Protein AF-0000000079068182 (afdb_homodimer)

Sequence (504 aa):
MARRLRFNGTGSGVNGCPSLHEDLDTGEVVVHGLPLTEPDDIAQLRHLNDGEVPVVVPRELLVDFGPKEVVRVPDIIGLDEFDRLFTQFEHTAWRLETRRRYASDELTGTYAQFTRGTAVNWDGVDAAWCAERREQAALGKRFERVRIVDAPPTPGQLYLLDNARRNSEVGERIRNLRREDADRLGLPAEDFWLFDSRLVALLNFDDTDNLVDVELITQPAEVLRYAMVRDAAEHHAFPYVELVQQQAAKGNMARRLRFNGTGSGVNGCPSLHEDLDTGEVVVHGLPLTEPDDIAQLRHLNDGEVPVVVPRELLVDFGPKEVVRVPDIIGLDEFDRLFTQFEHTAWRLETRRRYASDELTGTYAQFTRGTAVNWDGVDAAWCAERREQAALGKRFERVRIVDAPPTPGQLYLLDNARRNSEVGERIRNLRREDADRLGLPAEDFWLFDSRLVALLNFDDTDNLVDVELITQPAEVLRYAMVRDAAEHHAFPYVELVQQQAAKGN

Radius of gyration: 25.6 Å; Cα contacts (8 Å, |Δi|>4): 962; chains: 2; bounding box: 78×77×48 Å

Organism: Streptomyces microflavus (NCBI:txid1919)

pLDDT: mean 89.12, std 10.44, range [42.22, 98.75]

Solvent-accessible surface area (backbone atoms only — not comparable to full-atom values): 26973 Å² total; per-residue (Å²): 128,70,68,53,67,40,81,49,43,44,49,31,73,93,72,32,49,42,27,38,30,31,30,74,81,81,52,30,28,36,42,29,14,46,56,65,74,54,64,70,42,54,69,66,56,69,51,73,50,91,78,44,42,44,19,41,36,60,43,60,38,46,46,51,47,40,61,82,54,76,74,79,77,80,48,71,51,54,70,68,61,55,57,46,48,80,73,63,54,77,28,36,40,38,32,42,41,52,60,63,49,51,45,72,53,70,73,36,70,53,41,52,33,44,77,70,72,42,84,61,73,65,79,77,59,63,48,69,60,46,52,50,43,35,54,46,31,72,73,53,29,42,39,38,35,40,34,40,35,51,90,76,59,40,72,46,43,50,54,50,54,61,47,44,55,61,48,38,73,35,52,34,48,57,28,31,26,50,40,70,56,39,56,74,69,64,54,77,88,56,33,32,37,38,34,40,66,54,36,27,43,37,50,40,57,50,98,73,37,38,80,72,49,35,32,55,42,62,54,40,42,60,37,28,45,52,48,29,47,49,41,53,50,62,50,70,34,42,54,44,66,59,55,53,53,52,52,54,60,66,75,100,129,68,69,55,68,43,82,58,44,53,56,44,70,94,77,29,47,34,28,38,31,32,28,75,83,80,51,31,28,36,42,28,12,45,56,66,74,56,64,70,44,56,69,67,56,67,52,74,53,91,77,44,43,43,18,42,33,59,41,53,32,47,40,74,43,40,61,84,76,71,87,86,66,86,43,71,51,54,71,67,60,54,58,46,47,78,72,62,55,78,30,37,40,38,32,42,41,52,60,62,50,52,45,72,52,69,72,36,72,53,41,53,34,44,77,69,72,41,87,62,76,65,80,76,60,64,48,68,59,46,51,49,42,36,55,45,31,73,73,54,30,42,40,38,36,40,35,40,35,54,90,76,58,40,72,47,43,49,54,49,55,60,46,44,56,60,47,38,74,34,52,35,49,57,26,32,27,50,40,68,56,39,57,74,69,62,54,76,87,56,33,32,38,38,35,40,66,54,34,29,43,37,50,40,57,51,98,74,35,41,78,70,49,35,32,54,42,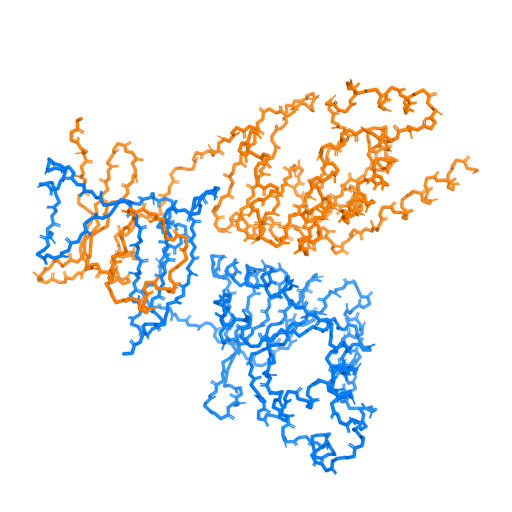39,48,32,59,60,36,30,52,54,48,28,46,50,40,53,51,63,48,70,35,43,55,45,65,59,53,54,52,53,53,56,59,66,76,101

Structure (mmCIF, N/CA/C/O backbone):
data_AF-0000000079068182-model_v1
#
loop_
_entity.id
_entity.type
_entity.pdbx_description
1 polymer 'DUF6879 family protein'
#
loop_
_atom_site.group_PDB
_atom_site.id
_atom_site.type_symbol
_atom_site.label_atom_id
_atom_site.label_alt_id
_atom_site.label_comp_id
_atom_site.label_asym_id
_atom_site.label_entity_id
_atom_site.label_seq_id
_atom_site.pdbx_PDB_ins_code
_atom_site.Cartn_x
_atom_site.Cartn_y
_atom_site.Cartn_z
_atom_site.occupancy
_atom_site.B_iso_or_equiv
_atom_site.auth_seq_id
_atom_site.auth_comp_id
_atom_site.auth_asym_id
_atom_site.auth_atom_id
_atom_site.pdbx_PDB_model_num
ATOM 1 N N . MET A 1 1 ? 1.807 -25.391 -20.281 1 67 1 MET A N 1
ATOM 2 C CA . MET A 1 1 ? 1.025 -24.266 -19.781 1 67 1 MET A CA 1
ATOM 3 C C . MET A 1 1 ? 1.904 -23.297 -19 1 67 1 MET A C 1
ATOM 5 O O . MET A 1 1 ? 2.879 -23.703 -18.375 1 67 1 MET A O 1
ATOM 9 N N . ALA A 1 2 ? 1.71 -22.016 -19.203 1 78.94 2 ALA A N 1
ATOM 10 C CA . ALA A 1 2 ? 2.523 -21.016 -18.531 1 78.94 2 ALA A CA 1
ATOM 11 C C . ALA A 1 2 ? 2.4 -21.141 -17.016 1 78.94 2 ALA A C 1
ATOM 13 O O . ALA A 1 2 ? 1.338 -21.484 -16.5 1 78.94 2 ALA A O 1
ATOM 14 N N . ARG A 1 3 ? 3.557 -21.062 -16.344 1 80.31 3 ARG A N 1
ATOM 15 C CA . ARG A 1 3 ? 3.564 -21.062 -14.891 1 80.31 3 ARG A CA 1
ATOM 16 C C . ARG A 1 3 ? 2.654 -19.969 -14.336 1 80.31 3 ARG A C 1
ATOM 18 O O . ARG A 1 3 ? 2.406 -18.969 -15.008 1 80.31 3 ARG A O 1
ATOM 25 N N . ARG A 1 4 ? 2.102 -20.25 -13.211 1 82.56 4 ARG A N 1
ATOM 26 C CA . ARG A 1 4 ? 1.417 -19.219 -12.438 1 82.56 4 ARG A CA 1
ATOM 27 C C . ARG A 1 4 ? 2.352 -18.594 -11.406 1 82.56 4 ARG A C 1
ATOM 29 O O . ARG A 1 4 ? 2.502 -19.125 -10.297 1 82.56 4 ARG A O 1
ATOM 36 N N . LEU A 1 5 ? 2.965 -17.469 -11.859 1 81.75 5 LEU A N 1
ATOM 37 C CA . LEU A 1 5 ? 3.994 -16.875 -11.016 1 81.75 5 LEU A CA 1
ATOM 38 C C . LEU A 1 5 ? 3.43 -15.711 -10.203 1 81.75 5 LEU A C 1
ATOM 40 O O . LEU A 1 5 ? 2.633 -14.922 -10.711 1 81.75 5 LEU A O 1
ATOM 44 N N . ARG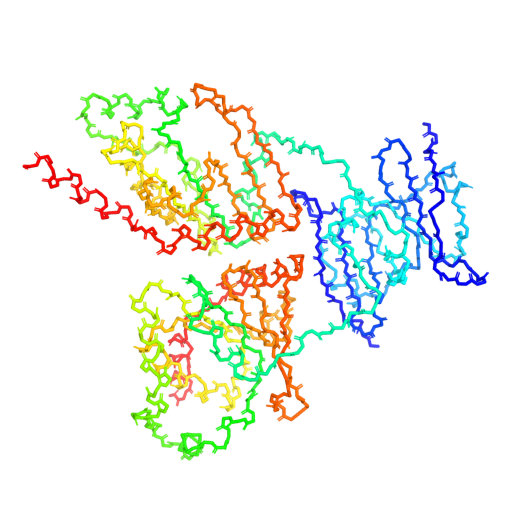 A 1 6 ? 3.754 -15.742 -8.922 1 80.06 6 ARG A N 1
ATOM 45 C CA . ARG A 1 6 ? 3.426 -14.641 -8.031 1 80.06 6 ARG A CA 1
ATOM 46 C C . ARG A 1 6 ? 4.68 -13.875 -7.621 1 80.06 6 ARG A C 1
ATOM 48 O O . ARG A 1 6 ? 5.668 -14.477 -7.195 1 80.06 6 ARG A O 1
ATOM 55 N N . PHE A 1 7 ? 4.66 -12.633 -7.738 1 79.75 7 PHE A N 1
ATOM 56 C CA . PHE A 1 7 ? 5.75 -11.773 -7.281 1 79.75 7 PHE A CA 1
ATOM 57 C C . PHE A 1 7 ? 5.785 -11.711 -5.758 1 79.75 7 PHE A C 1
ATOM 59 O O . PHE A 1 7 ? 4.801 -11.336 -5.125 1 79.75 7 PHE A O 1
ATOM 66 N N . ASN A 1 8 ? 6.91 -12.023 -5.168 1 75.94 8 ASN A N 1
ATOM 67 C CA . ASN A 1 8 ? 7.043 -11.984 -3.717 1 75.94 8 ASN A CA 1
ATOM 68 C C . ASN A 1 8 ? 7.582 -10.641 -3.236 1 75.94 8 ASN A C 1
ATOM 70 O O . ASN A 1 8 ? 7.152 -10.125 -2.201 1 75.94 8 ASN A O 1
ATOM 74 N N . GLY A 1 9 ? 8.57 -10.211 -3.932 1 75.31 9 GLY A N 1
ATOM 75 C CA . GLY A 1 9 ? 9.133 -8.938 -3.535 1 75.31 9 GLY A CA 1
ATOM 76 C C . GLY A 1 9 ? 10.555 -8.727 -4.043 1 75.31 9 GLY A C 1
ATOM 77 O O . GLY A 1 9 ? 11.117 -9.609 -4.688 1 75.31 9 GLY A O 1
ATOM 78 N N . THR A 1 10 ? 10.992 -7.465 -3.896 1 71.19 10 THR A N 1
ATOM 79 C CA . THR A 1 10 ? 12.352 -7.07 -4.266 1 71.19 10 THR A CA 1
ATOM 80 C C . THR A 1 10 ? 12.984 -6.223 -3.172 1 71.19 10 THR A C 1
ATOM 82 O O . THR A 1 10 ? 12.289 -5.48 -2.473 1 71.19 10 THR A O 1
ATOM 85 N N . GLY A 1 11 ? 14.172 -6.453 -2.875 1 63.22 11 GLY A N 1
ATOM 86 C CA . GLY A 1 11 ? 14.883 -5.699 -1.859 1 63.22 11 GLY A CA 1
ATOM 87 C C . GLY A 1 11 ? 15.523 -4.434 -2.396 1 63.22 11 GLY A C 1
ATOM 88 O O . GLY A 1 11 ? 16.062 -3.629 -1.631 1 63.22 11 GLY A O 1
ATOM 89 N N . SER A 1 12 ? 15.508 -4.238 -3.635 1 62.5 12 SER A N 1
ATOM 90 C CA . SER A 1 12 ? 16.281 -3.111 -4.137 1 62.5 12 SER A CA 1
ATOM 91 C C . SER A 1 12 ? 15.453 -1.835 -4.168 1 62.5 12 SER A C 1
ATOM 93 O O . SER A 1 12 ? 14.227 -1.892 -4.297 1 62.5 12 SER A O 1
ATOM 95 N N . GLY A 1 13 ? 15.938 -0.854 -3.502 1 57.12 13 GLY A N 1
ATOM 96 C CA . GLY A 1 13 ? 15.336 0.471 -3.5 1 57.12 13 GLY A CA 1
ATOM 97 C C . GLY A 1 13 ? 14.766 0.87 -4.848 1 57.12 13 GLY A C 1
ATOM 98 O O . GLY A 1 13 ? 13.906 0.175 -5.391 1 57.12 13 GLY A O 1
ATOM 99 N N . VAL A 1 14 ? 15.547 1.648 -5.578 1 52.94 14 VAL A N 1
ATOM 100 C CA . VAL A 1 14 ? 15.07 2.453 -6.699 1 52.94 14 VAL A CA 1
ATOM 101 C C . VAL A 1 14 ? 14.914 1.573 -7.934 1 52.94 14 VAL A C 1
ATOM 103 O O . VAL A 1 14 ? 13.961 1.738 -8.703 1 52.94 14 VAL A O 1
ATOM 106 N N . ASN A 1 15 ? 15.789 0.545 -7.949 1 53.03 15 ASN A N 1
ATOM 107 C CA . ASN A 1 15 ? 15.773 -0.14 -9.234 1 53.03 15 ASN A CA 1
ATOM 108 C C . ASN A 1 15 ? 15 -1.454 -9.164 1 53.03 15 ASN A C 1
ATOM 110 O O . ASN A 1 15 ? 14.773 -2.107 -10.18 1 53.03 15 ASN A O 1
ATOM 114 N N . GLY A 1 16 ? 14.547 -1.725 -8.047 1 55.41 16 GLY A N 1
ATOM 115 C CA . GLY A 1 16 ? 13.68 -2.885 -7.891 1 55.41 16 GLY A CA 1
ATOM 116 C C . GLY A 1 16 ? 14.367 -4.191 -8.227 1 55.41 16 GLY A C 1
ATOM 117 O O . GLY A 1 16 ? 13.711 -5.203 -8.477 1 55.41 16 GLY A O 1
ATOM 118 N N . CYS A 1 17 ? 15.625 -4.391 -8.594 1 65.94 17 CYS A N 1
ATOM 119 C CA . CYS A 1 17 ? 16.328 -5.621 -8.93 1 65.94 17 CYS A CA 1
ATOM 120 C C . CYS A 1 17 ? 17.344 -5.988 -7.852 1 65.94 17 CYS A C 1
ATOM 122 O O . CYS A 1 17 ? 17.906 -5.105 -7.195 1 65.94 17 CYS A O 1
ATOM 124 N N . PRO A 1 18 ? 17.422 -7.367 -7.633 1 77.62 18 PRO A N 1
ATOM 125 C CA . PRO A 1 18 ? 16.766 -8.594 -8.062 1 77.62 18 PRO A CA 1
ATOM 126 C C . PRO A 1 18 ? 15.461 -8.859 -7.312 1 77.62 18 PRO A C 1
ATOM 128 O O . PRO A 1 18 ? 15.18 -8.195 -6.309 1 77.62 18 PRO A O 1
ATOM 131 N N . SER A 1 19 ? 14.633 -9.789 -7.875 1 78 19 SER A N 1
ATOM 132 C CA . SER A 1 19 ? 13.344 -10.062 -7.258 1 78 19 SER A CA 1
ATOM 133 C C . SER A 1 19 ? 13.094 -11.57 -7.137 1 78 19 SER A C 1
ATOM 135 O O . SER A 1 19 ? 13.875 -12.375 -7.648 1 78 19 SER A O 1
ATOM 137 N N . LEU A 1 20 ? 12.188 -11.906 -6.25 1 84.62 20 LEU A N 1
ATOM 138 C CA . LEU A 1 20 ? 11.742 -13.281 -6.031 1 84.62 20 LEU A CA 1
ATOM 139 C C . LEU A 1 20 ? 10.289 -13.461 -6.469 1 84.62 20 LEU A C 1
ATOM 141 O O . LEU A 1 20 ? 9.453 -12.578 -6.23 1 84.62 20 LEU A O 1
ATOM 145 N N . HIS A 1 21 ? 10.086 -14.539 -7.184 1 83.88 21 HIS A N 1
ATOM 146 C CA . HIS A 1 21 ? 8.742 -14.984 -7.535 1 83.88 21 HIS A CA 1
ATOM 147 C C . HIS A 1 21 ? 8.508 -16.422 -7.105 1 83.88 21 HIS A C 1
ATOM 149 O O . HIS A 1 21 ? 9.461 -17.172 -6.859 1 83.88 21 HIS A O 1
ATOM 155 N N . GLU A 1 22 ? 7.273 -16.781 -7.07 1 85.5 22 GLU A N 1
ATOM 156 C CA . GLU A 1 22 ? 6.922 -18.156 -6.703 1 85.5 22 GLU A CA 1
ATOM 157 C C . GLU A 1 22 ? 5.926 -18.75 -7.691 1 85.5 22 GLU A C 1
ATOM 159 O O . GLU A 1 22 ? 4.992 -18.078 -8.125 1 85.5 22 GLU A O 1
ATOM 164 N N . ASP A 1 23 ? 6.25 -19.922 -8.102 1 83.19 23 ASP A N 1
ATOM 165 C CA . ASP A 1 23 ? 5.281 -20.688 -8.875 1 83.19 23 ASP A CA 1
ATOM 166 C C . ASP A 1 23 ? 4.18 -21.25 -7.98 1 83.19 23 ASP A C 1
ATOM 168 O O . ASP A 1 23 ? 4.434 -22.125 -7.156 1 83.19 23 ASP A O 1
ATOM 172 N N . LEU A 1 24 ? 2.982 -20.922 -8.195 1 79.25 24 LEU A N 1
ATOM 173 C CA . LEU A 1 24 ? 1.879 -21.234 -7.293 1 79.25 24 LEU A CA 1
ATOM 174 C C . LEU A 1 24 ? 1.449 -22.688 -7.438 1 79.25 24 LEU A C 1
ATOM 176 O O . LEU A 1 24 ? 0.76 -23.219 -6.566 1 79.25 24 LEU A O 1
ATOM 180 N N . ASP A 1 25 ? 1.884 -23.297 -8.453 1 80.94 25 ASP A N 1
ATOM 181 C CA . ASP A 1 25 ? 1.493 -24.688 -8.68 1 80.94 25 ASP A CA 1
ATOM 182 C C . ASP A 1 25 ? 2.523 -25.656 -8.094 1 80.94 25 ASP A C 1
ATOM 184 O O . ASP A 1 25 ? 2.166 -26.625 -7.414 1 80.94 25 ASP A O 1
ATOM 188 N N . THR A 1 26 ? 3.766 -25.406 -8.242 1 79.19 26 THR A N 1
ATOM 189 C CA . THR A 1 26 ? 4.801 -26.359 -7.875 1 79.19 26 THR A CA 1
ATOM 190 C C . THR A 1 26 ? 5.43 -25.984 -6.535 1 79.19 26 THR A C 1
ATOM 192 O O . THR A 1 26 ? 6.074 -26.828 -5.895 1 79.19 26 THR A O 1
ATOM 195 N N . GLY A 1 27 ? 5.281 -24.641 -6.184 1 80.19 27 GLY A N 1
ATOM 196 C CA . GLY A 1 27 ? 5.965 -24.156 -4.996 1 80.19 27 GLY A CA 1
ATOM 197 C C . GLY A 1 27 ? 7.406 -23.75 -5.258 1 80.19 27 GLY A C 1
ATOM 198 O O . GLY A 1 27 ? 8.078 -23.219 -4.371 1 80.19 27 GLY A O 1
ATOM 199 N N . GLU A 1 28 ? 7.836 -23.969 -6.434 1 81.81 28 GLU A N 1
ATOM 200 C CA . GLU A 1 28 ? 9.195 -23.547 -6.781 1 81.81 28 GLU A CA 1
ATOM 201 C C . GLU A 1 28 ? 9.32 -22.031 -6.77 1 81.81 28 GLU A C 1
ATOM 203 O O . GLU A 1 28 ? 8.32 -21.312 -6.891 1 81.81 28 GLU A O 1
ATOM 208 N N . VAL A 1 29 ? 10.562 -21.641 -6.547 1 86.62 29 VAL A N 1
ATOM 209 C CA . VAL A 1 29 ? 10.82 -20.219 -6.461 1 86.62 29 VAL A CA 1
ATOM 210 C C . VAL A 1 29 ? 11.703 -19.781 -7.637 1 86.62 29 VAL A C 1
ATOM 212 O O . VAL A 1 29 ? 12.656 -20.469 -7.988 1 86.62 29 VAL A O 1
ATOM 215 N N . VAL A 1 30 ? 11.344 -18.734 -8.266 1 85.38 30 VAL A N 1
ATOM 216 C CA . VAL A 1 30 ? 12.156 -18.125 -9.312 1 85.38 30 VAL A CA 1
ATOM 217 C C . VAL A 1 30 ? 12.961 -16.969 -8.727 1 85.38 30 VAL A C 1
ATOM 219 O O . VAL A 1 30 ? 12.383 -16 -8.211 1 85.38 30 VAL A O 1
ATOM 222 N N . VAL A 1 31 ? 14.258 -17.047 -8.82 1 87.69 31 VAL A N 1
ATOM 223 C CA . VAL A 1 31 ? 15.172 -16.016 -8.375 1 87.69 31 VAL A CA 1
ATOM 224 C C . VAL A 1 31 ? 15.891 -15.406 -9.586 1 87.69 31 VAL A C 1
ATOM 226 O O . VAL A 1 31 ? 16.406 -16.141 -10.438 1 87.69 31 VAL A O 1
ATOM 229 N N . HIS A 1 32 ? 15.867 -14.18 -9.719 1 88.62 32 HIS A N 1
ATOM 230 C CA . HIS A 1 32 ? 16.688 -13.641 -10.805 1 88.62 32 HIS A CA 1
ATOM 231 C C . HIS A 1 32 ? 17.703 -12.625 -10.281 1 88.62 32 HIS A C 1
ATOM 233 O O . HIS A 1 32 ? 17.422 -11.922 -9.312 1 88.62 32 HIS A O 1
ATOM 239 N N . GLY A 1 33 ? 18.812 -12.531 -10.82 1 86.75 33 GLY A N 1
ATOM 240 C CA . GLY A 1 33 ? 19.953 -11.68 -10.531 1 86.75 33 GLY A CA 1
ATOM 241 C C . GLY A 1 33 ? 21.016 -11.734 -11.602 1 86.75 33 GLY A C 1
ATOM 242 O O . GLY A 1 33 ? 20.828 -12.336 -12.664 1 86.75 33 GLY A O 1
ATOM 243 N N . LEU A 1 34 ? 22.062 -11.039 -11.43 1 89.19 34 LEU A N 1
ATOM 244 C CA . LEU A 1 34 ? 23.172 -11.039 -12.375 1 89.19 34 LEU A CA 1
ATOM 245 C C . LEU A 1 34 ? 23.891 -12.383 -12.367 1 89.19 34 LEU A C 1
ATOM 247 O O . LEU A 1 34 ? 24.172 -12.93 -11.297 1 89.19 34 LEU A O 1
ATOM 251 N N . PRO A 1 35 ? 24.141 -12.922 -13.57 1 90.62 35 PRO A N 1
ATOM 252 C CA . PRO A 1 35 ? 24.859 -14.195 -13.617 1 90.62 35 PRO A CA 1
ATOM 253 C C . PRO A 1 35 ? 26.312 -14.078 -13.148 1 90.62 35 PRO A C 1
ATOM 255 O O . PRO A 1 35 ? 26.969 -13.07 -13.414 1 90.62 35 PRO A O 1
ATOM 258 N N . LEU A 1 36 ? 26.719 -15 -12.367 1 87.62 36 LEU A N 1
ATOM 259 C CA . LEU A 1 36 ? 28.141 -15.141 -12.039 1 87.62 36 LEU A CA 1
ATOM 260 C C . LEU A 1 36 ? 28.922 -15.695 -13.219 1 87.62 36 LEU A C 1
ATOM 262 O O . LEU A 1 36 ? 28.703 -16.844 -13.633 1 87.62 36 LEU A O 1
ATOM 266 N N . THR A 1 37 ? 29.812 -14.867 -13.773 1 88.56 37 THR A N 1
ATOM 267 C CA . THR A 1 37 ? 30.438 -15.281 -15.031 1 88.56 37 THR A CA 1
ATOM 268 C C . THR A 1 37 ? 31.938 -15.484 -14.844 1 88.56 37 THR A C 1
ATOM 270 O O . THR A 1 37 ? 32.594 -16.125 -15.68 1 88.56 37 THR A O 1
ATOM 273 N N . GLU A 1 38 ? 32.531 -14.984 -13.828 1 88.5 38 GLU A N 1
ATOM 274 C CA . GLU A 1 38 ? 33.969 -15.133 -13.625 1 88.5 38 GLU A CA 1
ATOM 275 C C . GLU A 1 38 ? 34.344 -16.594 -13.406 1 88.5 38 GLU A C 1
ATOM 277 O O . GLU A 1 38 ? 33.875 -17.234 -12.461 1 88.5 38 GLU A O 1
ATOM 282 N N . PRO A 1 39 ? 35.25 -17.125 -14.234 1 88.5 39 PRO A N 1
ATOM 283 C CA . PRO A 1 39 ? 35.594 -18.547 -14.172 1 88.5 39 PRO A CA 1
ATOM 284 C C . PRO A 1 39 ? 36.094 -18.969 -12.797 1 88.5 39 PRO A C 1
ATOM 286 O O . PRO A 1 39 ? 35.75 -20.047 -12.305 1 88.5 39 PRO A O 1
ATOM 289 N N . ASP A 1 40 ? 36.938 -18.141 -12.133 1 85.31 40 ASP A N 1
ATOM 290 C CA . ASP A 1 40 ? 37.469 -18.469 -10.812 1 85.31 40 ASP A CA 1
ATOM 291 C C . ASP A 1 40 ? 36.344 -18.578 -9.781 1 85.31 40 ASP A C 1
ATOM 293 O O . ASP A 1 40 ? 36.438 -19.391 -8.852 1 85.31 40 ASP A O 1
ATOM 297 N N . ASP A 1 41 ? 35.375 -17.766 -9.898 1 86.12 41 ASP A N 1
ATOM 298 C CA . ASP A 1 41 ? 34.25 -17.828 -8.992 1 86.12 41 ASP A CA 1
ATOM 299 C C . ASP A 1 41 ? 33.406 -19.078 -9.25 1 86.12 41 ASP A C 1
ATOM 301 O O . ASP A 1 41 ? 33 -19.766 -8.312 1 86.12 41 ASP A O 1
ATOM 305 N N . ILE A 1 42 ? 33.156 -19.359 -10.539 1 86.81 42 ILE A N 1
ATOM 306 C CA . ILE A 1 42 ? 32.344 -20.5 -10.938 1 86.81 42 ILE A CA 1
ATOM 307 C C . ILE A 1 42 ? 33 -21.797 -10.461 1 86.81 42 ILE A C 1
ATOM 309 O O . ILE A 1 42 ? 32.281 -22.719 -10.039 1 86.81 42 ILE A O 1
ATOM 313 N N . ALA A 1 43 ? 34.281 -21.859 -10.477 1 85 43 ALA A N 1
ATOM 314 C CA . ALA A 1 43 ? 35.031 -23.062 -10.094 1 85 43 ALA A CA 1
ATOM 315 C C . ALA A 1 43 ? 34.812 -23.406 -8.625 1 85 43 ALA A C 1
ATOM 317 O O . ALA A 1 43 ? 35 -24.547 -8.211 1 85 43 ALA A O 1
ATOM 318 N N . GLN A 1 44 ? 34.438 -22.438 -7.836 1 78.88 44 GLN A N 1
ATOM 319 C CA . GLN A 1 44 ? 34.219 -22.641 -6.406 1 78.88 44 GLN A CA 1
ATOM 320 C C . GLN A 1 44 ? 32.844 -23.234 -6.133 1 78.88 44 GLN A C 1
ATOM 322 O O . GLN A 1 44 ? 32.562 -23.719 -5.027 1 78.88 44 GLN A O 1
ATOM 327 N N . LEU A 1 45 ? 31.938 -23.188 -7.125 1 83.94 45 LEU A N 1
ATOM 328 C CA . LEU A 1 45 ? 30.562 -23.609 -6.902 1 83.94 45 LEU A CA 1
ATOM 329 C C . LEU A 1 45 ? 30.484 -25.141 -6.832 1 83.94 45 LEU A C 1
ATOM 331 O O . LEU A 1 45 ? 31.156 -25.828 -7.598 1 83.94 45 LEU A O 1
ATOM 335 N N . ARG A 1 46 ? 29.75 -25.594 -5.895 1 70.69 46 ARG A N 1
ATOM 336 C CA . ARG A 1 46 ? 29.5 -27.031 -5.734 1 70.69 46 ARG A CA 1
ATOM 337 C C . ARG A 1 46 ? 28.156 -27.406 -6.32 1 70.69 46 ARG A C 1
ATOM 339 O O . ARG A 1 46 ? 27.172 -26.672 -6.188 1 70.69 46 ARG A O 1
ATOM 346 N N . HIS A 1 47 ? 28.078 -28.688 -7 1 76.06 47 HIS A N 1
ATOM 347 C CA . HIS A 1 47 ? 26.875 -29.312 -7.535 1 76.06 47 HIS A CA 1
ATOM 348 C C . HIS A 1 47 ? 26.281 -28.469 -8.664 1 76.06 47 HIS A C 1
ATOM 350 O O . HIS A 1 47 ? 25.062 -28.375 -8.797 1 76.06 47 HIS A O 1
ATOM 356 N N . LEU A 1 48 ? 27.109 -27.641 -9.258 1 81 48 LEU A N 1
ATOM 357 C CA . LEU A 1 48 ? 26.625 -26.922 -10.438 1 81 48 LEU A CA 1
ATOM 358 C C . LEU A 1 48 ? 26.5 -27.875 -11.625 1 81 48 LEU A C 1
ATOM 360 O O . LEU A 1 48 ? 27.5 -28.297 -12.203 1 81 48 LEU A O 1
ATOM 364 N N . ASN A 1 49 ? 25.312 -28.188 -11.953 1 77.25 49 ASN A N 1
ATOM 365 C CA . ASN A 1 49 ? 25.062 -29.125 -13.047 1 77.25 49 ASN A CA 1
ATOM 366 C C . ASN A 1 49 ? 25.062 -28.406 -14.398 1 77.25 49 ASN A C 1
ATOM 368 O O . ASN A 1 49 ? 24.984 -27.188 -14.461 1 77.25 49 ASN A O 1
ATOM 372 N N . ASP A 1 50 ? 25.094 -29.297 -15.414 1 83.31 50 ASP A N 1
ATOM 373 C CA . ASP A 1 50 ? 25.016 -28.766 -16.781 1 83.31 50 ASP A CA 1
ATOM 374 C C . ASP A 1 50 ? 23.688 -28.062 -17.031 1 83.31 50 ASP A C 1
ATOM 376 O O . ASP A 1 50 ? 22.625 -28.578 -16.641 1 83.31 50 ASP A O 1
ATOM 380 N N . GLY A 1 51 ? 23.797 -26.875 -17.578 1 85 51 GLY A N 1
ATOM 381 C CA . GLY A 1 51 ? 22.594 -26.125 -17.922 1 85 51 GLY A CA 1
ATOM 382 C C . GLY A 1 51 ? 22.172 -25.141 -16.859 1 85 51 GLY A C 1
ATOM 383 O O . GLY A 1 51 ? 21.359 -24.25 -17.109 1 85 51 GLY A O 1
ATOM 384 N N . GLU A 1 52 ? 22.609 -25.391 -15.664 1 86.56 52 GLU A N 1
ATOM 385 C CA . GLU A 1 52 ? 22.25 -24.438 -14.617 1 86.56 52 GLU A CA 1
ATOM 386 C C . GLU A 1 52 ? 23.047 -23.141 -14.742 1 86.56 52 GLU A C 1
ATOM 388 O O . GLU A 1 52 ? 24.172 -23.141 -15.25 1 86.56 52 GLU A O 1
ATOM 393 N N . VAL A 1 53 ? 22.469 -22.078 -14.281 1 87.94 53 VAL A N 1
ATOM 394 C CA . VAL A 1 53 ? 23.109 -20.766 -14.289 1 87.94 53 VAL A CA 1
ATOM 395 C C . VAL A 1 53 ? 23.172 -20.219 -12.859 1 87.94 53 VAL A C 1
ATOM 397 O O . VAL A 1 53 ? 22.172 -20.203 -12.148 1 87.94 53 VAL A O 1
ATOM 400 N N . PRO A 1 54 ? 24.344 -19.875 -12.453 1 87 54 PRO A N 1
ATOM 401 C CA . PRO A 1 54 ? 24.469 -19.188 -11.164 1 87 54 PRO A CA 1
ATOM 402 C C . PRO A 1 54 ? 24.156 -17.688 -11.266 1 87 54 PRO A C 1
ATOM 404 O O . PRO A 1 54 ? 24.672 -17.016 -12.164 1 87 54 PRO A O 1
ATOM 407 N N . VAL A 1 55 ? 23.281 -17.281 -10.359 1 89.5 55 VAL A N 1
ATOM 408 C CA . VAL A 1 55 ? 22.984 -15.859 -10.289 1 89.5 55 VAL A CA 1
ATOM 409 C C . VAL A 1 55 ? 23.312 -15.32 -8.898 1 89.5 55 VAL A C 1
ATOM 411 O O . VAL A 1 55 ? 23.219 -16.047 -7.91 1 89.5 55 VAL A O 1
ATOM 414 N N . VAL A 1 56 ? 23.703 -14.078 -8.836 1 87.81 56 VAL A N 1
ATOM 415 C CA . VAL A 1 56 ? 24.062 -13.406 -7.594 1 87.81 56 VAL A CA 1
ATOM 416 C C . VAL A 1 56 ? 22.922 -12.484 -7.164 1 87.81 56 VAL A C 1
ATOM 418 O O . VAL A 1 56 ? 22.422 -11.688 -7.961 1 87.81 56 VAL A O 1
ATOM 421 N N . VAL A 1 57 ? 22.453 -12.703 -5.922 1 84.69 57 VAL A N 1
ATOM 422 C CA . VAL A 1 57 ? 21.406 -11.844 -5.383 1 84.69 57 VAL A CA 1
ATOM 423 C C . VAL A 1 57 ? 21.812 -11.328 -4.008 1 84.69 57 VAL A C 1
ATOM 425 O O . VAL A 1 57 ? 22.609 -11.961 -3.312 1 84.69 57 VAL A O 1
ATOM 428 N N . PRO A 1 58 ? 21.281 -10.164 -3.613 1 83.81 58 PRO A N 1
ATOM 429 C CA . PRO A 1 58 ? 21.547 -9.688 -2.252 1 83.81 58 PRO A CA 1
ATOM 430 C C . PRO A 1 58 ? 21 -10.633 -1.182 1 83.81 58 PRO A C 1
ATOM 432 O O . PRO A 1 58 ? 19.922 -11.211 -1.354 1 83.81 58 PRO A O 1
ATOM 435 N N . ARG A 1 59 ? 21.75 -10.758 -0.039 1 80.31 59 ARG A N 1
ATOM 436 C CA . ARG A 1 59 ? 21.328 -11.547 1.114 1 80.31 59 ARG A CA 1
ATOM 437 C C . ARG A 1 59 ? 19.953 -11.109 1.606 1 80.31 59 ARG A C 1
ATOM 439 O O . ARG A 1 59 ? 19.109 -11.945 1.933 1 80.31 59 ARG A O 1
ATOM 446 N N . GLU A 1 60 ? 19.672 -9.812 1.605 1 82.12 60 GLU A N 1
ATOM 447 C CA . GLU A 1 60 ? 18.438 -9.211 2.1 1 82.12 60 GLU A CA 1
ATOM 448 C C . GLU A 1 60 ? 17.234 -9.703 1.307 1 82.12 60 GLU A C 1
ATOM 450 O O . GLU A 1 60 ? 16.141 -9.852 1.858 1 82.12 60 GLU A O 1
ATOM 455 N N . LEU A 1 61 ? 17.422 -9.922 0.085 1 80.75 61 LEU A N 1
ATOM 456 C CA . LEU A 1 61 ? 16.328 -10.383 -0.753 1 80.75 61 LEU A CA 1
ATOM 457 C C . LEU A 1 61 ? 15.789 -11.719 -0.254 1 80.75 61 LEU A C 1
ATOM 459 O O . LEU A 1 61 ? 14.578 -11.883 -0.084 1 80.75 61 LEU A O 1
ATOM 463 N N . LEU A 1 62 ? 16.656 -12.648 0.053 1 78.94 62 LEU A N 1
ATOM 464 C CA . LEU A 1 62 ? 16.25 -13.984 0.477 1 78.94 62 LEU A CA 1
ATOM 465 C C . LEU A 1 62 ? 15.703 -13.961 1.898 1 78.94 62 LEU A C 1
ATOM 467 O O . LEU A 1 62 ? 14.703 -14.617 2.193 1 78.94 62 LEU A O 1
ATOM 471 N N . VAL A 1 63 ? 16.344 -13.172 2.715 1 75.81 63 VAL A N 1
ATOM 472 C CA . VAL A 1 63 ? 15.898 -13.094 4.102 1 75.81 63 VAL A CA 1
ATOM 473 C C . VAL A 1 63 ? 14.516 -12.445 4.168 1 75.81 63 VAL A C 1
ATOM 475 O O . VAL A 1 63 ? 13.625 -12.938 4.875 1 75.81 63 VAL A O 1
ATOM 478 N N . ASP A 1 64 ? 14.367 -11.484 3.42 1 76.88 64 ASP A N 1
ATOM 479 C CA . ASP A 1 64 ? 13.164 -10.672 3.545 1 76.88 64 ASP A CA 1
ATOM 480 C C . ASP A 1 64 ? 12.008 -11.273 2.75 1 76.88 64 ASP A C 1
ATOM 482 O O . ASP A 1 64 ? 10.852 -11.211 3.18 1 76.88 64 ASP A O 1
ATOM 486 N N . PHE A 1 65 ? 12.281 -11.914 1.623 1 76.88 65 PHE A N 1
ATOM 487 C CA . PHE A 1 65 ? 11.188 -12.266 0.723 1 76.88 65 PHE A CA 1
ATOM 488 C C . PHE A 1 65 ? 11.203 -13.758 0.418 1 76.88 65 PHE A C 1
ATOM 490 O O . PHE A 1 65 ? 10.281 -14.273 -0.219 1 76.88 65 PHE A O 1
ATOM 497 N N . GLY A 1 66 ? 12.195 -14.414 0.826 1 79.5 66 GLY A N 1
ATOM 498 C CA . GLY A 1 66 ? 12.242 -15.852 0.632 1 79.5 66 GLY A CA 1
ATOM 499 C C . GLY A 1 66 ? 11.211 -16.594 1.463 1 79.5 66 GLY A C 1
ATOM 500 O O . GLY A 1 66 ? 10.75 -16.094 2.49 1 79.5 66 GLY A O 1
ATOM 501 N N . PRO A 1 67 ? 10.836 -17.75 0.983 1 76.31 67 PRO A N 1
ATOM 502 C CA . PRO A 1 67 ? 9.914 -18.562 1.787 1 76.31 67 PRO A CA 1
ATOM 503 C C . PRO A 1 67 ? 10.5 -18.938 3.145 1 76.31 67 PRO A C 1
ATOM 505 O O . PRO A 1 67 ? 11.703 -19.203 3.254 1 76.31 67 PRO A O 1
ATOM 508 N N . LYS A 1 68 ? 9.648 -18.969 4.188 1 75.62 68 LYS A N 1
ATOM 509 C CA . LYS A 1 68 ? 10.109 -19.25 5.547 1 75.62 68 LYS A CA 1
ATOM 510 C C . LYS A 1 68 ? 9.758 -20.672 5.969 1 75.62 68 LYS A C 1
ATOM 512 O O . LYS A 1 68 ? 10.32 -21.203 6.93 1 75.62 68 LYS A O 1
ATOM 517 N N . GLU A 1 69 ? 8.789 -21.234 5.32 1 73.25 69 GLU A N 1
ATOM 518 C CA . GLU A 1 69 ? 8.344 -22.594 5.613 1 73.25 69 GLU A CA 1
ATOM 519 C C . GLU A 1 69 ? 8.164 -23.406 4.336 1 73.25 69 GLU A C 1
ATOM 521 O O . GLU A 1 69 ? 7.781 -22.859 3.297 1 73.25 69 GLU A O 1
ATOM 526 N N . VAL A 1 70 ? 8.523 -24.625 4.422 1 65.44 70 VAL A N 1
ATOM 527 C CA . VAL A 1 70 ? 8.359 -25.5 3.27 1 65.44 70 VAL A CA 1
ATOM 528 C C . VAL A 1 70 ? 6.875 -25.797 3.045 1 65.44 70 VAL A C 1
ATOM 530 O O . VAL A 1 70 ? 6.387 -25.734 1.914 1 65.44 70 VAL A O 1
ATOM 533 N N . VAL A 1 71 ? 6.223 -26.188 4.102 1 67.25 71 VAL A N 1
ATOM 534 C CA . VAL A 1 71 ? 4.789 -26.453 4.027 1 67.25 71 VAL A CA 1
ATOM 535 C C . VAL A 1 71 ? 4.035 -25.422 4.867 1 67.25 71 VAL A C 1
ATOM 537 O O . VAL A 1 71 ? 4.246 -25.328 6.078 1 67.25 71 VAL A O 1
ATOM 540 N N . ARG A 1 72 ? 3.363 -24.562 4.082 1 70.62 72 ARG A N 1
ATOM 541 C CA . ARG A 1 72 ? 2.539 -23.609 4.809 1 70.62 72 ARG A CA 1
ATOM 542 C C . ARG A 1 72 ? 1.169 -24.188 5.129 1 70.62 72 ARG A C 1
ATOM 544 O O . ARG A 1 72 ? 0.507 -24.75 4.25 1 70.62 72 ARG A O 1
ATOM 551 N N . VAL A 1 73 ? 0.886 -24.203 6.492 1 71.62 73 VAL A N 1
ATOM 552 C CA . VAL A 1 73 ? -0.455 -24.609 6.902 1 71.62 73 VAL A CA 1
ATOM 553 C C . VAL A 1 73 ? -1.353 -23.375 7.027 1 71.62 73 VAL A C 1
ATOM 555 O O . VAL A 1 73 ? -1.112 -22.516 7.871 1 71.62 73 VAL A O 1
ATOM 558 N N . PRO A 1 74 ? -2.268 -23.281 6.164 1 84.62 74 PRO A N 1
ATOM 559 C CA . PRO A 1 74 ? -3.164 -22.125 6.242 1 84.62 74 PRO A CA 1
ATOM 560 C C . PRO A 1 74 ? -3.914 -22.047 7.57 1 84.62 74 PRO A C 1
ATOM 562 O O . PRO A 1 74 ? -4.312 -23.078 8.117 1 84.62 74 PRO A O 1
ATOM 565 N N . ASP A 1 75 ? -4.016 -20.906 8.188 1 85.31 75 ASP A N 1
ATOM 566 C CA . ASP A 1 75 ? -4.859 -20.641 9.352 1 85.31 75 ASP A CA 1
ATOM 567 C C . ASP A 1 75 ? -6.305 -20.359 8.93 1 85.31 75 ASP A C 1
ATOM 569 O O . ASP A 1 75 ? -6.668 -19.219 8.656 1 85.31 75 ASP A O 1
ATOM 573 N N . ILE A 1 76 ? -7.098 -21.391 8.859 1 92.88 76 ILE A N 1
ATOM 574 C CA . ILE A 1 76 ? -8.492 -21.281 8.453 1 92.88 76 ILE A CA 1
ATOM 575 C C . ILE A 1 76 ? -9.352 -20.875 9.648 1 92.88 76 ILE A C 1
ATOM 577 O O . ILE A 1 76 ? -9.312 -21.516 10.703 1 92.88 76 ILE A O 1
ATOM 581 N N . ILE A 1 77 ? -10.141 -19.828 9.492 1 88.56 77 ILE A N 1
ATOM 582 C CA . ILE A 1 77 ? -10.953 -19.344 10.602 1 88.56 77 ILE A CA 1
ATOM 583 C C . ILE A 1 77 ? -12.43 -19.609 10.312 1 88.56 77 ILE A C 1
ATOM 585 O O . ILE A 1 77 ? -12.82 -19.781 9.148 1 88.56 77 ILE A O 1
ATOM 589 N N . GLY A 1 78 ? -13.164 -19.688 11.391 1 88.12 78 GLY A N 1
ATOM 590 C CA . GLY A 1 78 ? -14.602 -19.828 11.242 1 88.12 78 GLY A CA 1
ATOM 591 C C . GLY A 1 78 ? -15.281 -18.562 10.742 1 88.12 78 GLY A C 1
ATOM 592 O O . GLY A 1 78 ? -14.703 -17.469 10.82 1 88.12 78 GLY A O 1
ATOM 593 N N . LEU A 1 79 ? -16.453 -18.703 10.219 1 90.56 79 LEU A N 1
ATOM 594 C CA . LEU A 1 79 ? -17.203 -17.578 9.664 1 90.56 79 LEU A CA 1
ATOM 595 C C . LEU A 1 79 ? -17.547 -16.562 10.75 1 90.56 79 LEU A C 1
ATOM 597 O O . LEU A 1 79 ? -17.594 -15.359 10.492 1 90.56 79 LEU A O 1
ATOM 601 N N . ASP A 1 80 ? -17.734 -17.016 11.992 1 89.75 80 ASP A N 1
ATOM 602 C CA . ASP A 1 80 ? -17.984 -16.109 13.109 1 89.75 80 ASP A CA 1
ATOM 603 C C . ASP A 1 80 ? -16.781 -15.211 13.383 1 89.75 80 ASP A C 1
ATOM 605 O O . ASP A 1 80 ? -16.938 -14.008 13.609 1 89.75 80 ASP A O 1
ATOM 609 N N . GLU A 1 81 ? -15.672 -15.852 13.422 1 87.31 81 GLU A N 1
ATOM 610 C CA . GLU A 1 81 ? -14.445 -15.094 13.617 1 87.31 81 GLU A CA 1
ATOM 611 C C . GLU A 1 81 ? -14.227 -14.102 12.477 1 87.31 81 GLU A C 1
ATOM 613 O O . GLU A 1 81 ? -13.82 -12.961 12.703 1 87.31 81 GLU A O 1
ATOM 618 N N . PHE A 1 82 ? -14.57 -14.602 11.328 1 94.75 82 PHE A N 1
ATOM 619 C CA . PHE A 1 82 ? -14.461 -13.727 10.172 1 94.75 82 PHE A CA 1
ATOM 620 C C . PHE A 1 82 ? -15.367 -12.516 10.312 1 94.75 82 PHE A C 1
ATOM 622 O O . PHE A 1 82 ? -14.945 -11.375 10.094 1 94.75 82 PHE A O 1
ATOM 629 N N . ASP A 1 83 ? -16.531 -12.695 10.695 1 92.69 83 ASP A N 1
ATOM 630 C CA . ASP A 1 83 ? -17.5 -11.617 10.875 1 92.69 83 ASP A CA 1
ATOM 631 C C . ASP A 1 83 ? -17.031 -10.617 11.922 1 92.69 83 ASP A C 1
ATOM 633 O O . ASP A 1 83 ? -17.219 -9.406 11.766 1 92.69 83 ASP A O 1
ATOM 637 N N . ARG A 1 84 ? -16.391 -11.023 12.906 1 90.69 84 ARG A N 1
ATOM 638 C CA . ARG A 1 84 ? -15.945 -10.172 14.008 1 90.69 84 ARG A CA 1
ATOM 639 C C . ARG A 1 84 ? -14.844 -9.227 13.547 1 90.69 84 ARG A C 1
ATOM 641 O O . ARG A 1 84 ? -14.625 -8.172 14.156 1 90.69 84 ARG A O 1
ATOM 648 N N . LEU A 1 85 ? -14.109 -9.641 12.477 1 93.81 85 LEU A N 1
ATOM 649 C CA . LEU A 1 85 ? -13.047 -8.781 11.977 1 93.81 85 LEU A CA 1
ATOM 650 C C . LEU A 1 85 ? -13.586 -7.41 11.578 1 93.81 85 LEU A C 1
ATOM 652 O O . LEU A 1 85 ? -12.906 -6.395 11.734 1 93.81 85 LEU A O 1
ATOM 656 N N . PHE A 1 86 ? -14.867 -7.312 11.148 1 95.94 86 PHE A N 1
ATOM 657 C CA . PHE A 1 86 ? -15.438 -6.098 10.586 1 95.94 86 PHE A CA 1
ATOM 658 C C . PHE A 1 86 ? -15.844 -5.125 11.688 1 95.94 86 PHE A C 1
ATOM 660 O O . PHE A 1 86 ? -16.156 -3.967 11.422 1 95.94 86 PHE A O 1
ATOM 667 N N . THR A 1 87 ? -15.812 -5.578 12.891 1 92.88 87 THR A N 1
ATOM 668 C CA . THR A 1 87 ? -16.047 -4.672 14.008 1 92.88 87 THR A CA 1
ATOM 669 C C . THR A 1 87 ? -14.773 -4.484 14.828 1 92.88 87 THR A C 1
ATOM 671 O O . THR A 1 87 ? -14.656 -3.516 15.586 1 92.88 87 THR A O 1
ATOM 674 N N . GLN A 1 88 ? -13.852 -5.359 14.641 1 88.56 88 GLN A N 1
ATOM 675 C CA . GLN A 1 88 ? -12.664 -5.355 15.492 1 88.56 88 GLN A CA 1
ATOM 676 C C . GLN A 1 88 ? -11.555 -4.504 14.883 1 88.56 88 GLN A C 1
ATOM 678 O O . GLN A 1 88 ? -10.703 -3.979 15.609 1 88.56 88 GLN A O 1
ATOM 683 N N . PHE A 1 89 ? -11.461 -4.465 13.531 1 93.25 89 PHE A N 1
ATOM 684 C CA . PHE A 1 89 ? -10.398 -3.65 12.953 1 93.25 89 PHE A CA 1
ATOM 685 C C . PHE A 1 89 ? -10.508 -2.205 13.422 1 93.25 89 PHE A C 1
ATOM 687 O O . PHE A 1 89 ? -11.547 -1.793 13.945 1 93.25 89 PHE A O 1
ATOM 694 N N . GLU A 1 90 ? -9.508 -1.382 13.242 1 91.06 90 GLU A N 1
ATOM 695 C CA . GLU A 1 90 ? -9.453 -0.087 13.914 1 91.06 90 GLU A CA 1
ATOM 696 C C . GLU A 1 90 ? -9.586 1.059 12.914 1 91.06 90 GLU A C 1
ATOM 698 O O . GLU A 1 90 ? -10.172 2.096 13.219 1 91.06 90 GLU A O 1
ATOM 703 N N . HIS A 1 91 ? -9.07 0.875 11.695 1 96.06 91 HIS A N 1
ATOM 704 C CA . HIS A 1 91 ? -8.938 2.043 10.828 1 96.06 91 HIS A CA 1
ATOM 705 C C . HIS A 1 91 ? -9.492 1.767 9.438 1 96.06 91 HIS A C 1
ATOM 707 O O . HIS A 1 91 ? -10.367 2.496 8.961 1 96.06 91 HIS A O 1
ATOM 713 N N . THR A 1 92 ? -9.031 0.71 8.742 1 97.62 92 THR A N 1
ATOM 714 C CA . THR A 1 92 ? -9.398 0.485 7.352 1 97.62 92 THR A CA 1
ATOM 715 C C . THR A 1 92 ? -9.68 -0.994 7.098 1 97.62 92 THR A C 1
ATOM 717 O O . THR A 1 92 ? -8.984 -1.862 7.633 1 97.62 92 THR A O 1
ATOM 720 N N . ALA A 1 93 ? -10.68 -1.323 6.441 1 98.06 93 ALA A N 1
ATOM 721 C CA . ALA A 1 93 ? -10.984 -2.605 5.816 1 98.06 93 ALA A CA 1
ATOM 722 C C . ALA A 1 93 ? -11.125 -2.455 4.305 1 98.06 93 ALA A C 1
ATOM 724 O O . ALA A 1 93 ? -12.008 -1.73 3.826 1 98.06 93 ALA A O 1
ATOM 725 N N . TRP A 1 94 ? -10.25 -3.098 3.521 1 98.75 94 TRP A N 1
ATOM 726 C CA . TRP A 1 94 ? -10.234 -2.947 2.07 1 98.75 94 TRP A CA 1
ATOM 727 C C . TRP A 1 94 ? -10.375 -4.301 1.382 1 98.75 94 TRP A C 1
ATOM 729 O O . TRP A 1 94 ? -9.688 -5.258 1.732 1 98.75 94 TRP A O 1
ATOM 739 N N . ARG A 1 95 ? -11.25 -4.395 0.357 1 98.69 95 ARG A N 1
ATOM 740 C CA . ARG A 1 95 ? -11.562 -5.66 -0.295 1 98.69 95 ARG A CA 1
ATOM 741 C C . ARG A 1 95 ? -11.258 -5.598 -1.787 1 98.69 95 ARG A C 1
ATOM 743 O O . ARG A 1 95 ? -11.555 -4.605 -2.449 1 98.69 95 ARG A O 1
ATOM 750 N N . LEU A 1 96 ? -10.617 -6.648 -2.305 1 98.75 96 LEU A N 1
ATOM 751 C CA . LEU A 1 96 ? -10.594 -6.902 -3.74 1 98.75 96 LEU A CA 1
ATOM 752 C C . LEU A 1 96 ? -11.57 -8.008 -4.113 1 98.75 96 LEU A C 1
ATOM 754 O O . LEU A 1 96 ? -11.516 -9.109 -3.561 1 98.75 96 LEU A O 1
ATOM 758 N N . GLU A 1 97 ? -12.5 -7.73 -4.961 1 98.69 97 GLU A N 1
ATOM 759 C CA . GLU A 1 97 ? -13.422 -8.703 -5.531 1 98.69 97 GLU A CA 1
ATOM 760 C C . GLU A 1 97 ? -13.055 -9.039 -6.973 1 98.69 97 GLU A C 1
ATOM 762 O O . GLU A 1 97 ? -13.016 -8.156 -7.832 1 98.69 97 GLU A O 1
ATOM 767 N N . THR A 1 98 ? -12.867 -10.352 -7.219 1 98.12 98 THR A N 1
ATOM 768 C CA . THR A 1 98 ? -12.328 -10.688 -8.531 1 98.12 98 THR A CA 1
ATOM 769 C C . THR A 1 98 ? -13.281 -11.617 -9.281 1 98.12 98 THR A C 1
ATOM 771 O O . THR A 1 98 ? -13.109 -11.859 -10.477 1 98.12 98 THR A O 1
ATOM 774 N N . ARG A 1 99 ? -14.281 -12.078 -8.648 1 97.62 99 ARG A N 1
ATOM 775 C CA . ARG A 1 99 ? -15.102 -13.125 -9.258 1 97.62 99 ARG A CA 1
ATOM 776 C C . ARG A 1 99 ? -16.141 -12.523 -10.203 1 97.62 99 ARG A C 1
ATOM 778 O O . ARG A 1 99 ? -16.516 -11.359 -10.07 1 97.62 99 ARG A O 1
ATOM 785 N N . ARG A 1 100 ? -16.531 -13.391 -11.055 1 97.44 100 ARG A N 1
ATOM 786 C CA . ARG A 1 100 ? -17.531 -12.984 -12.039 1 97.44 100 ARG A CA 1
ATOM 787 C C . ARG A 1 100 ? -18.938 -13.148 -11.484 1 97.44 100 ARG A C 1
ATOM 789 O O . ARG A 1 100 ? -19.906 -12.633 -12.062 1 97.44 100 ARG A O 1
ATOM 796 N N . ARG A 1 101 ? -19.016 -13.922 -10.5 1 96.69 101 ARG A N 1
ATOM 797 C CA . ARG A 1 101 ? -20.25 -14.18 -9.773 1 96.69 101 ARG A CA 1
ATOM 798 C C . ARG A 1 101 ? -19.969 -14.734 -8.375 1 96.69 101 ARG A C 1
ATOM 800 O O . ARG A 1 101 ? -18.859 -15.234 -8.125 1 96.69 101 ARG A O 1
ATOM 807 N N . TYR A 1 102 ? -20.938 -14.609 -7.52 1 97.5 102 TYR A N 1
ATOM 808 C CA . TYR A 1 102 ? -20.953 -15.305 -6.238 1 97.5 102 TYR A CA 1
ATOM 809 C C . TYR A 1 102 ? -22.203 -16.172 -6.102 1 97.5 102 TYR A C 1
ATOM 811 O O . TYR A 1 102 ? -23.328 -15.672 -6.164 1 97.5 102 TYR A O 1
ATOM 819 N N . ALA A 1 103 ? -22.016 -17.438 -5.867 1 97.44 103 ALA A N 1
ATOM 820 C CA . ALA A 1 103 ? -23.125 -18.375 -5.816 1 97.44 103 ALA A CA 1
ATOM 821 C C . ALA A 1 103 ? -24.141 -17.969 -4.746 1 97.44 103 ALA A C 1
ATOM 823 O O . ALA A 1 103 ? -25.344 -18.109 -4.938 1 97.44 103 ALA A O 1
ATOM 824 N N . SER A 1 104 ? -23.688 -17.516 -3.645 1 96.12 104 SER A N 1
ATOM 825 C CA . SER A 1 104 ? -24.547 -17.141 -2.527 1 96.12 104 SER A CA 1
ATOM 826 C C . SER A 1 104 ? -25.531 -16.047 -2.934 1 96.12 104 SER A C 1
ATOM 828 O O . SER A 1 104 ? -26.656 -16 -2.426 1 96.12 104 SER A O 1
ATOM 830 N N . ASP A 1 105 ? -25.125 -15.102 -3.824 1 96.56 105 ASP A N 1
ATOM 831 C CA . ASP A 1 105 ? -26 -14.031 -4.289 1 96.56 105 ASP A CA 1
ATOM 832 C C . ASP A 1 105 ? -27.234 -14.602 -5 1 96.56 105 ASP A C 1
ATOM 834 O O . ASP A 1 105 ? -28.344 -14.086 -4.844 1 96.56 105 ASP A O 1
ATOM 838 N N . GLU A 1 106 ? -27.047 -15.609 -5.727 1 96.81 106 GLU A N 1
ATOM 839 C CA . GLU A 1 106 ? -28.078 -16.172 -6.602 1 96.81 106 GLU A CA 1
ATOM 840 C C . GLU A 1 106 ? -29.188 -16.844 -5.797 1 96.81 106 GLU A C 1
ATOM 842 O O . GLU A 1 106 ? -30.25 -17.172 -6.34 1 96.81 106 GLU A O 1
ATOM 847 N N . LEU A 1 107 ? -28.938 -16.984 -4.508 1 96 107 LEU A N 1
ATOM 848 C CA . LEU A 1 107 ? -29.922 -17.625 -3.633 1 96 107 LEU A CA 1
ATOM 849 C C . LEU A 1 107 ? -30.828 -16.594 -2.979 1 96 107 LEU A C 1
ATOM 851 O O . LEU A 1 107 ? -31.781 -16.938 -2.287 1 96 107 LEU A O 1
ATOM 855 N N . THR A 1 108 ? -30.656 -15.32 -3.236 1 95.81 108 THR A N 1
ATOM 856 C CA . THR A 1 108 ? -31.375 -14.266 -2.535 1 95.81 108 THR A CA 1
ATOM 857 C C . THR A 1 108 ? -32.594 -13.828 -3.326 1 95.81 108 THR A C 1
ATOM 859 O O . THR A 1 108 ? -32.656 -14.023 -4.543 1 95.81 108 THR A O 1
ATOM 862 N N . GLY A 1 109 ? -33.5 -13.25 -2.584 1 95.75 109 GLY A N 1
ATOM 863 C CA . GLY A 1 109 ? -34.656 -12.664 -3.229 1 95.75 109 GLY A CA 1
ATOM 864 C C . GLY A 1 109 ? -34.312 -11.469 -4.102 1 95.75 109 GLY A C 1
ATOM 865 O O . GLY A 1 109 ? -34.969 -11.25 -5.137 1 95.75 109 GLY A O 1
ATOM 866 N N . THR A 1 110 ? -33.406 -10.672 -3.723 1 96.5 110 THR A N 1
ATOM 867 C CA . THR A 1 110 ? -33 -9.508 -4.496 1 96.5 110 THR A CA 1
ATOM 868 C C . THR A 1 110 ? -32.406 -9.922 -5.836 1 96.5 110 THR A C 1
ATOM 870 O O . THR A 1 110 ? -32.625 -9.266 -6.855 1 96.5 110 THR A O 1
ATOM 873 N N . TYR A 1 111 ? -31.703 -11.016 -5.879 1 97.12 111 TYR A N 1
ATOM 874 C CA . TYR A 1 111 ? -31.156 -11.508 -7.141 1 97.12 111 TYR A CA 1
ATOM 875 C C . TYR A 1 111 ? -32.281 -11.945 -8.078 1 97.12 111 TYR A C 1
ATOM 877 O O . TYR A 1 111 ? -32.219 -11.719 -9.289 1 97.12 111 TYR A O 1
ATOM 885 N N . ALA A 1 112 ? -33.281 -12.625 -7.512 1 96.69 112 ALA A N 1
ATOM 886 C CA . ALA A 1 112 ? -34.438 -13.016 -8.305 1 96.69 112 ALA A CA 1
ATOM 887 C C . ALA A 1 112 ? -35.125 -11.797 -8.93 1 96.69 112 ALA A C 1
ATOM 889 O O . ALA A 1 112 ? -35.5 -11.82 -10.102 1 96.69 112 ALA A O 1
ATOM 890 N N . GLN A 1 113 ? -35.312 -10.734 -8.133 1 96.56 113 GLN A N 1
ATOM 891 C CA . GLN A 1 113 ? -35.844 -9.5 -8.664 1 96.56 113 GLN A CA 1
ATOM 892 C C . GLN A 1 113 ? -35 -8.969 -9.812 1 96.56 113 GLN A C 1
ATOM 894 O O . GLN A 1 113 ? -35.531 -8.625 -10.875 1 96.56 113 GLN A O 1
ATOM 899 N N . PHE A 1 114 ? -33.719 -8.938 -9.617 1 96.12 114 PHE A N 1
ATOM 900 C CA . PHE A 1 114 ? -32.781 -8.43 -10.586 1 96.12 114 PHE A CA 1
ATOM 901 C C . PHE A 1 114 ? -32.844 -9.211 -11.891 1 96.12 114 PHE A C 1
ATOM 903 O O . PHE A 1 114 ? -32.906 -8.617 -12.977 1 96.12 114 PHE A O 1
ATOM 910 N N . THR A 1 115 ? -32.875 -10.555 -11.852 1 95.81 115 THR A N 1
ATOM 911 C CA . THR A 1 115 ? -32.844 -11.422 -13.031 1 95.81 115 THR A CA 1
ATOM 912 C C . THR A 1 115 ? -34.156 -11.312 -13.812 1 95.81 115 THR A C 1
ATOM 914 O O . THR A 1 115 ? -34.188 -11.539 -15.023 1 95.81 115 THR A O 1
ATOM 917 N N . ARG A 1 116 ? -35.188 -10.875 -13.078 1 95.06 116 ARG A N 1
ATOM 918 C CA . ARG A 1 116 ? -36.469 -10.703 -13.742 1 95.06 116 ARG A CA 1
ATOM 919 C C . ARG A 1 116 ? -36.562 -9.336 -14.414 1 95.06 116 ARG A C 1
ATOM 921 O O . ARG A 1 116 ? -37.531 -9.031 -15.086 1 95.06 116 ARG A O 1
ATOM 928 N N . GLY A 1 117 ? -35.562 -8.516 -14.203 1 92.5 117 GLY A N 1
ATOM 929 C CA . GLY A 1 117 ? -35.5 -7.211 -14.844 1 92.5 117 GLY A CA 1
ATOM 930 C C . GLY A 1 117 ? -36.281 -6.148 -14.094 1 92.5 117 GLY A C 1
ATOM 931 O O . GLY A 1 117 ? -36.594 -5.09 -14.641 1 92.5 117 GLY A O 1
ATOM 932 N N . THR A 1 118 ? -36.719 -6.492 -12.852 1 91.75 118 THR A N 1
ATOM 933 C CA . THR A 1 118 ? -37.406 -5.52 -12.016 1 91.75 118 THR A CA 1
ATOM 934 C C . THR A 1 118 ? -36.406 -4.773 -11.125 1 91.75 118 THR A C 1
ATOM 936 O O . THR A 1 118 ? -35.344 -5.289 -10.812 1 91.75 118 THR A O 1
ATOM 939 N N . ALA A 1 119 ? -36.812 -3.518 -10.805 1 92.38 119 ALA A N 1
ATOM 940 C CA . ALA A 1 119 ? -35.969 -2.762 -9.867 1 92.38 119 ALA A CA 1
ATOM 941 C C . ALA A 1 119 ? -35.812 -3.52 -8.555 1 92.38 119 ALA A C 1
ATOM 943 O O . ALA A 1 119 ? -36.781 -4.012 -7.984 1 92.38 119 ALA A O 1
ATOM 944 N N . VAL A 1 120 ? -34.594 -3.689 -8.141 1 94.88 120 VAL A N 1
ATOM 945 C CA . VAL A 1 120 ? -34.312 -4.398 -6.895 1 94.88 120 VAL A CA 1
ATOM 946 C C . VAL A 1 120 ? -34.656 -3.51 -5.699 1 94.88 120 VAL A C 1
ATOM 948 O O . VAL A 1 120 ? -34.25 -2.346 -5.652 1 94.88 120 VAL A O 1
ATOM 951 N N . ASN A 1 121 ? -35.469 -3.998 -4.773 1 94.25 121 ASN A N 1
ATOM 952 C CA . ASN A 1 121 ? -35.75 -3.297 -3.533 1 94.25 121 ASN A CA 1
ATOM 953 C C . ASN A 1 121 ? -34.781 -3.676 -2.416 1 94.25 121 ASN A C 1
ATOM 955 O O . ASN A 1 121 ? -34.906 -4.758 -1.839 1 94.25 121 ASN A O 1
ATOM 959 N N . TRP A 1 122 ? -33.969 -2.785 -2.086 1 93.56 122 TRP A N 1
ATOM 960 C CA . TRP A 1 122 ? -32.938 -3.047 -1.086 1 93.56 122 TRP A CA 1
ATOM 961 C C . TRP A 1 122 ? -33.406 -2.65 0.306 1 93.56 122 TRP A C 1
ATOM 963 O O . TRP A 1 122 ? -32.719 -2.9 1.301 1 93.56 122 TRP A O 1
ATOM 973 N N . ASP A 1 123 ? -34.594 -2.088 0.441 1 90.31 123 ASP A N 1
ATOM 974 C CA . ASP A 1 123 ? -35.094 -1.621 1.73 1 90.31 123 ASP A CA 1
ATOM 975 C C . ASP A 1 123 ? -35.25 -2.781 2.709 1 90.31 123 ASP A C 1
ATOM 977 O O . ASP A 1 123 ? -35.938 -3.76 2.412 1 90.31 123 ASP A O 1
ATOM 981 N N . GLY A 1 124 ? -34.656 -2.66 3.818 1 90.62 124 GLY A N 1
ATOM 982 C CA . GLY A 1 124 ? -34.781 -3.643 4.883 1 90.62 124 GLY A CA 1
ATOM 983 C C . GLY A 1 124 ? -33.938 -4.875 4.672 1 90.62 124 GLY A C 1
ATOM 984 O O . GLY A 1 124 ? -33.844 -5.746 5.543 1 90.62 124 GLY A O 1
ATOM 985 N N . VAL A 1 125 ? -33.312 -5.023 3.512 1 91.69 125 VAL A N 1
ATOM 986 C CA . VAL A 1 125 ? -32.469 -6.164 3.25 1 91.69 125 VAL A CA 1
ATOM 987 C C . VAL A 1 125 ? -31.203 -6.062 4.105 1 91.69 125 VAL A C 1
ATOM 989 O O . VAL A 1 125 ? -30.531 -5.023 4.113 1 91.69 125 VAL A O 1
ATOM 992 N N . ASP A 1 126 ? -30.906 -7.184 4.84 1 91.81 126 ASP A N 1
ATOM 993 C CA . ASP A 1 126 ? -29.734 -7.25 5.715 1 91.81 126 ASP A CA 1
ATOM 994 C C . ASP A 1 126 ? -29.656 -6.023 6.621 1 91.81 126 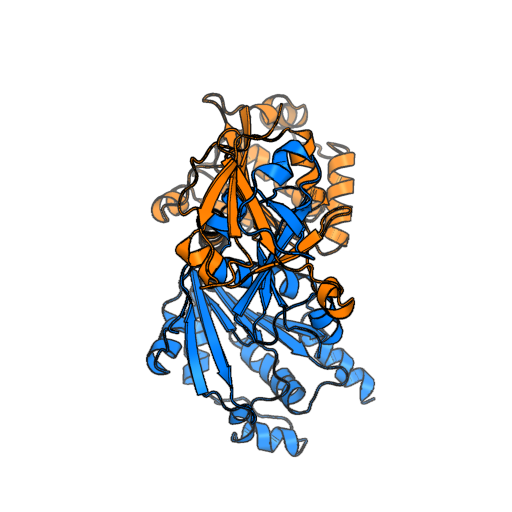ASP A C 1
ATOM 996 O O . ASP A 1 126 ? -28.625 -5.359 6.691 1 91.81 126 ASP A O 1
ATOM 1000 N N . ALA A 1 127 ? -30.688 -5.688 7.363 1 92.06 127 ALA A N 1
ATOM 1001 C CA . ALA A 1 127 ? -30.797 -4.484 8.188 1 92.06 127 ALA A CA 1
ATOM 1002 C C . ALA A 1 127 ? -29.719 -4.465 9.273 1 92.06 127 ALA A C 1
ATOM 1004 O O . ALA A 1 127 ? -29.141 -3.416 9.562 1 92.06 127 ALA A O 1
ATOM 1005 N N . ALA A 1 128 ? -29.516 -5.594 9.891 1 92.56 128 ALA A N 1
ATOM 1006 C CA . ALA A 1 128 ? -28.516 -5.668 10.945 1 92.56 128 ALA A CA 1
ATOM 1007 C C . ALA A 1 128 ? -27.109 -5.375 10.398 1 92.56 128 ALA A C 1
ATOM 1009 O O . ALA A 1 128 ? -26.328 -4.656 11.031 1 92.56 128 ALA A O 1
ATOM 1010 N N . TRP A 1 129 ? -26.797 -5.957 9.297 1 92.88 129 TRP A N 1
ATOM 1011 C CA . TRP A 1 129 ? -25.516 -5.703 8.625 1 92.88 129 TRP A CA 1
ATOM 1012 C C . TRP A 1 129 ? -25.359 -4.223 8.305 1 92.88 129 TRP A C 1
ATOM 1014 O O . TRP A 1 129 ? -24.312 -3.631 8.578 1 92.88 129 TRP A O 1
ATOM 1024 N N . CYS A 1 130 ? -26.375 -3.584 7.762 1 94.81 130 CYS A N 1
ATOM 1025 C CA . CYS A 1 130 ? -26.344 -2.17 7.41 1 94.81 130 CYS A CA 1
ATOM 1026 C C . CYS A 1 130 ? -26.125 -1.304 8.641 1 94.81 130 CYS A C 1
ATOM 1028 O O . CYS A 1 130 ? -25.344 -0.357 8.609 1 94.81 130 CYS A O 1
ATOM 1030 N N . ALA A 1 131 ? -26.875 -1.614 9.672 1 94.75 131 ALA A N 1
ATOM 1031 C CA . ALA A 1 131 ? -26.734 -0.856 10.914 1 94.75 131 ALA A CA 1
ATOM 1032 C C . ALA A 1 131 ? -25.297 -0.931 11.445 1 94.75 131 ALA A C 1
ATOM 1034 O O . ALA A 1 131 ? -24.734 0.085 11.852 1 94.75 131 ALA A O 1
ATOM 1035 N N . GLU A 1 132 ? -24.781 -2.07 11.43 1 94.88 132 GLU A N 1
ATOM 1036 C CA . GLU A 1 132 ? -23.406 -2.262 11.898 1 94.88 132 GLU A CA 1
ATOM 1037 C C . GLU A 1 132 ? -22.422 -1.497 11.031 1 94.88 132 GLU A C 1
ATOM 1039 O O . GLU A 1 132 ? -21.484 -0.878 11.547 1 94.88 132 GLU A O 1
ATOM 1044 N N . ARG A 1 133 ? -22.578 -1.595 9.742 1 95.69 133 ARG A N 1
ATOM 1045 C CA . ARG A 1 133 ? -21.688 -0.885 8.82 1 95.69 133 ARG A CA 1
ATOM 1046 C C . ARG A 1 133 ? -21.75 0.621 9.055 1 95.69 133 ARG A C 1
ATOM 1048 O O . ARG A 1 133 ? -20.719 1.292 9.086 1 95.69 133 ARG A O 1
ATOM 1055 N N . ARG A 1 134 ? -22.922 1.179 9.273 1 95.56 134 ARG A N 1
ATOM 1056 C CA . ARG A 1 134 ? -23.094 2.598 9.57 1 95.56 134 ARG A CA 1
ATOM 1057 C C . ARG A 1 134 ? -22.391 2.977 10.875 1 95.56 134 ARG A C 1
ATOM 1059 O O . ARG A 1 134 ? -21.734 4.012 10.945 1 95.56 134 ARG A O 1
ATOM 1066 N N . GLU A 1 135 ? -22.625 2.113 11.828 1 96.25 135 GLU A N 1
ATOM 1067 C CA . GLU A 1 135 ? -22 2.359 13.133 1 96.25 135 GLU A CA 1
ATOM 1068 C C . GLU A 1 135 ? -20.484 2.41 13.023 1 96.25 135 GLU A C 1
ATOM 1070 O O . GLU A 1 135 ? -19.844 3.324 13.547 1 96.25 135 GLU A O 1
ATOM 1075 N N . GLN A 1 136 ? -19.922 1.436 12.344 1 95.75 136 GLN A N 1
ATOM 1076 C CA . GLN A 1 136 ? -18.469 1.385 12.188 1 95.75 136 GLN A CA 1
ATOM 1077 C C . GLN A 1 136 ? -17.969 2.553 11.344 1 95.75 136 GLN A C 1
ATOM 1079 O O . GLN A 1 136 ? -16.922 3.141 11.648 1 95.75 136 GLN A O 1
ATOM 1084 N N . ALA A 1 137 ? -18.656 2.883 10.352 1 96.12 137 ALA A N 1
ATOM 1085 C CA . ALA A 1 137 ? -18.281 4.027 9.523 1 96.12 137 ALA A CA 1
ATOM 1086 C C . ALA A 1 137 ? -18.344 5.328 10.32 1 96.12 137 ALA A C 1
ATOM 1088 O O . ALA A 1 137 ? -17.516 6.219 10.133 1 96.12 137 ALA A O 1
ATOM 1089 N N . ALA A 1 138 ? -19.328 5.492 11.156 1 95.69 138 ALA A N 1
ATOM 1090 C CA . ALA A 1 138 ? -19.5 6.688 11.977 1 95.69 138 ALA A CA 1
ATOM 1091 C C . ALA A 1 138 ? -18.312 6.867 12.93 1 95.69 138 ALA A C 1
ATOM 1093 O O . ALA A 1 138 ? -18.031 7.984 13.367 1 95.69 138 ALA A O 1
ATOM 1094 N N . LEU A 1 139 ? -17.641 5.785 13.242 1 95.44 139 LEU A N 1
ATOM 1095 C CA . LEU A 1 139 ? -16.453 5.828 14.094 1 95.44 139 LEU A CA 1
ATOM 1096 C C . LEU A 1 139 ? -15.242 6.297 13.305 1 95.44 139 LEU A C 1
ATOM 1098 O O . LEU A 1 139 ? -14.125 6.344 13.836 1 95.44 139 LEU A O 1
ATOM 1102 N N . GLY A 1 140 ? -15.383 6.594 12.008 1 95.75 140 GLY A N 1
ATOM 1103 C CA . GLY A 1 140 ? -14.312 7.086 11.164 1 95.75 140 GLY A CA 1
ATOM 1104 C C . GLY A 1 140 ? -13.578 5.98 10.422 1 95.75 140 GLY A C 1
ATOM 1105 O O . GLY A 1 140 ? -12.625 6.242 9.695 1 95.75 140 GLY A O 1
ATOM 1106 N N . LYS A 1 141 ? -14.016 4.715 10.633 1 96.88 141 LYS A N 1
ATOM 1107 C CA . LYS A 1 141 ? -13.391 3.588 9.945 1 96.88 141 LYS A CA 1
ATOM 1108 C C . LYS A 1 141 ? -13.742 3.588 8.461 1 96.88 141 LYS A C 1
ATOM 1110 O O . LYS A 1 141 ? -14.844 3.994 8.078 1 96.88 141 LYS A O 1
ATOM 1115 N N . ARG A 1 142 ? -12.82 3.184 7.719 1 97.81 142 ARG A N 1
ATOM 1116 C CA . ARG A 1 142 ? -13.039 3.211 6.273 1 97.81 142 ARG A CA 1
ATOM 1117 C C . ARG A 1 142 ? -13.273 1.808 5.73 1 97.81 142 ARG A C 1
ATOM 1119 O O . ARG A 1 142 ? -12.492 0.891 6.004 1 97.81 142 ARG A O 1
ATOM 1126 N N . PHE A 1 143 ? -14.367 1.597 5.055 1 98.25 143 PHE A N 1
ATOM 1127 C CA . PHE A 1 143 ? -14.695 0.401 4.285 1 98.25 143 PHE A CA 1
ATOM 1128 C C . PHE A 1 143 ? -14.594 0.676 2.789 1 98.25 143 PHE A C 1
ATOM 1130 O O . PHE A 1 143 ? -15.336 1.496 2.252 1 98.25 143 PHE A O 1
ATOM 1137 N N . GLU A 1 144 ? -13.703 0.015 2.143 1 98.62 144 GLU A N 1
ATOM 1138 C CA . GLU A 1 144 ? -13.461 0.285 0.728 1 98.62 144 GLU A CA 1
ATOM 1139 C C . GLU A 1 144 ? -13.336 -1.011 -0.068 1 98.62 144 GLU A C 1
ATOM 1141 O O . GLU A 1 144 ? -12.992 -2.057 0.488 1 98.62 144 GLU A O 1
ATOM 1146 N N . ARG A 1 145 ? -13.688 -0.927 -1.329 1 98.38 145 ARG A N 1
ATOM 1147 C CA . ARG A 1 145 ? -13.523 -2.111 -2.166 1 98.38 145 ARG A CA 1
ATOM 1148 C C . ARG A 1 145 ? -13.258 -1.724 -3.617 1 98.38 145 ARG A C 1
ATOM 1150 O O . ARG A 1 145 ? -13.711 -0.673 -4.078 1 98.38 145 ARG A O 1
ATOM 1157 N N . VAL A 1 146 ? -12.5 -2.494 -4.285 1 98.69 146 VAL A N 1
ATOM 1158 C CA . VAL A 1 146 ? -12.367 -2.484 -5.738 1 98.69 146 VAL A CA 1
ATOM 1159 C C . VAL A 1 146 ? -12.875 -3.805 -6.312 1 98.69 146 VAL A C 1
ATOM 1161 O O . VAL A 1 146 ? -12.461 -4.879 -5.867 1 98.69 146 VAL A O 1
ATOM 1164 N N . ARG A 1 147 ? -13.805 -3.715 -7.23 1 98.69 147 ARG A N 1
ATOM 1165 C CA . ARG A 1 147 ? -14.32 -4.883 -7.934 1 98.69 147 ARG A CA 1
ATOM 1166 C C . ARG A 1 147 ? -13.773 -4.961 -9.352 1 98.69 147 ARG A C 1
ATOM 1168 O O . ARG A 1 147 ? -13.914 -4.016 -10.133 1 98.69 147 ARG A O 1
ATOM 1175 N N . ILE A 1 148 ? -13.125 -6.043 -9.633 1 98.62 148 ILE A N 1
ATOM 1176 C CA . ILE A 1 148 ? -12.719 -6.289 -11.008 1 98.62 148 ILE A CA 1
ATOM 1177 C C . ILE A 1 148 ? -13.945 -6.656 -11.844 1 98.62 148 ILE A C 1
ATOM 1179 O O . ILE A 1 148 ? -14.727 -7.535 -11.469 1 98.62 148 ILE A O 1
ATOM 1183 N N . VAL A 1 149 ? -14.102 -6.016 -12.984 1 98.38 149 VAL A N 1
ATOM 1184 C CA . VAL A 1 149 ? -15.297 -6.215 -13.797 1 98.38 149 VAL A CA 1
ATOM 1185 C C . VAL A 1 149 ? -14.898 -6.555 -15.234 1 98.38 149 VAL A C 1
ATOM 1187 O O . VAL A 1 149 ? -13.93 -6.008 -15.758 1 98.38 149 VAL A O 1
ATOM 1190 N N . ASP A 1 150 ? -15.648 -7.395 -15.797 1 98 150 ASP A N 1
ATOM 1191 C CA . ASP A 1 150 ? -15.445 -7.773 -17.188 1 98 150 ASP A CA 1
ATOM 1192 C C . ASP A 1 150 ? -16.078 -6.754 -18.125 1 98 150 ASP A C 1
ATOM 1194 O O . ASP A 1 150 ? -16.844 -5.887 -17.703 1 98 150 ASP A O 1
ATOM 1198 N N . ALA A 1 151 ? -15.758 -6.781 -19.406 1 95.44 151 ALA A N 1
ATOM 1199 C CA . ALA A 1 151 ? -16.359 -5.988 -20.484 1 95.44 151 ALA A CA 1
ATOM 1200 C C . ALA A 1 151 ? -16.859 -6.883 -21.609 1 95.44 151 ALA A C 1
ATOM 1202 O O . ALA A 1 151 ? -16.078 -7.402 -22.406 1 95.44 151 ALA A O 1
ATOM 1203 N N . PRO A 1 152 ? -18.172 -7.109 -21.797 1 95.94 152 PRO A N 1
ATOM 1204 C CA . PRO A 1 152 ? -19.172 -6.531 -20.891 1 95.94 152 PRO A CA 1
ATOM 1205 C C . PRO A 1 152 ? -19.188 -7.215 -19.531 1 95.94 152 PRO A C 1
ATOM 1207 O O . PRO A 1 152 ? -18.719 -8.344 -19.391 1 95.94 152 PRO A O 1
ATOM 1210 N N . PRO A 1 153 ? -19.719 -6.539 -18.5 1 97.44 153 PRO A N 1
ATOM 1211 C CA . PRO A 1 153 ? -19.844 -7.176 -17.188 1 97.44 153 PRO A CA 1
ATOM 1212 C C . PRO A 1 153 ? -20.781 -8.383 -17.219 1 97.44 153 PRO A C 1
ATOM 1214 O O . PRO A 1 153 ? -21.75 -8.406 -17.984 1 97.44 153 PRO A O 1
ATOM 1217 N N . THR A 1 154 ? -20.516 -9.359 -16.359 1 97.38 154 THR A N 1
ATOM 1218 C CA . THR A 1 154 ? -21.391 -10.516 -16.219 1 97.38 154 THR A CA 1
ATOM 1219 C C . THR A 1 154 ? -22.656 -10.156 -15.453 1 97.38 154 THR A C 1
ATOM 1221 O O . THR A 1 154 ? -22.703 -9.125 -14.773 1 97.38 154 THR A O 1
ATOM 1224 N N . PRO A 1 155 ? -23.688 -11.016 -15.508 1 96.44 155 PRO A N 1
ATOM 1225 C CA . PRO A 1 155 ? -24.891 -10.758 -14.719 1 96.44 155 PRO A CA 1
ATOM 1226 C C . PRO A 1 155 ? -24.609 -10.633 -13.227 1 96.44 155 PRO A C 1
ATOM 1228 O O . PRO A 1 155 ? -25.188 -9.773 -12.547 1 96.44 155 PRO A O 1
ATOM 1231 N N . GLY A 1 156 ? -23.75 -11.477 -12.719 1 97.56 156 GLY A N 1
ATOM 1232 C CA . GLY A 1 156 ? -23.375 -11.375 -11.32 1 97.56 156 GLY A CA 1
ATOM 1233 C C . GLY A 1 156 ? -22.75 -10.047 -10.961 1 97.56 156 GLY A C 1
ATOM 1234 O O . GLY A 1 156 ? -23.047 -9.469 -9.914 1 97.56 156 GLY A O 1
ATOM 1235 N N . GLN A 1 157 ? -21.906 -9.555 -11.812 1 97.94 157 GLN A N 1
ATOM 1236 C CA . GLN A 1 157 ? -21.234 -8.273 -11.594 1 97.94 157 GLN A CA 1
ATOM 1237 C C . GLN A 1 157 ? -22.234 -7.121 -11.695 1 97.94 157 GLN A C 1
ATOM 1239 O O . GLN A 1 157 ? -22.125 -6.141 -10.953 1 97.94 157 GLN A O 1
ATOM 1244 N N . LEU A 1 158 ? -23.172 -7.223 -12.586 1 96.94 158 LEU A N 1
ATOM 1245 C CA . LEU A 1 158 ? -24.203 -6.195 -12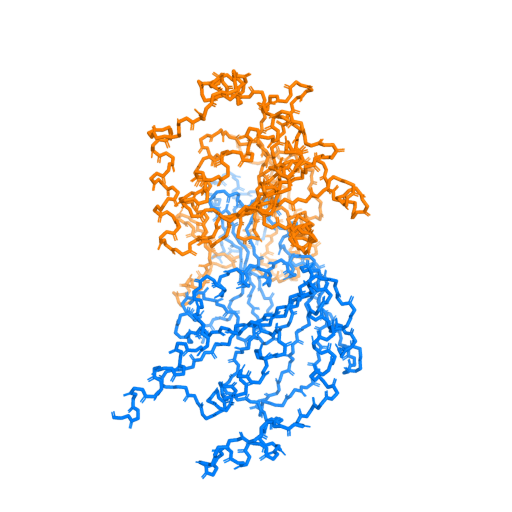.719 1 96.94 158 LEU A CA 1
ATOM 1246 C C . LEU A 1 158 ? -25.094 -6.164 -11.484 1 96.94 158 LEU A C 1
ATOM 1248 O O . LEU A 1 158 ? -25.516 -5.094 -11.031 1 96.94 158 LEU A O 1
ATOM 1252 N N . TYR A 1 159 ? -25.469 -7.316 -11.016 1 97.38 159 TYR A N 1
ATOM 1253 C CA . TYR A 1 159 ? -26.219 -7.387 -9.766 1 97.38 159 TYR A CA 1
ATOM 1254 C C . TYR A 1 159 ? -25.484 -6.676 -8.641 1 97.38 159 TYR A C 1
ATOM 1256 O O . TYR A 1 159 ? -26.094 -5.902 -7.887 1 97.38 159 TYR A O 1
ATOM 1264 N N . LEU A 1 160 ? -24.156 -6.898 -8.5 1 97.75 160 LEU A N 1
ATOM 1265 C CA . LEU A 1 160 ? -23.344 -6.277 -7.465 1 97.75 160 LEU A CA 1
ATOM 1266 C C . LEU A 1 160 ? -23.234 -4.77 -7.691 1 97.75 160 LEU A C 1
ATOM 1268 O O . LEU A 1 160 ? -23.141 -4 -6.73 1 97.75 160 LEU A O 1
ATOM 1272 N N . LEU A 1 161 ? -23.188 -4.422 -8.953 1 96.69 161 LEU A N 1
ATOM 1273 C CA . LEU A 1 161 ? -23.219 -2.996 -9.273 1 96.69 161 LEU A CA 1
ATOM 1274 C C . LEU A 1 161 ? -24.484 -2.338 -8.742 1 96.69 161 LEU A C 1
ATOM 1276 O O . LEU A 1 161 ? -24.438 -1.229 -8.203 1 96.69 161 LEU A O 1
ATOM 1280 N N . ASP A 1 162 ? -25.578 -2.99 -8.898 1 95.38 162 ASP A N 1
ATOM 1281 C CA . ASP A 1 162 ? -26.844 -2.496 -8.336 1 95.38 162 ASP A CA 1
ATOM 1282 C C . ASP A 1 162 ? -26.766 -2.418 -6.812 1 95.38 162 ASP A C 1
ATOM 1284 O O . ASP A 1 162 ? -27.234 -1.452 -6.211 1 95.38 162 ASP A O 1
ATOM 1288 N N . ASN A 1 163 ? -26.188 -3.406 -6.215 1 96.31 163 ASN A N 1
ATOM 1289 C CA . ASN A 1 163 ? -26.031 -3.482 -4.766 1 96.31 163 ASN A CA 1
ATOM 1290 C C . ASN A 1 163 ? -25.094 -2.395 -4.246 1 96.31 163 ASN A C 1
ATOM 1292 O O . ASN A 1 163 ? -25.172 -2.018 -3.074 1 96.31 163 ASN A O 1
ATOM 1296 N N . ALA A 1 164 ? -24.172 -1.908 -5.082 1 96.12 164 ALA A N 1
ATOM 1297 C CA . ALA A 1 164 ? -23.188 -0.894 -4.699 1 96.12 164 ALA A CA 1
ATOM 1298 C C . ALA A 1 164 ? -23.875 0.374 -4.203 1 96.12 164 ALA A C 1
ATOM 1300 O O . ALA A 1 164 ? -23.359 1.069 -3.328 1 96.12 164 ALA A O 1
ATOM 1301 N N . ARG A 1 165 ? -25.031 0.628 -4.695 1 92 165 ARG A N 1
ATOM 1302 C CA . ARG A 1 165 ? -25.781 1.78 -4.227 1 92 165 ARG A CA 1
ATOM 1303 C C . ARG A 1 165 ? -26.109 1.656 -2.74 1 92 165 ARG A C 1
ATOM 1305 O O . ARG A 1 165 ? -25.828 2.57 -1.962 1 92 165 ARG A O 1
ATOM 1312 N N . ARG A 1 166 ? -26.656 0.539 -2.439 1 92.69 166 ARG A N 1
ATOM 1313 C CA . ARG A 1 166 ? -26.984 0.278 -1.043 1 92.69 166 ARG A CA 1
ATOM 1314 C C . ARG A 1 166 ? -25.75 0.314 -0.163 1 92.69 166 ARG A C 1
ATOM 1316 O O . ARG A 1 166 ? -25.75 0.946 0.895 1 92.69 166 ARG A O 1
ATOM 1323 N N . ASN A 1 167 ? -24.672 -0.385 -0.54 1 95.75 167 ASN A N 1
ATOM 1324 C CA . ASN A 1 167 ? -23.438 -0.433 0.231 1 95.75 167 ASN A CA 1
ATOM 1325 C C . ASN A 1 167 ? -22.844 0.959 0.42 1 95.75 167 ASN A C 1
ATOM 1327 O O . ASN A 1 167 ? -22.328 1.281 1.497 1 95.75 167 ASN A O 1
ATOM 1331 N N . SER A 1 168 ? -22.875 1.728 -0.614 1 95.44 168 SER A N 1
ATOM 1332 C CA . SER A 1 168 ? -22.344 3.082 -0.54 1 95.44 168 SER A CA 1
ATOM 1333 C C . SER A 1 168 ? -23.141 3.943 0.431 1 95.44 168 SER A C 1
ATOM 1335 O O . SER A 1 168 ? -22.578 4.793 1.126 1 95.44 168 SER A O 1
ATOM 1337 N N . GLU A 1 169 ? -24.406 3.756 0.513 1 94 169 GLU A N 1
ATOM 1338 C CA . GLU A 1 169 ? -25.281 4.516 1.406 1 94 169 GLU A CA 1
ATOM 1339 C C . GLU A 1 169 ? -24.922 4.262 2.869 1 94 169 GLU A C 1
ATOM 1341 O O . GLU A 1 169 ? -25.172 5.109 3.729 1 94 169 GLU A O 1
ATOM 1346 N N . VAL A 1 170 ? -24.359 3.148 3.053 1 94.56 170 VAL A N 1
ATOM 1347 C CA . VAL A 1 170 ? -24.062 2.852 4.449 1 94.56 170 VAL A CA 1
ATOM 1348 C C . VAL A 1 170 ? -22.578 3.08 4.715 1 94.56 170 VAL A C 1
ATOM 1350 O O . VAL A 1 170 ? -22.047 2.654 5.75 1 94.56 170 VAL A O 1
ATOM 1353 N N . GLY A 1 171 ? -21.859 3.662 3.838 1 95.31 171 GLY A N 1
ATOM 1354 C CA . GLY A 1 171 ? -20.547 4.195 4.172 1 95.31 171 GLY A CA 1
ATOM 1355 C C . GLY A 1 171 ? -19.422 3.506 3.434 1 95.31 171 GLY A C 1
ATOM 1356 O O . GLY A 1 171 ? -18.25 3.781 3.688 1 95.31 171 GLY A O 1
ATOM 1357 N N . GLU A 1 172 ? -19.672 2.615 2.506 1 96.94 172 GLU A N 1
ATOM 1358 C CA . GLU A 1 172 ? -18.594 1.936 1.772 1 96.94 172 GLU A CA 1
ATOM 1359 C C . GLU A 1 172 ? -18.219 2.709 0.514 1 96.94 172 GLU A C 1
ATOM 1361 O O . GLU A 1 172 ? -19.078 3.23 -0.188 1 96.94 172 GLU A O 1
ATOM 1366 N N . ARG A 1 173 ? -16.938 2.887 0.324 1 97.94 173 ARG A N 1
ATOM 1367 C CA . ARG A 1 173 ? -16.469 3.416 -0.948 1 97.94 173 ARG A CA 1
ATOM 1368 C C . ARG A 1 173 ? -16.172 2.291 -1.937 1 97.94 173 ARG A C 1
ATOM 1370 O O . ARG A 1 173 ? -15.297 1.462 -1.702 1 97.94 173 ARG A O 1
ATOM 1377 N N . ILE A 1 174 ? -16.891 2.256 -3.061 1 98.44 174 ILE A N 1
ATOM 1378 C CA . ILE A 1 174 ? -16.797 1.138 -3.992 1 98.44 174 ILE A CA 1
ATOM 1379 C C . ILE A 1 174 ? -16.312 1.635 -5.352 1 98.44 174 ILE A C 1
ATOM 1381 O O . ILE A 1 174 ? -16.875 2.58 -5.91 1 98.44 174 ILE A O 1
ATOM 1385 N N . ARG A 1 175 ? -15.328 1.033 -5.848 1 98.56 175 ARG A N 1
ATOM 1386 C CA . ARG A 1 175 ? -14.75 1.332 -7.152 1 98.56 175 ARG A CA 1
ATOM 1387 C C . ARG A 1 175 ? -14.656 0.073 -8.008 1 98.56 175 ARG A C 1
ATOM 1389 O O . ARG A 1 175 ? -14.789 -1.042 -7.5 1 98.56 175 ARG A O 1
ATOM 1396 N N . ASN A 1 176 ? -14.531 0.271 -9.344 1 98.62 176 ASN A N 1
ATOM 1397 C CA . ASN A 1 176 ? -14.391 -0.834 -10.289 1 98.62 176 ASN A CA 1
ATOM 1398 C C . ASN A 1 176 ? -13.062 -0.763 -11.031 1 98.62 176 ASN A C 1
ATOM 1400 O O . ASN A 1 176 ? -12.484 0.316 -11.188 1 98.62 176 ASN A O 1
ATOM 1404 N N . LEU A 1 177 ? -12.602 -1.895 -11.422 1 98.62 177 LEU A N 1
ATOM 1405 C CA . LEU A 1 177 ? -11.406 -2.055 -12.242 1 98.62 177 LEU A CA 1
ATOM 1406 C C . LEU A 1 177 ? -11.656 -3.049 -13.367 1 98.62 177 LEU A C 1
ATOM 1408 O O . LEU A 1 177 ? -12.125 -4.164 -13.133 1 98.62 177 LEU A O 1
ATOM 1412 N N . ARG A 1 178 ? -11.336 -2.656 -14.578 1 98 178 ARG A N 1
ATOM 1413 C CA . ARG A 1 178 ? -11.531 -3.557 -15.711 1 98 178 ARG A CA 1
ATOM 1414 C C . ARG A 1 178 ? -10.617 -4.773 -15.609 1 98 178 ARG A C 1
ATOM 1416 O O . ARG A 1 178 ? -9.43 -4.641 -15.297 1 98 178 ARG A O 1
ATOM 1423 N N . ARG A 1 179 ? -11.141 -5.898 -15.953 1 97.88 179 ARG A N 1
ATOM 1424 C CA . ARG A 1 179 ? -10.391 -7.148 -15.875 1 97.88 179 ARG A CA 1
ATOM 1425 C C . ARG A 1 179 ? -9.125 -7.082 -16.734 1 97.88 179 ARG A C 1
ATOM 1427 O O . ARG A 1 179 ? -8.07 -7.566 -16.328 1 97.88 179 ARG A O 1
ATOM 1434 N N . GLU A 1 180 ? -9.227 -6.531 -17.859 1 95.38 180 GLU A N 1
ATOM 1435 C CA . GLU A 1 180 ? -8.07 -6.418 -18.75 1 95.38 180 GLU A CA 1
ATOM 1436 C C . GLU A 1 180 ? -6.941 -5.629 -18.078 1 95.38 180 GLU A C 1
ATOM 1438 O O . GLU A 1 180 ? -5.77 -5.996 -18.203 1 95.38 180 GLU A O 1
ATOM 1443 N N . ASP A 1 181 ? -7.336 -4.594 -17.422 1 95.44 181 ASP A N 1
ATOM 1444 C CA . ASP A 1 181 ? -6.34 -3.791 -16.719 1 95.44 181 ASP A CA 1
ATOM 1445 C C . ASP A 1 181 ? -5.738 -4.566 -15.547 1 95.44 181 ASP A C 1
ATOM 1447 O O . ASP A 1 181 ? -4.527 -4.527 -15.328 1 95.44 181 ASP A O 1
ATOM 1451 N N . ALA A 1 182 ? -6.559 -5.242 -14.805 1 95 182 ALA A N 1
ATOM 1452 C CA . ALA A 1 182 ? -6.078 -6.055 -13.688 1 95 182 ALA A CA 1
ATOM 1453 C C . ALA A 1 182 ? -5.074 -7.102 -14.164 1 95 182 ALA A C 1
ATOM 1455 O O . ALA A 1 182 ? -4.039 -7.309 -13.523 1 95 182 ALA A O 1
ATOM 1456 N N . ASP A 1 183 ? -5.383 -7.738 -15.266 1 90.5 183 ASP A N 1
ATOM 1457 C CA . ASP A 1 183 ? -4.488 -8.742 -15.844 1 90.5 183 ASP A CA 1
ATOM 1458 C C . ASP A 1 183 ? -3.158 -8.117 -16.25 1 90.5 183 ASP A C 1
ATOM 1460 O O . ASP A 1 183 ? -2.094 -8.672 -15.984 1 90.5 183 ASP A O 1
ATOM 1464 N N . ARG A 1 184 ? -3.254 -6.996 -16.875 1 88 184 ARG A N 1
ATOM 1465 C CA . ARG A 1 184 ? -2.055 -6.289 -17.312 1 88 184 ARG A CA 1
ATOM 1466 C C . ARG A 1 184 ? -1.174 -5.926 -16.125 1 88 184 ARG A C 1
ATOM 1468 O O . ARG A 1 184 ? 0.055 -5.988 -16.219 1 88 184 ARG A O 1
ATOM 1475 N N . LEU A 1 185 ? -1.814 -5.629 -15.023 1 86.44 185 LEU A N 1
ATOM 1476 C CA . LEU A 1 185 ? -1.109 -5.219 -13.812 1 86.44 185 LEU A CA 1
ATOM 1477 C C . LEU A 1 185 ? -0.579 -6.434 -13.055 1 86.44 185 LEU A C 1
ATOM 1479 O O . LEU A 1 185 ? 0.212 -6.289 -12.125 1 86.44 185 LEU A O 1
ATOM 1483 N N . GLY A 1 186 ? -1.01 -7.617 -13.43 1 86.19 186 GLY A N 1
ATOM 1484 C CA . GLY A 1 186 ? -0.62 -8.828 -12.719 1 86.19 186 GLY A CA 1
ATOM 1485 C C . GLY A 1 186 ? -1.254 -8.945 -11.352 1 86.19 186 GLY A C 1
ATOM 1486 O O . GLY A 1 186 ? -0.644 -9.477 -10.422 1 86.19 186 GLY A O 1
ATOM 1487 N N . LEU A 1 187 ? -2.42 -8.344 -11.164 1 91.56 187 LEU A N 1
ATOM 1488 C CA . LEU A 1 187 ? -3.119 -8.477 -9.891 1 91.56 187 LEU A CA 1
ATOM 1489 C C . LEU A 1 187 ? -3.574 -9.914 -9.672 1 91.56 187 LEU A C 1
ATOM 1491 O O . LEU A 1 187 ? -3.834 -10.648 -10.633 1 91.56 187 LEU A O 1
ATOM 1495 N N . PRO A 1 188 ? -3.643 -10.32 -8.445 1 90 188 PRO A N 1
ATOM 1496 C CA . PRO A 1 188 ? -4.109 -11.68 -8.164 1 90 188 PRO A CA 1
ATOM 1497 C C . PRO A 1 188 ? -5.586 -11.883 -8.492 1 90 188 PRO A C 1
ATOM 1499 O O . PRO A 1 188 ? -6.363 -10.922 -8.469 1 90 188 PRO A O 1
ATOM 1502 N N . ALA A 1 189 ? -5.93 -13.102 -8.773 1 91.06 189 ALA A N 1
ATOM 1503 C CA . ALA A 1 189 ? -7.32 -13.477 -9 1 91.06 189 ALA A CA 1
ATOM 1504 C C . ALA A 1 189 ? -7.953 -14.047 -7.738 1 91.06 189 ALA A C 1
ATOM 1506 O O . ALA A 1 189 ? -8.648 -15.062 -7.785 1 91.06 189 ALA A O 1
ATOM 1507 N N . GLU A 1 190 ? -7.652 -13.461 -6.617 1 94.31 190 GLU A N 1
ATOM 1508 C CA . GLU A 1 190 ? -8.141 -13.898 -5.316 1 94.31 190 GLU A CA 1
ATOM 1509 C C . GLU A 1 190 ? -8.922 -12.797 -4.613 1 94.31 190 GLU A C 1
ATOM 1511 O O . GLU A 1 190 ? -8.539 -11.625 -4.68 1 94.31 190 GLU A O 1
ATOM 1516 N N . ASP A 1 191 ? -10.023 -13.242 -3.979 1 97.81 191 ASP A N 1
ATOM 1517 C CA . ASP A 1 191 ? -10.773 -12.32 -3.131 1 97.81 191 ASP A CA 1
ATOM 1518 C C . ASP A 1 191 ? -10.148 -12.219 -1.741 1 97.81 191 ASP A C 1
ATOM 1520 O O . ASP A 1 191 ? -9.828 -13.234 -1.122 1 97.81 191 ASP A O 1
ATOM 1524 N N . PHE A 1 192 ? -10.023 -10.984 -1.333 1 98.38 192 PHE A N 1
ATOM 1525 C CA . PHE A 1 192 ? -9.492 -10.867 0.02 1 98.38 192 PHE A CA 1
ATOM 1526 C C . PHE A 1 192 ? -9.898 -9.539 0.647 1 98.38 192 PHE A C 1
ATOM 1528 O O . PHE A 1 192 ? -10.281 -8.602 -0.059 1 98.38 192 PHE A O 1
ATOM 1535 N N . TRP A 1 193 ? -9.906 -9.461 1.982 1 98.5 193 TRP A N 1
ATOM 1536 C CA . TRP A 1 193 ? -9.969 -8.25 2.793 1 98.5 193 TRP A CA 1
ATOM 1537 C C . TRP A 1 193 ? -8.617 -7.949 3.428 1 98.5 193 TRP A C 1
ATOM 1539 O O . TRP A 1 193 ? -7.934 -8.859 3.908 1 98.5 193 TRP A O 1
ATOM 1549 N N . LEU A 1 194 ? -8.164 -6.773 3.355 1 98.06 194 LEU A N 1
ATOM 1550 C CA . LEU A 1 194 ? -7.023 -6.246 4.098 1 98.06 194 LEU A CA 1
ATOM 1551 C C . LEU A 1 194 ? -7.488 -5.359 5.25 1 98.06 194 LEU A C 1
ATOM 1553 O O . LEU A 1 194 ? -8.172 -4.359 5.031 1 98.06 194 LEU A O 1
ATOM 1557 N N . PHE A 1 195 ? -7.109 -5.75 6.539 1 95.12 195 PHE A N 1
ATOM 1558 C CA . PHE A 1 195 ? -7.531 -5.016 7.723 1 95.12 195 PHE A CA 1
ATOM 1559 C C . PHE A 1 195 ? -6.352 -4.297 8.367 1 95.12 195 PHE A C 1
ATOM 1561 O O . PHE A 1 195 ? -5.395 -4.934 8.812 1 95.12 195 PHE A O 1
ATOM 1568 N N . ASP A 1 196 ? -6.324 -2.945 8.375 1 92.69 196 ASP A N 1
ATOM 1569 C CA . ASP A 1 196 ? -5.402 -2.084 9.109 1 92.69 196 ASP A CA 1
ATOM 1570 C C . ASP A 1 196 ? -3.963 -2.305 8.648 1 92.69 196 ASP A C 1
ATOM 1572 O O . ASP A 1 196 ? -3.027 -2.154 9.438 1 92.69 196 ASP A O 1
ATOM 1576 N N . SER A 1 197 ? -3.779 -2.783 7.43 1 93.44 197 SER A N 1
ATOM 1577 C CA . SER A 1 197 ? -2.465 -3.164 6.922 1 93.44 197 SER A CA 1
ATOM 1578 C C . SER A 1 197 ? -1.773 -4.148 7.859 1 93.44 197 SER A C 1
ATOM 1580 O O . SER A 1 197 ? -0.556 -4.09 8.039 1 93.44 197 SER A O 1
ATOM 1582 N N . ARG A 1 198 ? -2.514 -4.996 8.508 1 86.12 198 ARG A N 1
ATOM 1583 C CA . ARG A 1 198 ? -1.967 -5.898 9.516 1 86.12 198 ARG A CA 1
ATOM 1584 C C . ARG A 1 198 ? -2.332 -7.348 9.211 1 86.12 198 ARG A C 1
ATOM 1586 O O . ARG A 1 198 ? -1.54 -8.258 9.461 1 86.12 198 ARG A O 1
ATOM 1593 N N . LEU A 1 199 ? -3.492 -7.512 8.742 1 87.06 199 LEU A N 1
ATOM 1594 C CA . LEU A 1 199 ? -3.908 -8.883 8.492 1 87.06 199 LEU A CA 1
ATOM 1595 C C . LEU A 1 199 ? -4.797 -8.961 7.254 1 87.06 199 LEU A C 1
ATOM 1597 O O . LEU A 1 199 ? -5.457 -7.984 6.895 1 87.06 199 LEU A O 1
ATOM 1601 N N . VAL A 1 200 ? -4.703 -10.164 6.566 1 94.94 200 VAL A N 1
ATOM 1602 C CA . VAL A 1 200 ? -5.473 -10.438 5.359 1 94.94 200 VAL A CA 1
ATOM 1603 C C . VAL A 1 200 ? -6.414 -11.617 5.598 1 94.94 200 VAL A C 1
ATOM 1605 O O . VAL A 1 200 ? -6.02 -12.617 6.191 1 94.94 200 VAL A O 1
ATOM 1608 N N . ALA A 1 201 ? -7.629 -11.453 5.324 1 96.06 201 ALA A N 1
ATOM 1609 C CA . ALA A 1 201 ? -8.555 -12.578 5.195 1 96.06 201 ALA A CA 1
ATOM 1610 C C . ALA A 1 201 ? -8.727 -12.984 3.736 1 96.06 201 ALA A C 1
ATOM 1612 O O . ALA A 1 201 ? -9.352 -12.266 2.955 1 96.06 201 ALA A O 1
ATOM 1613 N N . LEU A 1 202 ? -8.141 -14.086 3.402 1 97.06 202 LEU A N 1
ATOM 1614 C CA . LEU A 1 202 ? -8.234 -14.633 2.055 1 97.06 202 LEU A CA 1
ATOM 1615 C C . LEU A 1 202 ? -9.461 -15.523 1.915 1 97.06 202 LEU A C 1
ATOM 1617 O O . LEU A 1 202 ? -9.633 -16.484 2.676 1 97.06 202 LEU A O 1
ATOM 1621 N N . LEU A 1 203 ? -10.32 -15.211 1.001 1 97.75 203 LEU A N 1
ATOM 1622 C CA . LEU A 1 203 ? -11.547 -15.969 0.784 1 97.75 203 LEU A CA 1
ATOM 1623 C C . LEU A 1 203 ? -11.344 -17.031 -0.297 1 97.75 203 LEU A C 1
ATOM 1625 O O . LEU A 1 203 ? -11.055 -16.703 -1.449 1 97.75 203 LEU A O 1
ATOM 1629 N N . ASN A 1 204 ? -11.492 -18.234 0.077 1 95.81 204 ASN A N 1
ATOM 1630 C CA . ASN A 1 204 ? -11.305 -19.344 -0.85 1 95.81 204 ASN A CA 1
ATOM 1631 C C . ASN A 1 204 ? -12.641 -19.875 -1.368 1 95.81 204 ASN A C 1
ATOM 1633 O O . ASN A 1 204 ? -13.523 -20.219 -0.582 1 95.81 204 ASN A O 1
ATOM 1637 N N . PHE A 1 205 ? -12.75 -19.969 -2.693 1 97 205 PHE A N 1
ATOM 1638 C CA . PHE A 1 205 ? -13.977 -20.406 -3.346 1 97 205 PHE A CA 1
ATOM 1639 C C . PHE A 1 205 ? -13.734 -21.703 -4.113 1 97 205 PHE A C 1
ATOM 1641 O O . PHE A 1 205 ? -12.625 -21.969 -4.566 1 97 205 PHE A O 1
ATOM 1648 N N . ASP A 1 206 ? -14.719 -22.531 -4.234 1 95.88 206 ASP A N 1
ATOM 1649 C CA . ASP A 1 206 ? -14.625 -23.703 -5.082 1 95.88 206 ASP A CA 1
ATOM 1650 C C . ASP A 1 206 ? -14.945 -23.375 -6.535 1 95.88 206 ASP A C 1
ATOM 1652 O O . ASP A 1 206 ? -15.117 -22.203 -6.879 1 95.88 206 ASP A O 1
ATOM 1656 N N . ASP A 1 207 ? -15.031 -24.312 -7.398 1 94.75 207 ASP A N 1
ATOM 1657 C CA . ASP A 1 207 ? -15.172 -24.109 -8.836 1 94.75 207 ASP A CA 1
ATOM 1658 C C . ASP A 1 207 ? -16.594 -23.656 -9.188 1 94.75 207 ASP A C 1
ATOM 1660 O O . ASP A 1 207 ? -16.859 -23.281 -10.328 1 94.75 207 ASP A O 1
ATOM 1664 N N . THR A 1 208 ? -17.469 -23.656 -8.234 1 95.56 208 THR A N 1
ATOM 1665 C CA . THR A 1 208 ? -18.844 -23.219 -8.469 1 95.56 208 THR A CA 1
ATOM 1666 C C . THR A 1 208 ? -19.125 -21.906 -7.746 1 95.56 208 THR A C 1
ATOM 1668 O O . THR A 1 208 ? -20.297 -21.547 -7.551 1 95.56 208 THR A O 1
ATOM 1671 N N . ASP A 1 209 ? -18.047 -21.219 -7.305 1 97 209 ASP A N 1
ATOM 1672 C CA . ASP A 1 209 ? -18.078 -19.875 -6.73 1 97 209 ASP A CA 1
ATOM 1673 C C . ASP A 1 209 ? -18.797 -19.875 -5.383 1 97 209 ASP A C 1
ATOM 1675 O O . ASP A 1 209 ? -19.438 -18.875 -5.016 1 97 209 ASP A O 1
ATOM 1679 N N . ASN A 1 210 ? -18.75 -21.016 -4.715 1 97.06 210 ASN A N 1
ATOM 1680 C CA . ASN A 1 210 ? -19.141 -21.078 -3.309 1 97.06 210 ASN A CA 1
ATOM 1681 C C . ASN A 1 210 ? -17.969 -20.797 -2.385 1 97.06 210 ASN A C 1
ATOM 1683 O O . ASN A 1 210 ? -16.875 -21.344 -2.58 1 97.06 210 ASN A O 1
ATOM 1687 N N . LEU A 1 211 ? -18.172 -19.984 -1.416 1 96.81 211 LEU A N 1
ATOM 1688 C CA . LEU A 1 211 ? -17.141 -19.766 -0.407 1 96.81 211 LEU A CA 1
ATOM 1689 C C . LEU A 1 211 ? -16.906 -21.031 0.409 1 96.81 211 LEU A C 1
ATOM 1691 O O . LEU A 1 211 ? -17.828 -21.562 1.03 1 96.81 211 LEU A O 1
ATOM 1695 N N . VAL A 1 212 ? -15.719 -21.531 0.381 1 95.88 212 VAL A N 1
ATOM 1696 C CA . VAL A 1 212 ? -15.359 -22.781 1.062 1 95.88 212 VAL A CA 1
ATOM 1697 C C . VAL A 1 212 ? -14.828 -22.469 2.457 1 95.88 212 VAL A C 1
ATOM 1699 O O . VAL A 1 212 ? -15.234 -23.094 3.439 1 95.88 212 VAL A O 1
ATOM 1702 N N . ASP A 1 213 ? -13.938 -21.547 2.525 1 94.69 213 ASP A N 1
ATOM 1703 C CA . ASP A 1 213 ? -13.344 -21.172 3.807 1 94.69 213 ASP A CA 1
ATOM 1704 C C . ASP A 1 213 ? -12.625 -19.828 3.711 1 94.69 213 ASP A C 1
ATOM 1706 O O . ASP A 1 213 ? -12.562 -19.219 2.637 1 94.69 213 ASP A O 1
ATOM 1710 N N . VAL A 1 214 ? -12.242 -19.281 4.852 1 95.06 214 VAL A N 1
ATOM 1711 C CA . VAL A 1 214 ? -11.492 -18.031 4.977 1 95.06 214 VAL A CA 1
ATOM 1712 C C . VAL A 1 214 ? -10.156 -18.297 5.66 1 95.06 214 VAL A C 1
ATOM 1714 O O . VAL A 1 214 ? -10.109 -18.906 6.73 1 95.06 214 VAL A O 1
ATOM 1717 N N . GLU A 1 215 ? -9.078 -17.922 4.98 1 94.75 215 GLU A N 1
ATOM 1718 C CA . GLU A 1 215 ? -7.734 -18.062 5.527 1 94.75 215 GLU A CA 1
ATOM 1719 C C . GLU A 1 215 ? -7.234 -16.734 6.094 1 94.75 215 GLU A C 1
ATOM 1721 O O . GLU A 1 215 ? -7.32 -15.703 5.434 1 94.75 215 GLU A O 1
ATOM 1726 N N . LEU A 1 216 ? -6.707 -16.75 7.352 1 90.06 216 LEU A N 1
ATOM 1727 C CA . LEU A 1 216 ? -6.098 -15.57 7.965 1 90.06 216 LEU A CA 1
ATOM 1728 C C . LEU A 1 216 ? -4.594 -15.547 7.715 1 90.06 216 LEU A C 1
ATOM 1730 O O . LEU A 1 216 ? -3.893 -16.516 8.008 1 90.06 216 LEU A O 1
ATOM 1734 N N . ILE A 1 217 ? -4.098 -14.492 7.086 1 89.38 217 ILE A N 1
ATOM 1735 C CA . ILE A 1 217 ? -2.686 -14.297 6.777 1 89.38 217 ILE A CA 1
ATOM 1736 C C . ILE A 1 217 ? -2.141 -13.125 7.602 1 89.38 217 ILE A C 1
ATOM 1738 O O . ILE A 1 217 ? -2.662 -12.016 7.527 1 89.38 217 ILE A O 1
ATOM 1742 N N . THR A 1 218 ? -1.072 -13.352 8.414 1 82.94 218 THR A N 1
ATOM 1743 C CA . THR A 1 218 ? -0.507 -12.312 9.258 1 82.94 218 THR A CA 1
ATOM 1744 C C . THR A 1 218 ? 0.983 -12.133 8.977 1 82.94 218 THR A C 1
ATOM 1746 O O . THR A 1 218 ? 1.619 -11.227 9.523 1 82.94 218 THR A O 1
ATOM 1749 N N . GLN A 1 219 ? 1.556 -13.062 8.117 1 80.56 219 GLN A N 1
ATOM 1750 C CA . GLN A 1 219 ? 2.973 -12.945 7.793 1 80.56 219 GLN A CA 1
ATOM 1751 C C . GLN A 1 219 ? 3.271 -11.625 7.102 1 80.56 219 GLN A C 1
ATOM 1753 O O . GLN A 1 219 ? 2.691 -11.312 6.055 1 80.56 219 GLN A O 1
ATOM 1758 N N . PRO A 1 220 ? 4.195 -10.797 7.57 1 82 220 PRO A N 1
ATOM 1759 C CA . PRO A 1 220 ? 4.375 -9.422 7.113 1 82 220 PRO A CA 1
ATOM 1760 C C . PRO A 1 220 ? 4.641 -9.32 5.613 1 82 220 PRO A C 1
ATOM 1762 O O . PRO A 1 220 ? 4.047 -8.477 4.934 1 82 220 PRO A O 1
ATOM 1765 N N . ALA A 1 221 ? 5.555 -10.164 5.062 1 81.44 221 ALA A N 1
ATOM 1766 C CA . ALA A 1 221 ? 5.863 -10.07 3.639 1 81.44 221 ALA A CA 1
ATOM 1767 C C . ALA A 1 221 ? 4.621 -10.352 2.791 1 81.44 221 ALA A C 1
ATOM 1769 O O . ALA A 1 221 ? 4.414 -9.703 1.76 1 81.44 221 ALA A O 1
ATOM 1770 N N . GLU A 1 222 ? 3.801 -11.289 3.266 1 86.38 222 GLU A N 1
ATOM 1771 C CA . GLU A 1 222 ? 2.578 -11.602 2.535 1 86.38 222 GLU A CA 1
ATOM 1772 C C . GLU A 1 222 ? 1.56 -10.469 2.646 1 86.38 222 GLU A C 1
ATOM 1774 O O . GLU A 1 222 ? 0.958 -10.07 1.648 1 86.38 222 GLU A O 1
ATOM 1779 N N . VAL A 1 223 ? 1.362 -9.977 3.869 1 90.25 223 VAL A N 1
ATOM 1780 C CA . VAL A 1 223 ? 0.425 -8.875 4.066 1 90.25 223 VAL A CA 1
ATOM 1781 C C . VAL A 1 223 ? 0.855 -7.672 3.227 1 90.25 223 VAL A C 1
ATOM 1783 O O . VAL A 1 223 ? 0.022 -7.02 2.596 1 90.25 223 VAL A O 1
ATOM 1786 N N . LEU A 1 224 ? 2.158 -7.43 3.195 1 90.31 224 LEU A N 1
ATOM 1787 C CA . LEU A 1 224 ? 2.684 -6.301 2.432 1 90.31 224 LEU A CA 1
ATOM 1788 C C . LEU A 1 224 ? 2.387 -6.469 0.945 1 90.31 224 LEU A C 1
ATOM 1790 O O . LEU A 1 224 ? 2.061 -5.496 0.26 1 90.31 224 LEU A O 1
ATOM 1794 N N . ARG A 1 225 ? 2.488 -7.668 0.393 1 89.88 225 ARG A N 1
ATOM 1795 C CA . ARG A 1 225 ? 2.143 -7.926 -1.002 1 89.88 225 ARG A CA 1
ATOM 1796 C C . ARG A 1 225 ? 0.699 -7.523 -1.291 1 89.88 225 ARG A C 1
ATOM 1798 O O . ARG A 1 225 ? 0.415 -6.906 -2.318 1 89.88 225 ARG A O 1
ATOM 1805 N N . TYR A 1 226 ? -0.202 -7.852 -0.366 1 94.06 226 TYR A N 1
ATOM 1806 C CA . TYR A 1 226 ? -1.603 -7.496 -0.565 1 94.06 226 TYR A CA 1
ATOM 1807 C C . TYR A 1 226 ? -1.801 -5.988 -0.46 1 94.06 226 TYR A C 1
ATOM 1809 O O . TYR A 1 226 ? -2.652 -5.418 -1.147 1 94.06 226 TYR A O 1
ATOM 1817 N N . ALA A 1 227 ? -1.034 -5.355 0.454 1 95.12 227 ALA A N 1
ATOM 1818 C CA . ALA A 1 227 ? -1.088 -3.898 0.529 1 95.12 227 ALA A CA 1
ATOM 1819 C C . ALA A 1 227 ? -0.655 -3.264 -0.79 1 95.12 227 ALA A C 1
ATOM 1821 O O . ALA A 1 227 ? -1.24 -2.273 -1.23 1 95.12 227 ALA A O 1
ATOM 1822 N N . MET A 1 228 ? 0.374 -3.836 -1.436 1 93.75 228 MET A N 1
ATOM 1823 C CA . MET A 1 228 ? 0.829 -3.344 -2.734 1 93.75 228 MET A CA 1
ATOM 1824 C C . MET A 1 228 ? -0.245 -3.541 -3.797 1 93.75 228 MET A C 1
ATOM 1826 O O . MET A 1 228 ? -0.432 -2.686 -4.664 1 93.75 228 MET A O 1
ATOM 1830 N N . VAL A 1 229 ? -0.914 -4.66 -3.742 1 94.94 229 VAL A N 1
ATOM 1831 C CA . VAL A 1 229 ? -2.023 -4.93 -4.652 1 94.94 229 VAL A CA 1
ATOM 1832 C C . VAL A 1 229 ? -3.092 -3.85 -4.492 1 94.94 229 VAL A C 1
ATOM 1834 O O . VAL A 1 229 ? -3.617 -3.338 -5.484 1 94.94 229 VAL A O 1
ATOM 1837 N N . ARG A 1 230 ? -3.441 -3.492 -3.25 1 98.12 230 ARG A N 1
ATOM 1838 C CA . ARG A 1 230 ? -4.422 -2.445 -2.99 1 98.12 230 ARG A CA 1
ATOM 1839 C C . ARG A 1 230 ? -4.012 -1.134 -3.654 1 98.12 230 ARG A C 1
ATOM 1841 O O . ARG A 1 230 ? -4.828 -0.483 -4.312 1 98.12 230 ARG A O 1
ATOM 1848 N N . ASP A 1 231 ? -2.74 -0.75 -3.469 1 97.12 231 ASP A N 1
ATOM 1849 C CA . ASP A 1 231 ? -2.277 0.509 -4.043 1 97.12 231 ASP A CA 1
ATOM 1850 C C . ASP A 1 231 ? -2.441 0.514 -5.562 1 97.12 231 ASP A C 1
ATOM 1852 O O . ASP A 1 231 ? -2.908 1.499 -6.137 1 97.12 231 ASP A O 1
ATOM 1856 N N . ALA A 1 232 ? -2.082 -0.615 -6.207 1 96 232 ALA A N 1
ATOM 1857 C CA . ALA A 1 232 ? -2.188 -0.728 -7.66 1 96 232 ALA A CA 1
ATOM 1858 C C . ALA A 1 232 ? -3.648 -0.705 -8.109 1 96 232 ALA A C 1
ATOM 1860 O O . ALA A 1 232 ? -4.004 0.01 -9.047 1 96 232 ALA A O 1
ATOM 1861 N N . ALA A 1 233 ? -4.445 -1.482 -7.438 1 98.06 233 ALA A N 1
ATOM 1862 C CA . ALA A 1 233 ? -5.859 -1.552 -7.801 1 98.06 233 ALA A CA 1
ATOM 1863 C C . ALA A 1 233 ? -6.531 -0.187 -7.66 1 98.06 233 ALA A C 1
ATOM 1865 O O . ALA A 1 233 ? -7.234 0.261 -8.57 1 98.06 233 ALA A O 1
ATOM 1866 N N . GLU A 1 234 ? -6.309 0.475 -6.527 1 98.06 234 GLU A N 1
ATOM 1867 C CA . GLU A 1 234 ? -6.922 1.773 -6.262 1 98.06 234 GLU A CA 1
ATOM 1868 C C . GLU A 1 234 ? -6.5 2.807 -7.305 1 98.06 234 GLU A C 1
ATOM 1870 O O . GLU A 1 234 ? -7.305 3.643 -7.719 1 98.06 234 GLU A O 1
ATOM 1875 N N . HIS A 1 235 ? -5.266 2.713 -7.789 1 97.25 235 HIS A N 1
ATOM 1876 C CA . HIS A 1 235 ? -4.727 3.678 -8.742 1 97.25 235 HIS A CA 1
ATOM 1877 C C . HIS A 1 235 ? -5.473 3.615 -10.07 1 97.25 235 HIS A C 1
ATOM 1879 O O . HIS A 1 235 ? -5.703 4.645 -10.703 1 97.25 235 HIS A O 1
ATOM 1885 N N . HIS A 1 236 ? -5.887 2.479 -10.477 1 97.25 236 HIS A N 1
ATOM 1886 C CA . HIS A 1 236 ? -6.441 2.293 -11.812 1 97.25 236 HIS A CA 1
ATOM 1887 C C . HIS A 1 236 ? -7.957 2.135 -11.766 1 97.25 236 HIS A C 1
ATOM 1889 O O . HIS A 1 236 ? -8.609 2.02 -12.805 1 97.25 236 HIS A O 1
ATOM 1895 N N . ALA A 1 237 ? -8.492 2.141 -10.578 1 98.25 237 ALA A N 1
ATOM 1896 C CA . ALA A 1 237 ? -9.93 1.931 -10.422 1 98.25 237 ALA A CA 1
ATOM 1897 C C . ALA A 1 237 ? -10.703 3.223 -10.672 1 98.25 237 ALA A C 1
ATOM 1899 O O . ALA A 1 237 ? -10.125 4.312 -10.664 1 98.25 237 ALA A O 1
ATOM 1900 N N . PHE A 1 238 ? -11.977 3.072 -10.93 1 97.5 238 PHE A N 1
ATOM 1901 C CA . PHE A 1 238 ? -12.867 4.207 -11.133 1 97.5 238 PHE A CA 1
ATOM 1902 C C . PHE A 1 238 ? -14.164 4.02 -10.352 1 97.5 238 PHE A C 1
ATOM 1904 O O . PHE A 1 238 ? -14.57 2.889 -10.07 1 97.5 238 PHE A O 1
ATOM 1911 N N . PRO A 1 239 ? -14.805 5.133 -9.961 1 97.75 239 PRO A N 1
ATOM 1912 C CA . PRO A 1 239 ? -16 5.043 -9.125 1 97.75 239 PRO A CA 1
ATOM 1913 C C . PRO A 1 239 ? -17.109 4.211 -9.773 1 97.75 239 PRO A C 1
ATOM 1915 O O . PRO A 1 239 ? -17.297 4.262 -10.992 1 97.75 239 PRO A O 1
ATOM 1918 N N . TYR A 1 240 ? -17.812 3.484 -8.914 1 97.12 240 TYR A N 1
ATOM 1919 C CA . TYR A 1 240 ? -18.812 2.584 -9.453 1 97.12 240 TYR A CA 1
ATOM 1920 C C . TYR A 1 240 ? -19.891 3.355 -10.219 1 97.12 240 TYR A C 1
ATOM 1922 O O . TYR A 1 240 ? -20.469 2.838 -11.172 1 97.12 240 TYR A O 1
ATOM 1930 N N . VAL A 1 241 ? -20.156 4.602 -9.891 1 96.5 241 VAL A N 1
ATOM 1931 C CA . VAL A 1 241 ? -21.188 5.414 -10.531 1 96.5 241 VAL A CA 1
ATOM 1932 C C . VAL A 1 241 ? -20.844 5.613 -12 1 96.5 241 VAL A C 1
ATOM 1934 O O . VAL A 1 241 ? -21.75 5.711 -12.844 1 96.5 241 VAL A O 1
ATOM 1937 N N . GLU A 1 242 ? -19.562 5.715 -12.305 1 96.19 242 GLU A N 1
ATOM 1938 C CA . GLU A 1 242 ? -19.156 5.844 -13.695 1 96.19 242 GLU A CA 1
ATOM 1939 C C . GLU A 1 242 ? -19.547 4.609 -14.5 1 96.19 242 GLU A C 1
ATOM 1941 O O . GLU A 1 242 ? -19.922 4.719 -15.672 1 96.19 242 GLU A O 1
ATOM 1946 N N . LEU A 1 243 ? -19.422 3.473 -13.93 1 95.31 243 LEU A N 1
ATOM 1947 C CA . LEU A 1 243 ? -19.828 2.248 -14.609 1 95.31 243 LEU A CA 1
ATOM 1948 C C . LEU A 1 243 ? -21.344 2.201 -14.797 1 95.31 243 LEU A C 1
ATOM 1950 O O . LEU A 1 243 ? -21.828 1.729 -15.828 1 95.31 243 LEU A O 1
ATOM 1954 N N . VAL A 1 244 ? -22.078 2.639 -13.805 1 94.25 244 VAL A N 1
ATOM 1955 C CA . VAL A 1 244 ? -23.531 2.729 -13.906 1 94.25 244 VAL A CA 1
ATOM 1956 C C . VAL A 1 244 ? -23.906 3.598 -15.102 1 94.25 244 VAL A C 1
ATOM 1958 O O . VAL A 1 244 ? -24.781 3.23 -15.898 1 94.25 244 VAL A O 1
ATOM 1961 N N . GLN A 1 245 ? -23.219 4.711 -15.258 1 93.44 245 GLN A N 1
ATOM 1962 C CA . GLN A 1 245 ? -23.469 5.633 -16.359 1 93.44 245 GLN A CA 1
ATOM 1963 C C . GLN A 1 245 ? -23.125 5 -17.703 1 93.44 245 GLN A C 1
ATOM 1965 O O . GLN A 1 245 ? -23.859 5.18 -18.688 1 93.44 245 GLN A O 1
ATOM 1970 N N . GLN A 1 246 ? -22.125 4.238 -17.734 1 92.25 246 GLN A N 1
ATOM 1971 C CA . GLN A 1 246 ? -21.703 3.561 -18.953 1 92.25 246 GLN A CA 1
ATOM 1972 C C . GLN A 1 246 ? -22.719 2.504 -19.375 1 92.25 246 GLN A C 1
ATOM 1974 O O . GLN A 1 246 ? -22.984 2.328 -20.562 1 92.25 246 GLN A O 1
ATOM 1979 N N . GLN A 1 247 ? -23.266 1.855 -18.406 1 89.5 247 GLN A N 1
ATOM 1980 C CA . GLN A 1 247 ? -24.266 0.824 -18.688 1 89.5 247 GLN A CA 1
ATOM 1981 C C . GLN A 1 247 ? -25.562 1.438 -19.188 1 89.5 247 GLN A C 1
ATOM 1983 O O . GLN A 1 247 ? -26.25 0.864 -20.031 1 89.5 247 GLN A O 1
ATOM 1988 N N . ALA A 1 248 ? -25.922 2.51 -18.641 1 86.38 248 ALA A N 1
ATOM 1989 C CA . ALA A 1 248 ? -27.141 3.211 -19.078 1 86.38 248 ALA A CA 1
ATOM 1990 C C . ALA A 1 248 ? -27 3.725 -20.5 1 86.38 248 ALA A C 1
ATOM 1992 O O . ALA A 1 248 ? -27.969 3.707 -21.266 1 86.38 248 ALA A O 1
ATOM 1993 N N . ALA A 1 249 ? -25.828 4.184 -20.891 1 83.38 249 ALA A N 1
ATOM 1994 C CA . ALA A 1 249 ? -25.594 4.742 -22.219 1 83.38 249 ALA A CA 1
ATOM 1995 C C . ALA A 1 249 ? -25.656 3.652 -23.297 1 83.38 249 ALA A C 1
ATOM 1997 O O . ALA A 1 249 ? -26 3.922 -24.438 1 83.38 249 ALA A O 1
ATOM 1998 N N . LYS A 1 250 ? -25.344 2.447 -22.875 1 75.5 250 LYS A N 1
ATOM 1999 C CA . LYS A 1 250 ? -25.359 1.331 -23.812 1 75.5 250 LYS A CA 1
ATOM 2000 C C . LYS A 1 250 ? -26.766 0.825 -24.047 1 75.5 250 LYS A C 1
ATOM 2002 O O . LYS A 1 250 ? -27.062 0.257 -25.109 1 75.5 250 LYS A O 1
ATOM 2007 N N . GLY A 1 251 ? -27.531 0.787 -23.141 1 68.5 251 GLY A N 1
ATOM 2008 C CA . GLY A 1 251 ? -28.906 0.349 -23.281 1 68.5 251 GLY A CA 1
ATOM 2009 C C . GLY A 1 251 ? -29.766 1.331 -24.047 1 68.5 251 GLY A C 1
ATOM 2010 O O . GLY A 1 251 ? -30.859 0.981 -24.484 1 68.5 251 GLY A O 1
ATOM 2011 N N . ASN A 1 252 ? -29.438 2.639 -24.141 1 49.09 252 ASN A N 1
ATOM 2012 C CA . ASN A 1 252 ? -30.203 3.551 -24.984 1 49.09 252 ASN A CA 1
ATOM 2013 C C . ASN A 1 252 ? -29.734 3.502 -26.438 1 49.09 252 ASN A C 1
ATOM 2015 O O . ASN A 1 252 ? -28.531 3.41 -26.703 1 49.09 252 ASN A O 1
ATOM 2019 N N . MET B 1 1 ? 39.844 -10.078 -7.645 1 65.19 1 MET B N 1
ATOM 2020 C CA . MET B 1 1 ? 40.094 -11.273 -6.836 1 65.19 1 MET B CA 1
ATOM 2021 C C . MET B 1 1 ? 38.844 -12.164 -6.781 1 65.19 1 MET B C 1
ATOM 2023 O O . MET B 1 1 ? 37.719 -11.672 -6.836 1 65.19 1 MET B O 1
ATOM 2027 N N . ALA B 1 2 ? 39.156 -13.461 -6.844 1 76.19 2 ALA B N 1
ATOM 2028 C CA . ALA B 1 2 ? 38.031 -14.422 -6.82 1 76.19 2 ALA B CA 1
ATOM 2029 C C . ALA B 1 2 ? 37.219 -14.281 -5.551 1 76.19 2 ALA B C 1
ATOM 2031 O O . ALA B 1 2 ? 37.75 -13.945 -4.488 1 76.19 2 ALA B O 1
ATOM 2032 N N . ARG B 1 3 ? 35.844 -14.336 -5.711 1 81.06 3 ARG B N 1
ATOM 2033 C CA . ARG B 1 3 ? 34.938 -14.328 -4.547 1 81.06 3 ARG B CA 1
ATOM 2034 C C . ARG B 1 3 ? 35.344 -15.445 -3.572 1 81.06 3 ARG B C 1
ATOM 2036 O O . ARG B 1 3 ? 35.906 -16.453 -3.971 1 81.06 3 ARG B O 1
ATOM 2043 N N . ARG B 1 4 ? 35.219 -15.234 -2.291 1 78 4 ARG B N 1
ATOM 2044 C CA . ARG B 1 4 ? 35.281 -16.281 -1.276 1 78 4 ARG B CA 1
ATOM 2045 C C . ARG B 1 4 ? 33.906 -16.875 -1.016 1 78 4 ARG B C 1
ATOM 2047 O O . ARG B 1 4 ? 33.156 -16.359 -0.206 1 78 4 ARG B O 1
ATOM 2054 N N . LEU B 1 5 ? 33.656 -18.016 -1.764 1 78.38 5 LEU B N 1
ATOM 2055 C CA . LEU B 1 5 ? 32.312 -18.578 -1.712 1 78.38 5 LEU B CA 1
ATOM 2056 C C . LEU B 1 5 ? 32.25 -19.766 -0.748 1 78.38 5 LEU B C 1
ATOM 2058 O O . LEU B 1 5 ? 33.156 -20.594 -0.718 1 78.38 5 LEU B O 1
ATOM 2062 N N . ARG B 1 6 ? 31.297 -19.734 0.189 1 75.25 6 ARG B N 1
ATOM 2063 C CA . ARG B 1 6 ? 30.984 -20.859 1.07 1 75.25 6 ARG B CA 1
ATOM 2064 C C . ARG B 1 6 ? 29.734 -21.594 0.604 1 75.25 6 ARG B C 1
ATOM 2066 O O . ARG B 1 6 ? 28.719 -20.969 0.331 1 75.25 6 ARG B O 1
ATOM 2073 N N . PHE B 1 7 ? 29.812 -22.891 0.541 1 75.38 7 PHE B N 1
ATOM 2074 C CA . PHE B 1 7 ? 28.672 -23.719 0.203 1 75.38 7 PHE B CA 1
ATOM 2075 C C . PHE B 1 7 ? 27.703 -23.812 1.378 1 75.38 7 PHE B C 1
ATOM 2077 O O . PHE B 1 7 ? 28.078 -24.234 2.473 1 75.38 7 PHE B O 1
ATOM 2084 N N . ASN B 1 8 ? 26.469 -23.391 1.172 1 71.69 8 ASN B N 1
ATOM 2085 C CA . ASN B 1 8 ? 25.469 -23.469 2.232 1 71.69 8 ASN B CA 1
ATOM 2086 C C . ASN B 1 8 ? 24.734 -24.797 2.225 1 71.69 8 ASN B C 1
ATOM 2088 O O . ASN B 1 8 ? 24.422 -25.344 3.283 1 71.69 8 ASN B O 1
ATOM 2092 N N . GLY B 1 9 ? 24.328 -25.25 1.124 1 66.25 9 GLY B N 1
ATOM 2093 C CA . GLY B 1 9 ? 23.641 -26.531 1.047 1 66.25 9 GLY B CA 1
ATOM 2094 C C . GLY B 1 9 ? 22.859 -26.703 -0.245 1 66.25 9 GLY B C 1
ATOM 2095 O O . GLY B 1 9 ? 22.844 -25.812 -1.097 1 66.25 9 GLY B O 1
ATOM 2096 N N . THR B 1 10 ? 22.375 -27.875 -0.55 1 64.62 10 THR B N 1
ATOM 2097 C CA . THR B 1 10 ? 21.578 -28.25 -1.719 1 64.62 10 THR B CA 1
ATOM 2098 C C . THR B 1 10 ? 20.375 -29.094 -1.312 1 64.62 10 THR B C 1
ATOM 2100 O O . THR B 1 10 ? 20.422 -29.812 -0.314 1 64.62 10 THR B O 1
ATOM 2103 N N . GLY B 1 11 ? 19.203 -28.75 -1.714 1 53.22 11 GLY B N 1
ATOM 2104 C CA . GLY B 1 11 ? 18 -29.5 -1.382 1 53.22 11 GLY B CA 1
ATOM 2105 C C . GLY B 1 11 ? 17.906 -30.812 -2.125 1 53.22 11 GLY B C 1
ATOM 2106 O O . GLY B 1 11 ? 17.047 -31.656 -1.807 1 53.22 11 GLY B O 1
ATOM 2107 N N . SER B 1 12 ? 18.312 -30.906 -3.295 1 49.62 12 SER B N 1
ATOM 2108 C CA . SER B 1 12 ? 18.031 -32.125 -4.035 1 49.62 12 SER B CA 1
ATOM 2109 C C . SER B 1 12 ? 18.938 -33.281 -3.58 1 49.62 12 SER B C 1
ATOM 2111 O O . SER B 1 12 ? 20.047 -33.031 -3.092 1 49.62 12 SER B O 1
ATOM 2113 N N . GLY B 1 13 ? 18.391 -34.219 -3.037 1 42.53 13 GLY B N 1
ATOM 2114 C CA . GLY B 1 13 ? 19.078 -35.438 -2.676 1 42.53 13 GLY B CA 1
ATOM 2115 C C . GLY B 1 13 ? 20.328 -35.688 -3.496 1 42.53 13 GLY B C 1
ATOM 2116 O O . GLY B 1 13 ? 21.109 -34.75 -3.734 1 42.53 13 GLY B O 1
ATOM 2117 N N . VAL B 1 14 ? 20.406 -36.812 -4.168 1 42.22 14 VAL B N 1
ATOM 2118 C CA . VAL B 1 14 ? 21.547 -37.5 -4.754 1 42.22 14 VAL B CA 1
ATOM 2119 C C . VAL B 1 14 ? 22.141 -36.625 -5.867 1 42.22 14 VAL B C 1
ATOM 2121 O O . VAL B 1 14 ? 23.359 -36.688 -6.121 1 42.22 14 VAL B O 1
ATOM 2124 N N . ASN B 1 15 ? 21.312 -35.938 -6.691 1 43.22 15 ASN B N 1
ATOM 2125 C CA . ASN B 1 15 ? 22.016 -35.312 -7.812 1 43.22 15 ASN B CA 1
ATOM 2126 C C . ASN B 1 15 ? 22.25 -33.812 -7.574 1 43.22 15 ASN B C 1
ATOM 2128 O O . ASN B 1 15 ? 22.719 -33.094 -8.469 1 43.22 15 ASN B O 1
ATOM 2132 N N . GLY B 1 16 ? 22.156 -33.375 -6.398 1 50.81 16 GLY B N 1
ATOM 2133 C CA . GLY B 1 16 ? 22.656 -32.094 -5.926 1 50.81 16 GLY B CA 1
ATOM 2134 C C . GLY B 1 16 ? 22.312 -30.953 -6.852 1 50.81 16 GLY B C 1
ATOM 2135 O O . GLY B 1 16 ? 23.156 -30.531 -7.66 1 50.81 16 GLY B O 1
ATOM 2136 N N . CYS B 1 17 ? 20.938 -30.625 -7.309 1 64.62 17 CYS B N 1
ATOM 2137 C CA . CYS B 1 17 ? 20.859 -29.719 -8.453 1 64.62 17 CYS B CA 1
ATOM 2138 C C . CYS B 1 17 ? 20.922 -28.266 -8 1 64.62 17 CYS B C 1
ATOM 2140 O O . CYS B 1 17 ? 22 -27.703 -7.809 1 64.62 17 CYS B O 1
ATOM 2142 N N . PRO B 1 18 ? 19.875 -27.641 -7.57 1 71.12 18 PRO B N 1
ATOM 2143 C CA . PRO B 1 18 ? 20.016 -26.219 -7.227 1 71.12 18 PRO B CA 1
ATOM 2144 C C . PRO B 1 18 ? 20.625 -26 -5.844 1 71.12 18 PRO B C 1
ATOM 2146 O O . PRO B 1 18 ? 20.375 -26.781 -4.922 1 71.12 18 PRO B O 1
ATOM 2149 N N . SER B 1 19 ? 21.688 -25.25 -5.73 1 73.25 19 SER B N 1
ATOM 2150 C CA . SER B 1 19 ? 22.375 -25.016 -4.465 1 73.25 19 SER B CA 1
ATOM 2151 C C . SER B 1 19 ? 22.516 -23.531 -4.184 1 73.25 19 SER B C 1
ATOM 2153 O O . SER B 1 19 ? 22.219 -22.703 -5.047 1 73.25 19 SER B O 1
ATOM 2155 N N . LEU B 1 20 ? 22.812 -23.297 -2.92 1 80.44 20 LEU B N 1
ATOM 2156 C CA . LEU B 1 20 ? 23.062 -21.938 -2.441 1 80.44 20 LEU B CA 1
ATOM 2157 C C . LEU B 1 20 ? 24.5 -21.797 -1.933 1 80.44 20 LEU B C 1
ATOM 2159 O O . LEU B 1 20 ? 25.016 -22.703 -1.284 1 80.44 20 LEU B O 1
ATOM 2163 N N . HIS B 1 21 ? 25.156 -20.781 -2.334 1 76 21 HIS B N 1
ATOM 2164 C CA . HIS B 1 21 ? 26.453 -20.359 -1.809 1 76 21 HIS B CA 1
ATOM 2165 C C . HIS B 1 21 ? 26.406 -18.922 -1.303 1 76 21 HIS B C 1
ATOM 2167 O O . HIS B 1 21 ? 25.516 -18.156 -1.683 1 76 21 HIS B O 1
ATOM 2173 N N . GLU B 1 22 ? 27.281 -18.625 -0.482 1 81.56 22 GLU B N 1
ATOM 2174 C CA . GLU B 1 22 ? 27.344 -17.281 0.061 1 81.56 22 GLU B CA 1
ATOM 2175 C C . GLU B 1 22 ? 28.734 -16.672 -0.116 1 81.56 22 GLU B C 1
ATOM 2177 O O . GLU B 1 22 ? 29.734 -17.344 0.085 1 81.56 22 GLU B O 1
ATOM 2182 N N . ASP B 1 23 ? 28.781 -15.5 -0.584 1 81.56 23 ASP B N 1
ATOM 2183 C CA . ASP B 1 23 ? 30.016 -14.734 -0.613 1 81.56 23 ASP B CA 1
ATOM 2184 C C . ASP B 1 23 ? 30.375 -14.195 0.772 1 81.56 23 ASP B C 1
ATOM 2186 O O . ASP B 1 23 ? 29.688 -13.312 1.289 1 81.56 23 ASP B O 1
ATOM 2190 N N . LEU B 1 24 ? 31.391 -14.641 1.282 1 75.94 24 LEU B N 1
ATOM 2191 C CA . LEU B 1 24 ? 31.734 -14.344 2.67 1 75.94 24 LEU B CA 1
ATOM 2192 C C . LEU B 1 24 ? 32.219 -12.906 2.824 1 75.94 24 LEU B C 1
ATOM 2194 O O . LEU B 1 24 ? 32.219 -12.367 3.936 1 75.94 24 LEU B O 1
ATOM 2198 N N . ASP B 1 25 ? 32.594 -12.273 1.716 1 77 25 ASP B N 1
ATOM 2199 C CA . ASP B 1 25 ? 33.062 -10.898 1.78 1 77 25 ASP B CA 1
ATOM 2200 C C . ASP B 1 25 ? 31.906 -9.906 1.653 1 77 25 ASP B C 1
ATOM 2202 O O . ASP B 1 25 ? 31.828 -8.93 2.402 1 77 25 ASP B O 1
ATOM 2206 N N . THR B 1 26 ? 31 -10.133 0.797 1 81.56 26 THR B N 1
ATOM 2207 C CA . THR B 1 26 ? 29.969 -9.148 0.492 1 81.56 26 THR B CA 1
ATOM 2208 C C . THR B 1 26 ? 28.656 -9.516 1.18 1 81.56 26 THR B C 1
ATOM 2210 O O . THR B 1 26 ? 27.766 -8.672 1.331 1 81.56 26 THR B O 1
ATOM 2213 N N . GLY B 1 27 ? 28.516 -10.812 1.559 1 78.19 27 GLY B N 1
ATOM 2214 C CA . GLY B 1 27 ? 27.25 -11.289 2.094 1 78.19 27 GLY B CA 1
ATOM 2215 C C . GLY B 1 27 ? 26.234 -11.648 1.017 1 78.19 27 GLY B C 1
ATOM 2216 O O . GLY B 1 27 ? 25.172 -12.188 1.313 1 78.19 27 GLY B O 1
ATOM 2217 N N . GLU B 1 28 ? 26.562 -11.414 -0.202 1 85.38 28 GLU B N 1
ATOM 2218 C CA . GLU B 1 28 ? 25.672 -11.805 -1.299 1 85.38 28 GLU B CA 1
ATOM 2219 C C . GLU B 1 28 ? 25.547 -13.32 -1.398 1 85.38 28 GLU B C 1
ATOM 2221 O O . GLU B 1 28 ? 26.406 -14.055 -0.902 1 85.38 28 GLU B O 1
ATOM 2226 N N . VAL B 1 29 ? 24.469 -13.711 -1.998 1 85.06 29 VAL B N 1
ATOM 2227 C CA . VAL B 1 29 ? 24.203 -15.141 -2.117 1 85.06 29 VAL B CA 1
ATOM 2228 C C . VAL B 1 29 ? 24.203 -15.547 -3.59 1 85.06 29 VAL B C 1
ATOM 2230 O O . VAL B 1 29 ? 23.641 -14.836 -4.43 1 85.06 29 VAL B O 1
ATOM 2233 N N . VAL B 1 30 ? 24.859 -16.562 -3.887 1 84.31 30 VAL B N 1
ATOM 2234 C CA . VAL B 1 30 ? 24.812 -17.156 -5.219 1 84.31 30 VAL B CA 1
ATOM 2235 C C . VAL B 1 30 ? 23.812 -18.312 -5.238 1 84.31 30 VAL B C 1
ATOM 2237 O O . VAL B 1 30 ? 23.938 -19.266 -4.484 1 84.31 30 VAL B O 1
ATOM 2240 N N . VAL B 1 31 ? 22.828 -18.125 -6.07 1 86.62 31 VAL B N 1
ATOM 2241 C CA . VAL B 1 31 ? 21.812 -19.156 -6.281 1 86.62 31 VAL B CA 1
ATOM 2242 C C . VAL B 1 31 ? 21.953 -19.75 -7.684 1 86.62 31 VAL B C 1
ATOM 2244 O O . VAL B 1 31 ? 22.062 -19 -8.664 1 86.62 31 VAL B O 1
ATOM 2247 N N . HIS B 1 32 ? 22.062 -21 -7.82 1 85.94 32 HIS B N 1
ATOM 2248 C CA . HIS B 1 32 ? 22.062 -21.516 -9.18 1 85.94 32 HIS B CA 1
ATOM 2249 C C . HIS B 1 32 ? 20.969 -22.547 -9.367 1 85.94 32 HIS B C 1
ATOM 2251 O O . HIS B 1 32 ? 20.625 -23.297 -8.438 1 85.94 32 HIS B O 1
ATOM 2257 N N . GLY B 1 33 ? 20.344 -22.609 -10.406 1 83.25 33 GLY B N 1
ATOM 2258 C CA . GLY B 1 33 ? 19.266 -23.469 -10.867 1 83.25 33 GLY B CA 1
ATOM 2259 C C . GLY B 1 33 ? 19.047 -23.422 -12.367 1 83.25 33 GLY B C 1
ATOM 2260 O O . GLY B 1 33 ? 19.844 -22.812 -13.086 1 83.25 33 GLY B O 1
ATOM 2261 N N . LEU B 1 34 ? 18.141 -24.156 -12.852 1 87.19 34 LEU B N 1
ATOM 2262 C CA . LEU B 1 34 ? 17.812 -24.141 -14.281 1 87.19 34 LEU B CA 1
ATOM 2263 C C . LEU B 1 34 ? 17.219 -22.797 -14.68 1 87.19 34 LEU B C 1
ATOM 2265 O O . LEU B 1 34 ? 16.359 -22.266 -13.977 1 87.19 34 LEU B O 1
ATOM 2269 N N . PRO B 1 35 ? 17.766 -22.203 -15.711 1 90.19 35 PRO B N 1
ATOM 2270 C CA . PRO B 1 35 ? 17.203 -20.938 -16.156 1 90.19 35 PRO B CA 1
ATOM 2271 C C . PRO B 1 35 ? 15.758 -21.078 -16.641 1 90.19 35 PRO B C 1
ATOM 2273 O O . PRO B 1 35 ? 15.398 -22.094 -17.25 1 90.19 35 PRO B O 1
ATOM 2276 N N . LEU B 1 36 ? 14.914 -20.172 -16.25 1 87 36 LEU B N 1
ATOM 2277 C CA . LEU B 1 36 ? 13.578 -20.047 -16.828 1 87 36 LEU B CA 1
ATOM 2278 C C . LEU B 1 36 ? 13.648 -19.469 -18.234 1 87 36 LEU B C 1
ATOM 2280 O O . LEU B 1 36 ? 14.078 -18.344 -18.438 1 87 36 LEU B O 1
ATOM 2284 N N . THR B 1 37 ? 13.258 -20.234 -19.266 1 88.12 37 THR B N 1
ATOM 2285 C CA . THR B 1 37 ? 13.5 -19.797 -20.641 1 88.12 37 THR B CA 1
ATOM 2286 C C . THR B 1 37 ? 12.18 -19.609 -21.391 1 88.12 37 THR B C 1
ATOM 2288 O O . THR B 1 37 ? 12.141 -18.969 -22.438 1 88.12 37 THR B O 1
ATOM 2291 N N . GLU B 1 38 ? 11.117 -20.172 -20.875 1 88.31 38 GLU B N 1
ATOM 2292 C CA . GLU B 1 38 ? 9.844 -20.047 -21.578 1 88.31 38 GLU B CA 1
ATOM 2293 C C . GLU B 1 38 ? 9.383 -18.578 -21.594 1 88.31 38 GLU B C 1
ATOM 2295 O O . GLU B 1 38 ? 9.203 -17.969 -20.547 1 88.31 38 GLU B O 1
ATOM 2300 N N . PRO B 1 39 ? 9.133 -18 -22.766 1 87 39 PRO B N 1
ATOM 2301 C CA . PRO B 1 39 ? 8.797 -16.578 -22.906 1 87 39 PRO B CA 1
ATOM 2302 C C . PRO B 1 39 ? 7.57 -16.188 -22.078 1 87 39 PRO B C 1
ATOM 2304 O O . PRO B 1 39 ? 7.551 -15.117 -21.469 1 87 39 PRO B O 1
ATOM 2307 N N . ASP B 1 40 ? 6.555 -17.047 -22.031 1 86.5 40 ASP B N 1
ATOM 2308 C CA . ASP B 1 40 ? 5.336 -16.734 -21.297 1 86.5 40 ASP B CA 1
ATOM 2309 C C . ASP B 1 40 ? 5.609 -16.641 -19.797 1 86.5 40 ASP B C 1
ATOM 2311 O O . ASP B 1 40 ? 4.98 -15.836 -19.094 1 86.5 40 ASP B O 1
ATOM 2315 N N . ASP B 1 41 ? 6.492 -17.438 -19.328 1 86.12 41 ASP B N 1
ATOM 2316 C CA . ASP B 1 41 ? 6.863 -17.391 -17.922 1 86.12 41 ASP B CA 1
ATOM 2317 C C . ASP B 1 41 ? 7.676 -16.125 -17.625 1 86.12 41 ASP B C 1
ATOM 2319 O O . ASP B 1 41 ? 7.422 -15.445 -16.625 1 86.12 41 ASP B O 1
ATOM 2323 N N . ILE B 1 42 ? 8.602 -15.805 -18.562 1 84.88 42 ILE B N 1
ATOM 2324 C CA . ILE B 1 42 ? 9.477 -14.648 -18.391 1 84.88 42 ILE B CA 1
ATOM 2325 C C . ILE B 1 42 ? 8.641 -13.367 -18.375 1 84.88 42 ILE B C 1
ATOM 2327 O O . ILE B 1 42 ? 8.922 -12.438 -17.609 1 84.88 42 ILE B O 1
ATOM 2331 N N . ALA B 1 43 ? 7.578 -13.391 -19.125 1 82.25 43 ALA B N 1
ATOM 2332 C CA . ALA B 1 43 ? 6.727 -12.211 -19.25 1 82.25 43 ALA B CA 1
ATOM 2333 C C . ALA B 1 43 ? 6.016 -11.898 -17.938 1 82.25 43 ALA B C 1
ATOM 2335 O O . ALA B 1 43 ? 5.562 -10.773 -17.719 1 82.25 43 ALA B O 1
ATOM 2336 N N . GLN B 1 44 ? 5.93 -12.844 -17.031 1 81.19 44 GLN B N 1
ATOM 2337 C CA . GLN B 1 44 ? 5.23 -12.656 -15.758 1 81.19 44 GLN B CA 1
ATOM 2338 C C . GLN B 1 44 ? 6.152 -12.055 -14.703 1 81.19 44 GLN B C 1
ATOM 2340 O O . GLN B 1 44 ? 5.691 -11.609 -13.648 1 81.19 44 GLN B O 1
ATOM 2345 N N . LEU B 1 45 ? 7.449 -12.055 -14.969 1 78.81 45 LEU B N 1
ATOM 2346 C CA . LEU B 1 45 ? 8.414 -11.602 -13.969 1 78.81 45 LEU B CA 1
ATOM 2347 C C . LEU B 1 45 ? 8.398 -10.086 -13.852 1 78.81 45 LEU B C 1
ATOM 2349 O O . LEU B 1 45 ? 8.297 -9.375 -14.852 1 78.81 45 LEU B O 1
ATOM 2353 N N . ARG B 1 46 ? 8.414 -9.695 -12.625 1 72.94 46 ARG B N 1
ATOM 2354 C CA . ARG B 1 46 ? 8.492 -8.266 -12.336 1 72.94 46 ARG B CA 1
ATOM 2355 C C . ARG B 1 46 ? 9.922 -7.852 -11.984 1 72.94 46 ARG B C 1
ATOM 2357 O O . ARG B 1 46 ? 10.633 -8.586 -11.305 1 72.94 46 ARG B O 1
ATOM 2364 N N . HIS B 1 47 ? 10.383 -6.656 -12.516 1 75.31 47 HIS B N 1
ATOM 2365 C CA . HIS B 1 47 ? 11.656 -6.012 -12.227 1 75.31 47 HIS B CA 1
ATOM 2366 C C . HIS B 1 47 ? 12.82 -6.84 -12.75 1 75.31 47 HIS B C 1
ATOM 2368 O O . HIS B 1 47 ? 13.859 -6.953 -12.094 1 75.31 47 HIS B O 1
ATOM 2374 N N . LEU B 1 48 ? 12.57 -7.559 -13.836 1 76.56 48 LEU B N 1
ATOM 2375 C CA . LEU B 1 48 ? 13.672 -8.266 -14.477 1 76.56 48 LEU B CA 1
ATOM 2376 C C . LEU B 1 48 ? 14.5 -7.312 -15.328 1 76.56 48 LEU B C 1
ATOM 2378 O O . LEU B 1 48 ? 14.055 -6.867 -16.391 1 76.56 48 LEU B O 1
ATOM 2382 N N . ASN B 1 49 ? 15.641 -6.98 -14.891 1 78.44 49 ASN B N 1
ATOM 2383 C CA . ASN B 1 49 ? 16.5 -6.039 -15.602 1 78.44 49 ASN B CA 1
ATOM 2384 C C . ASN B 1 49 ? 17.312 -6.727 -16.688 1 78.44 49 ASN B C 1
ATOM 2386 O O . ASN B 1 49 ? 17.438 -7.953 -16.703 1 78.44 49 ASN B O 1
ATOM 2390 N N . ASP B 1 50 ? 17.859 -5.859 -17.516 1 84.06 50 ASP B N 1
ATOM 2391 C CA . ASP B 1 50 ? 18.734 -6.367 -18.578 1 84.06 50 ASP B CA 1
ATOM 2392 C C . ASP B 1 50 ? 19.969 -7.059 -17.984 1 84.06 50 ASP B C 1
ATOM 2394 O O . ASP B 1 50 ? 20.594 -6.539 -17.062 1 84.06 50 ASP B O 1
ATOM 2398 N N . GLY B 1 51 ? 20.234 -8.195 -18.516 1 85.81 51 GLY B N 1
ATOM 2399 C CA . GLY B 1 51 ? 21.406 -8.93 -18.078 1 85.81 51 GLY B CA 1
ATOM 2400 C C . GLY B 1 51 ? 21.125 -9.922 -16.969 1 85.81 51 GLY B C 1
ATOM 2401 O O . GLY B 1 51 ? 21.922 -10.82 -16.703 1 85.81 51 GLY B O 1
ATOM 2402 N N . GLU B 1 52 ? 20.016 -9.672 -16.344 1 87.69 52 GLU B N 1
ATOM 2403 C CA . GLU B 1 52 ? 19.672 -10.633 -15.305 1 87.69 52 GLU B CA 1
ATOM 2404 C C . GLU B 1 52 ? 19.125 -11.93 -15.898 1 87.69 52 GLU B C 1
ATOM 2406 O O . GLU B 1 52 ? 18.531 -11.914 -16.984 1 87.69 52 GLU B O 1
ATOM 2411 N N . VAL B 1 53 ? 19.375 -13.062 -15.172 1 87.75 53 VAL B N 1
ATOM 2412 C CA . VAL B 1 53 ? 18.875 -14.367 -15.578 1 87.75 53 VAL B CA 1
ATOM 2413 C C . VAL B 1 53 ? 17.969 -14.945 -14.492 1 87.75 53 VAL B C 1
ATOM 2415 O O . VAL B 1 53 ? 18.359 -14.992 -13.32 1 87.75 53 VAL B O 1
ATOM 2418 N N . PRO B 1 54 ? 16.766 -15.266 -14.875 1 88.12 54 PRO B N 1
ATOM 2419 C CA . PRO B 1 54 ? 15.906 -15.977 -13.922 1 88.12 54 PRO B CA 1
ATOM 2420 C C . PRO B 1 54 ? 16.234 -17.469 -13.836 1 88.12 54 PRO B C 1
ATOM 2422 O O . PRO B 1 54 ? 16.359 -18.125 -14.867 1 88.12 54 PRO B O 1
ATOM 2425 N N . VAL B 1 55 ? 16.422 -17.969 -12.57 1 87.94 55 VAL B N 1
ATOM 2426 C CA . VAL B 1 55 ? 16.672 -19.391 -12.352 1 87.94 55 VAL B CA 1
ATOM 2427 C C . VAL B 1 55 ? 15.586 -19.953 -11.43 1 87.94 55 VAL B C 1
ATOM 2429 O O . VAL B 1 55 ? 15.062 -19.25 -10.562 1 87.94 55 VAL B O 1
ATOM 2432 N N . VAL B 1 56 ? 15.18 -21.141 -11.617 1 86.19 56 VAL B N 1
ATOM 2433 C CA . VAL B 1 56 ? 14.156 -21.828 -10.836 1 86.19 56 VAL B CA 1
ATOM 2434 C C . VAL B 1 56 ? 14.812 -22.75 -9.82 1 86.19 56 VAL B C 1
ATOM 2436 O O . VAL B 1 56 ? 15.711 -23.531 -10.164 1 86.19 56 VAL B O 1
ATOM 2439 N N . VAL B 1 57 ? 14.484 -22.609 -8.531 1 82.56 57 VAL B N 1
ATOM 2440 C CA . VAL B 1 57 ? 15.023 -23.469 -7.48 1 82.56 57 VAL B CA 1
ATOM 2441 C C . VAL B 1 57 ? 13.883 -24.031 -6.625 1 82.56 57 VAL B C 1
ATOM 2443 O O . VAL B 1 57 ? 12.805 -23.422 -6.555 1 82.56 57 VAL B O 1
ATOM 2446 N N . PRO B 1 58 ? 14.125 -25.25 -6.023 1 76.75 58 PRO B N 1
ATOM 2447 C CA . PRO B 1 58 ? 13.102 -25.766 -5.109 1 76.75 58 PRO B CA 1
ATOM 2448 C C . PRO B 1 58 ? 12.891 -24.875 -3.893 1 76.75 58 PRO B C 1
ATOM 2450 O O . PRO B 1 58 ? 13.859 -24.297 -3.371 1 76.75 58 PRO B O 1
ATOM 2453 N N . ARG B 1 59 ? 11.617 -24.766 -3.424 1 80.06 59 ARG B N 1
ATOM 2454 C CA . ARG B 1 59 ? 11.258 -24.016 -2.223 1 80.06 59 ARG B CA 1
ATOM 2455 C C . ARG B 1 59 ? 12.094 -24.453 -1.029 1 80.06 59 ARG B C 1
ATOM 2457 O O . ARG B 1 59 ? 12.578 -23.625 -0.257 1 80.06 59 ARG B O 1
ATOM 2464 N N . GLU B 1 60 ? 12.336 -25.719 -0.835 1 74 60 GLU B N 1
ATOM 2465 C CA . GLU B 1 60 ? 13.055 -26.328 0.287 1 74 60 GLU B CA 1
ATOM 2466 C C . GLU B 1 60 ? 14.484 -25.797 0.373 1 74 60 GLU B C 1
ATOM 2468 O O . GLU B 1 60 ? 15.031 -25.656 1.467 1 74 60 GLU B O 1
ATOM 2473 N N . LEU B 1 61 ? 15.016 -25.578 -0.783 1 72.62 61 LEU B N 1
ATOM 2474 C CA . LEU B 1 61 ? 16.391 -25.094 -0.801 1 72.62 61 LEU B CA 1
ATOM 2475 C C . LEU B 1 61 ? 16.5 -23.766 -0.058 1 72.62 61 LEU B C 1
ATOM 2477 O O . LEU B 1 61 ? 17.391 -23.594 0.786 1 72.62 61 LEU B O 1
ATOM 2481 N N . LEU B 1 62 ? 15.609 -22.828 -0.36 1 76.56 62 LEU B N 1
ATOM 2482 C CA . LEU B 1 62 ? 15.656 -21.5 0.255 1 76.56 62 LEU B CA 1
ATOM 2483 C C . LEU B 1 62 ? 15.27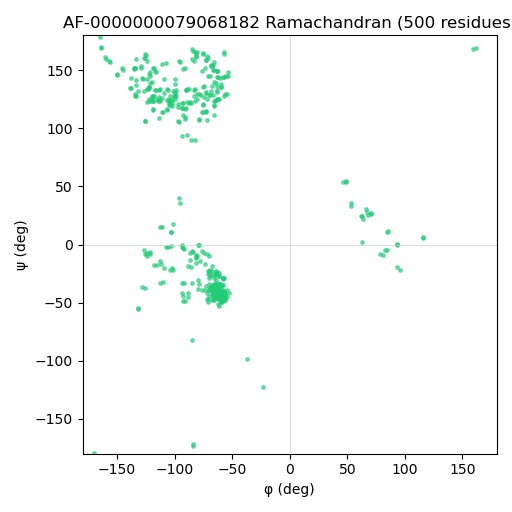3 -21.578 1.729 1 76.56 62 LEU B C 1
ATOM 2485 O O . LEU B 1 62 ? 15.891 -20.906 2.566 1 76.56 62 LEU B O 1
ATOM 2489 N N . VAL B 1 63 ? 14.312 -22.375 2.062 1 71.69 63 VAL B N 1
ATOM 2490 C CA . VAL B 1 63 ? 13.867 -22.484 3.447 1 71.69 63 VAL B CA 1
ATOM 2491 C C . VAL B 1 63 ? 14.977 -23.094 4.301 1 71.69 63 VAL B C 1
ATOM 2493 O O . VAL B 1 63 ? 15.281 -22.594 5.383 1 71.69 63 VAL B O 1
ATOM 2496 N N . ASP B 1 64 ? 15.562 -24.156 3.85 1 67.81 64 ASP B N 1
ATOM 2497 C CA . ASP B 1 64 ? 16.5 -24.922 4.652 1 67.81 64 ASP B CA 1
ATOM 2498 C C . ASP B 1 64 ? 17.875 -24.266 4.684 1 67.81 64 ASP B C 1
ATOM 2500 O O . ASP B 1 64 ? 18.562 -24.297 5.707 1 67.81 64 ASP B O 1
ATOM 2504 N N . PHE B 1 65 ? 18.266 -23.609 3.527 1 64.81 65 PHE B N 1
ATOM 2505 C CA . PHE B 1 65 ? 19.672 -23.25 3.42 1 64.81 65 PHE B CA 1
ATOM 2506 C C . PHE B 1 65 ? 19.812 -21.75 3.17 1 64.81 65 PHE B C 1
ATOM 2508 O O . PHE B 1 65 ? 20.922 -21.219 3.123 1 64.81 65 PHE B O 1
ATOM 2515 N N . GLY B 1 66 ? 18.656 -21.047 2.879 1 71.31 66 GLY B N 1
ATOM 2516 C CA . GLY B 1 66 ? 18.734 -19.594 2.727 1 71.31 66 GLY B CA 1
ATOM 2517 C C . GLY B 1 66 ? 19.156 -18.891 4 1 71.31 66 GLY B C 1
ATOM 2518 O O . GLY B 1 66 ? 18.984 -19.422 5.098 1 71.31 66 GLY B O 1
ATOM 2519 N N . PRO B 1 67 ? 19.828 -17.781 3.805 1 71.12 67 PRO B N 1
ATOM 2520 C CA . PRO B 1 67 ? 20.156 -16.984 5 1 71.12 67 PRO B CA 1
ATOM 2521 C C . PRO B 1 67 ? 18.906 -16.625 5.812 1 71.12 67 PRO B C 1
ATOM 2523 O O . PRO B 1 67 ? 17.844 -16.391 5.242 1 71.12 67 PRO B O 1
ATOM 2526 N N . LYS B 1 68 ? 19.062 -16.594 7.156 1 70.25 68 LYS B N 1
ATOM 2527 C CA . LYS B 1 68 ? 17.922 -16.344 8.039 1 70.25 68 LYS B CA 1
ATOM 2528 C C . LYS B 1 68 ? 18.031 -14.953 8.672 1 70.25 68 LYS B C 1
ATOM 2530 O O . LYS B 1 68 ? 17.031 -14.422 9.172 1 70.25 68 LYS B O 1
ATOM 2535 N N . GLU B 1 69 ? 19.188 -14.359 8.719 1 71.38 69 GLU B N 1
ATOM 2536 C CA . GLU B 1 69 ? 19.422 -13.062 9.352 1 71.38 69 GLU B CA 1
ATOM 2537 C C . GLU B 1 69 ? 20.344 -12.188 8.516 1 71.38 69 GLU B C 1
ATOM 2539 O O . GLU B 1 69 ? 21.078 -12.688 7.66 1 71.38 69 GLU B O 1
ATOM 2544 N N . VAL B 1 70 ? 20.141 -11.023 8.484 1 70.12 70 VAL B N 1
ATOM 2545 C CA . VAL B 1 70 ? 21.047 -10.055 7.875 1 70.12 70 VAL B CA 1
ATOM 2546 C C . VAL B 1 70 ? 21.469 -9.023 8.914 1 70.12 70 VAL B C 1
ATOM 2548 O O . VAL B 1 70 ? 20.719 -8.719 9.844 1 70.12 70 VAL B O 1
ATOM 2551 N N . VAL B 1 71 ? 22.781 -8.688 8.945 1 63.94 71 VAL B N 1
ATOM 2552 C CA . VAL B 1 71 ? 23.172 -7.492 9.68 1 63.94 71 VAL B CA 1
ATOM 2553 C C . VAL B 1 71 ? 22.594 -6.25 9.016 1 63.94 71 VAL B C 1
ATOM 2555 O O . VAL B 1 71 ? 22.891 -5.961 7.852 1 63.94 71 VAL B O 1
ATOM 2558 N N . ARG B 1 72 ? 21.719 -5.684 9.68 1 67.31 72 ARG B N 1
ATOM 2559 C CA . ARG B 1 72 ? 21.047 -4.527 9.078 1 67.31 72 ARG B CA 1
ATOM 2560 C C . ARG B 1 72 ? 21.922 -3.279 9.188 1 67.31 72 ARG B C 1
ATOM 2562 O O . ARG B 1 72 ? 22.266 -2.863 10.297 1 67.31 72 ARG B O 1
ATOM 2569 N N . VAL B 1 73 ? 22.422 -2.938 8 1 71.5 73 VAL B N 1
ATOM 2570 C CA . VAL B 1 73 ? 23.094 -1.645 7.875 1 71.5 73 VAL B CA 1
ATOM 2571 C C . VAL B 1 73 ? 22.172 -0.657 7.164 1 71.5 73 VAL B C 1
ATOM 2573 O O . VAL B 1 73 ? 21.578 -0.983 6.129 1 71.5 73 VAL B O 1
ATOM 2576 N N . PRO B 1 74 ? 21.984 0.497 7.77 1 82.19 74 PRO B N 1
ATOM 2577 C CA . PRO B 1 74 ? 21.125 1.477 7.105 1 82.19 74 PRO B CA 1
ATOM 2578 C C . PRO B 1 74 ? 21.578 1.779 5.676 1 82.19 74 PRO B C 1
ATOM 2580 O O . PRO B 1 74 ? 22.766 1.954 5.422 1 82.19 74 PRO B O 1
ATOM 2583 N N . ASP B 1 75 ? 20.719 1.728 4.734 1 87.69 75 ASP B N 1
ATOM 2584 C CA . ASP B 1 75 ? 20.953 2.107 3.346 1 87.69 75 ASP B CA 1
ATOM 2585 C C . ASP B 1 75 ? 20.734 3.604 3.139 1 87.69 75 ASP B C 1
ATOM 2587 O O . ASP B 1 75 ? 19.625 4.035 2.844 1 87.69 75 ASP B O 1
ATOM 2591 N N . ILE B 1 76 ? 21.766 4.41 3.299 1 92.69 76 ILE B N 1
ATOM 2592 C CA . ILE B 1 76 ? 21.688 5.859 3.15 1 92.69 76 ILE B CA 1
ATOM 2593 C C . ILE B 1 76 ? 21.781 6.234 1.674 1 92.69 76 ILE B C 1
ATOM 2595 O O . ILE B 1 76 ? 22.75 5.867 0.998 1 92.69 76 ILE B O 1
ATOM 2599 N N . ILE B 1 77 ? 20.812 6.934 1.166 1 90.94 77 ILE B N 1
ATOM 2600 C CA . ILE B 1 77 ? 20.812 7.285 -0.249 1 90.94 77 ILE B CA 1
ATOM 2601 C C . ILE B 1 77 ? 21.125 8.773 -0.409 1 90.94 77 ILE B C 1
ATOM 2603 O O . ILE B 1 77 ? 20.922 9.562 0.521 1 90.94 77 ILE B O 1
ATOM 2607 N N . GLY B 1 78 ? 21.625 9.062 -1.587 1 92.31 78 GLY B N 1
ATOM 2608 C CA . GLY B 1 78 ? 21.859 10.461 -1.894 1 92.31 78 GLY B CA 1
ATOM 2609 C C . GLY B 1 78 ? 20.578 11.242 -2.131 1 92.31 78 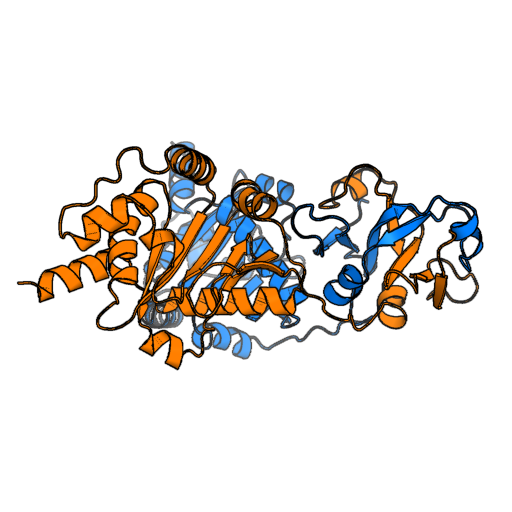GLY B C 1
ATOM 2610 O O . GLY B 1 78 ? 19.531 10.656 -2.4 1 92.31 78 GLY B O 1
ATOM 2611 N N . LEU B 1 79 ? 20.656 12.555 -2.059 1 91.38 79 LEU B N 1
ATOM 2612 C CA . LEU B 1 79 ? 19.484 13.422 -2.213 1 91.38 79 LEU B CA 1
ATOM 2613 C C . LEU B 1 79 ? 18.922 13.336 -3.631 1 91.38 79 LEU B C 1
ATOM 2615 O O . LEU B 1 79 ? 17.719 13.445 -3.834 1 91.38 79 LEU B O 1
ATOM 2619 N N . ASP B 1 80 ? 19.781 13.055 -4.598 1 92.31 80 ASP B N 1
ATOM 2620 C CA . ASP B 1 80 ? 19.328 12.891 -5.977 1 92.31 80 ASP B CA 1
ATOM 2621 C C . ASP B 1 80 ? 18.453 11.641 -6.113 1 92.31 80 ASP B C 1
ATOM 2623 O O . ASP B 1 80 ? 17.422 11.672 -6.785 1 92.31 80 ASP B O 1
ATOM 2627 N N . GLU B 1 81 ? 19 10.609 -5.531 1 90.94 81 GLU B N 1
ATOM 2628 C CA . GLU B 1 81 ? 18.219 9.383 -5.543 1 90.94 81 GLU B CA 1
ATOM 2629 C C . GLU B 1 81 ? 16.891 9.562 -4.816 1 90.94 81 GLU B C 1
ATOM 2631 O O . GLU B 1 81 ? 15.852 9.086 -5.277 1 90.94 81 GLU B O 1
ATOM 2636 N N . PHE B 1 82 ? 16.984 10.312 -3.777 1 94.75 82 PHE B N 1
ATOM 2637 C CA . PHE B 1 82 ? 15.758 10.602 -3.033 1 94.75 82 PHE B CA 1
ATOM 2638 C C . PHE B 1 82 ? 14.773 11.375 -3.896 1 94.75 82 PHE B C 1
ATOM 2640 O O . PHE B 1 82 ? 13.594 11.023 -3.969 1 94.75 82 PHE B O 1
ATOM 2647 N N . ASP B 1 83 ? 15.172 12.32 -4.582 1 93.69 83 ASP B N 1
ATOM 2648 C CA . ASP B 1 83 ? 14.32 13.133 -5.441 1 93.69 83 ASP B CA 1
ATOM 2649 C C . ASP B 1 83 ? 13.68 12.297 -6.543 1 93.69 83 ASP B C 1
ATOM 2651 O O . ASP B 1 83 ? 12.516 12.5 -6.891 1 93.69 83 ASP B O 1
ATOM 2655 N N . ARG B 1 84 ? 14.336 11.336 -7.02 1 93.12 84 ARG B N 1
ATOM 2656 C CA . ARG B 1 84 ? 13.852 10.508 -8.117 1 93.12 84 ARG B CA 1
ATOM 2657 C C . ARG B 1 84 ? 12.703 9.617 -7.668 1 93.12 84 ARG B C 1
ATOM 2659 O O . ARG B 1 84 ? 11.891 9.18 -8.484 1 93.12 84 ARG B O 1
ATOM 2666 N N . LEU B 1 85 ? 12.695 9.336 -6.375 1 94.31 85 LEU B N 1
ATOM 2667 C CA . LEU B 1 85 ? 11.609 8.5 -5.871 1 94.31 85 LEU B CA 1
ATOM 2668 C C . LEU B 1 85 ? 10.25 9.117 -6.184 1 94.31 85 LEU B C 1
ATOM 2670 O O . LEU B 1 85 ? 9.289 8.398 -6.457 1 94.31 85 LEU B O 1
ATOM 2674 N N . PHE B 1 86 ? 10.141 10.461 -6.293 1 95.81 86 PHE B N 1
ATOM 2675 C CA . PHE B 1 86 ? 8.875 11.164 -6.418 1 95.81 86 PHE B CA 1
ATOM 2676 C C . PHE B 1 86 ? 8.375 11.133 -7.855 1 95.81 86 PHE B C 1
ATOM 2678 O O . PHE B 1 86 ? 7.23 11.5 -8.133 1 95.81 86 PHE B O 1
ATOM 2685 N N . THR B 1 87 ? 9.203 10.68 -8.742 1 93.31 87 THR B N 1
ATOM 2686 C CA . THR B 1 87 ? 8.742 10.484 -10.109 1 93.31 87 THR B CA 1
ATOM 2687 C C . THR B 1 87 ? 8.703 9 -10.469 1 93.31 87 THR B C 1
ATOM 2689 O O . THR B 1 87 ? 8.039 8.602 -11.422 1 93.31 87 THR B O 1
ATOM 2692 N N . GLN B 1 88 ? 9.344 8.203 -9.648 1 91.19 88 GLN B N 1
ATOM 2693 C CA . GLN B 1 88 ? 9.492 6.797 -10 1 91.19 88 GLN B CA 1
ATOM 2694 C C . GLN B 1 88 ? 8.383 5.953 -9.391 1 91.19 88 GLN B C 1
ATOM 2696 O O . GLN B 1 88 ? 8.031 4.898 -9.922 1 91.19 88 GLN B O 1
ATOM 2701 N N . PHE B 1 89 ? 7.926 6.363 -8.203 1 93.12 89 PHE B N 1
ATOM 2702 C CA . PHE B 1 89 ? 6.852 5.562 -7.625 1 93.12 89 PHE B CA 1
ATOM 2703 C C . PHE B 1 89 ? 5.668 5.477 -8.578 1 93.12 89 PHE B C 1
ATOM 2705 O O . PHE B 1 89 ? 5.555 6.277 -9.508 1 93.12 89 PHE B O 1
ATOM 2712 N N . GLU B 1 90 ? 4.758 4.535 -8.352 1 92.88 90 GLU B N 1
ATOM 2713 C CA . GLU B 1 90 ? 3.762 4.234 -9.375 1 92.88 90 GLU B CA 1
ATOM 2714 C C . GLU B 1 90 ? 2.371 4.691 -8.945 1 92.88 90 GLU B C 1
ATOM 2716 O O . GLU B 1 90 ? 1.566 5.121 -9.773 1 92.88 90 GLU B O 1
ATOM 2721 N N . HIS B 1 91 ? 2.088 4.648 -7.652 1 96.5 91 HIS B N 1
ATOM 2722 C CA . HIS B 1 91 ? 0.69 4.801 -7.262 1 96.5 91 HIS B CA 1
ATOM 2723 C C . HIS B 1 91 ? 0.539 5.824 -6.145 1 96.5 91 HIS B C 1
ATOM 2725 O O . HIS B 1 91 ? -0.214 6.793 -6.281 1 96.5 91 HIS B O 1
ATOM 2731 N N . THR B 1 92 ? 1.252 5.656 -4.988 1 97.81 92 THR B N 1
ATOM 2732 C CA . THR B 1 92 ? 1.028 6.5 -3.822 1 97.81 92 THR B CA 1
ATOM 2733 C C . THR B 1 92 ? 2.354 6.891 -3.174 1 97.81 92 THR B C 1
ATOM 2735 O O . THR B 1 92 ? 3.275 6.074 -3.096 1 97.81 92 THR B O 1
ATOM 2738 N N . ALA B 1 93 ? 2.527 8.07 -2.838 1 98.5 93 ALA B N 1
ATOM 2739 C CA . ALA B 1 93 ? 3.549 8.602 -1.942 1 98.5 93 ALA B CA 1
ATOM 2740 C C . ALA B 1 93 ? 2.916 9.266 -0.723 1 98.5 93 ALA B C 1
ATOM 2742 O O . ALA B 1 93 ? 2.17 10.242 -0.855 1 98.5 93 ALA B O 1
ATOM 2743 N N . TRP B 1 94 ? 3.18 8.695 0.495 1 98.75 94 TRP B N 1
ATOM 2744 C CA . TRP B 1 94 ? 2.549 9.188 1.716 1 98.75 94 TRP B CA 1
ATOM 2745 C C . TRP B 1 94 ? 3.6 9.602 2.742 1 98.75 94 TRP B C 1
ATOM 2747 O O . TRP B 1 94 ? 4.547 8.859 3.002 1 98.75 94 TRP B O 1
ATOM 2757 N N . ARG B 1 95 ? 3.441 10.789 3.387 1 98.69 95 ARG B N 1
ATOM 2758 C CA . ARG B 1 95 ? 4.441 11.352 4.289 1 98.69 95 ARG B CA 1
ATOM 2759 C C . ARG B 1 95 ? 3.854 11.586 5.68 1 98.69 95 ARG B C 1
ATOM 2761 O O . ARG B 1 95 ? 2.73 12.078 5.809 1 98.69 95 ARG B O 1
ATOM 2768 N N . LEU B 1 96 ? 4.598 11.188 6.723 1 98.56 96 LEU B N 1
ATOM 2769 C CA . LEU B 1 96 ? 4.352 11.672 8.07 1 98.56 96 LEU B CA 1
ATOM 2770 C C . LEU B 1 96 ? 5.363 12.75 8.461 1 98.56 96 LEU B C 1
ATOM 2772 O O . LEU B 1 96 ? 6.57 12.523 8.375 1 98.56 96 LEU B O 1
ATOM 2776 N N . GLU B 1 97 ? 4.918 13.914 8.75 1 98.56 97 GLU B N 1
ATOM 2777 C CA . GLU B 1 97 ? 5.734 15.008 9.281 1 98.56 97 GLU B CA 1
ATOM 2778 C C . GLU B 1 97 ? 5.523 15.172 10.781 1 98.56 97 GLU B C 1
ATOM 2780 O O . GLU B 1 97 ? 4.406 15.43 11.234 1 98.56 97 GLU B O 1
ATOM 2785 N N . THR B 1 98 ? 6.645 15.117 11.523 1 97.44 98 THR B N 1
ATOM 2786 C CA . THR B 1 98 ? 6.465 15.078 12.969 1 97.44 98 THR B CA 1
ATOM 2787 C C . THR B 1 98 ? 7.176 16.25 13.633 1 97.44 98 THR B C 1
ATOM 2789 O O . THR B 1 98 ? 6.977 16.516 14.82 1 97.44 98 THR B O 1
ATOM 2792 N N . ARG B 1 99 ? 7.914 17 12.898 1 97.06 99 ARG B N 1
ATOM 2793 C CA . ARG B 1 99 ? 8.781 18 13.523 1 97.06 99 ARG B CA 1
ATOM 2794 C C . ARG B 1 99 ? 8.016 19.281 13.797 1 97.06 99 ARG B C 1
ATOM 2796 O O . ARG B 1 99 ? 6.996 19.562 13.156 1 97.06 99 ARG B O 1
ATOM 2803 N N . ARG B 1 100 ? 8.586 19.984 14.672 1 97.19 100 ARG B N 1
ATOM 2804 C CA . ARG B 1 100 ? 7.98 21.25 15.055 1 97.19 100 ARG B CA 1
ATOM 2805 C C . ARG B 1 100 ? 8.469 22.375 14.156 1 97.19 100 ARG B C 1
ATOM 2807 O O . ARG B 1 100 ? 7.898 23.469 14.172 1 97.19 100 ARG B O 1
ATOM 2814 N N . ARG B 1 101 ? 9.5 22.109 13.547 1 96.56 101 ARG B N 1
ATOM 2815 C CA . ARG B 1 101 ? 10.117 23.016 12.578 1 96.56 101 ARG B CA 1
ATOM 2816 C C . ARG B 1 101 ? 11.062 22.266 11.656 1 96.56 101 ARG B C 1
ATOM 2818 O O . ARG B 1 101 ? 11.508 21.156 11.969 1 96.56 101 ARG B O 1
ATOM 2825 N N . TYR B 1 102 ? 11.375 22.875 10.516 1 97.56 102 TYR B N 1
ATOM 2826 C CA . TYR B 1 102 ? 12.453 22.453 9.633 1 97.56 102 TYR B CA 1
ATOM 2827 C C . TYR B 1 102 ? 13.438 23.594 9.391 1 97.56 102 TYR B C 1
ATOM 2829 O O . TYR B 1 102 ? 13.062 24.656 8.891 1 97.56 102 TYR B O 1
ATOM 2837 N N . ALA B 1 103 ? 14.672 23.375 9.703 1 97.31 103 ALA B N 1
ATOM 2838 C CA . ALA B 1 103 ? 15.688 24.422 9.602 1 97.31 103 ALA B CA 1
ATOM 2839 C C . ALA B 1 103 ? 15.766 24.969 8.188 1 97.31 103 ALA B C 1
ATOM 2841 O O . ALA B 1 103 ? 15.961 26.172 7.992 1 97.31 103 ALA B O 1
ATOM 2842 N N . SER B 1 104 ? 15.656 24.141 7.215 1 96.06 104 SER B N 1
ATOM 2843 C CA . SER B 1 104 ? 15.75 24.547 5.812 1 96.06 104 SER B CA 1
ATOM 2844 C C . SER B 1 104 ? 14.703 25.594 5.457 1 96.06 104 SER B C 1
ATOM 2846 O O . SER B 1 104 ? 14.938 26.453 4.613 1 96.06 104 SER B O 1
ATOM 2848 N N . ASP B 1 105 ? 13.492 25.531 6.051 1 96.56 105 ASP B N 1
ATOM 2849 C CA . ASP B 1 105 ? 12.422 26.484 5.793 1 96.56 105 ASP B CA 1
ATOM 2850 C C . ASP B 1 105 ? 12.844 27.891 6.207 1 96.56 105 ASP B C 1
ATOM 2852 O O . ASP B 1 105 ? 12.523 28.875 5.52 1 96.56 105 ASP B O 1
ATOM 2856 N N . GLU B 1 106 ? 13.531 28 7.238 1 96.88 106 GLU B N 1
ATOM 2857 C CA . GLU B 1 106 ? 13.859 29.281 7.855 1 96.88 106 GLU B CA 1
ATOM 2858 C C . GLU B 1 106 ? 14.883 30.047 7.023 1 96.88 106 GLU B C 1
ATOM 2860 O O . GLU B 1 106 ? 15.109 31.234 7.254 1 96.88 106 GLU B O 1
ATOM 2865 N N . LEU B 1 107 ? 15.406 29.375 6.023 1 95.88 107 LEU B N 1
ATOM 2866 C CA . LEU B 1 107 ? 16.406 29.984 5.148 1 95.88 107 LEU B CA 1
ATOM 2867 C C . LEU B 1 107 ? 15.734 30.594 3.914 1 95.88 107 LEU B C 1
ATOM 2869 O O . LEU B 1 107 ? 16.391 31.25 3.113 1 95.88 107 LEU B O 1
ATOM 2873 N N . THR B 1 108 ? 14.461 30.484 3.77 1 95.81 108 THR B N 1
ATOM 2874 C CA . THR B 1 108 ? 13.773 30.891 2.545 1 95.81 108 THR B CA 1
ATOM 2875 C C . THR B 1 108 ? 13.227 32.312 2.672 1 95.81 108 THR B C 1
ATOM 2877 O O . THR B 1 108 ? 13.016 32.781 3.781 1 95.81 108 THR B O 1
ATOM 2880 N N . GLY B 1 109 ? 13.039 32.875 1.49 1 95.62 109 GLY B N 1
ATOM 2881 C CA . GLY B 1 109 ? 12.391 34.188 1.459 1 95.62 109 GLY B CA 1
ATOM 2882 C C . GLY B 1 109 ? 10.945 34.125 1.923 1 95.62 109 GLY B C 1
ATOM 2883 O O . GLY B 1 109 ? 10.461 35.094 2.537 1 95.62 109 GLY B O 1
ATOM 2884 N N . THR B 1 110 ? 10.227 33.125 1.633 1 96.5 110 THR B N 1
ATOM 2885 C CA . THR B 1 110 ? 8.836 33 2.043 1 96.5 110 THR B CA 1
ATOM 2886 C C . THR B 1 110 ? 8.727 32.906 3.562 1 96.5 110 THR B C 1
ATOM 2888 O O . THR B 1 110 ? 7.789 33.438 4.152 1 96.5 110 THR B O 1
ATOM 2891 N N . TYR B 1 111 ? 9.664 32.281 4.215 1 97 111 TYR B N 1
ATOM 2892 C CA . TYR B 1 111 ? 9.648 32.219 5.672 1 97 111 TYR B CA 1
ATOM 2893 C C . TYR B 1 111 ? 9.852 33.625 6.266 1 97 111 TYR B C 1
ATOM 2895 O O . TYR B 1 111 ? 9.234 33.969 7.273 1 97 111 TYR B O 1
ATOM 2903 N N . ALA B 1 112 ? 10.766 34.375 5.672 1 96.62 112 ALA B N 1
ATOM 2904 C CA . ALA B 1 112 ? 10.984 35.75 6.117 1 96.62 112 ALA B CA 1
ATOM 2905 C C . ALA B 1 112 ? 9.711 36.562 6.016 1 96.62 112 ALA B C 1
ATOM 2907 O O . ALA B 1 112 ? 9.375 37.344 6.93 1 96.62 112 ALA B O 1
ATOM 2908 N N . GLN B 1 113 ? 9.016 36.438 4.891 1 96.5 113 GLN B N 1
ATOM 2909 C CA . GLN B 1 113 ? 7.73 37.125 4.742 1 96.5 113 GLN B CA 1
ATOM 2910 C C . GLN B 1 113 ? 6.766 36.719 5.852 1 96.5 113 GLN B C 1
ATOM 2912 O O . GLN B 1 113 ? 6.156 37.562 6.492 1 96.5 113 GLN B O 1
ATOM 2917 N N . PHE B 1 114 ? 6.672 35.438 6.086 1 96.12 114 PHE B N 1
ATOM 2918 C CA . PHE B 1 114 ? 5.77 34.875 7.082 1 96.12 114 PHE B CA 1
ATOM 2919 C C . PHE B 1 114 ? 6.078 35.438 8.469 1 96.12 114 PHE B C 1
ATOM 2921 O O . PHE B 1 114 ? 5.168 35.812 9.203 1 96.12 114 PHE B O 1
ATOM 2928 N N . THR B 1 115 ? 7.352 35.438 8.891 1 95.56 115 THR B N 1
ATOM 2929 C CA . THR B 1 115 ? 7.766 35.844 10.227 1 95.56 115 THR B CA 1
ATOM 2930 C C . THR B 1 115 ? 7.535 37.344 10.445 1 95.56 115 THR B C 1
ATOM 2932 O O . THR B 1 115 ? 7.352 37.812 11.578 1 95.56 115 THR B O 1
ATOM 2935 N N . ARG B 1 116 ? 7.484 38.031 9.281 1 95 116 ARG B N 1
ATOM 2936 C CA . ARG B 1 116 ? 7.227 39.469 9.367 1 95 116 ARG B CA 1
ATOM 2937 C C . ARG B 1 116 ? 5.73 39.75 9.453 1 95 116 ARG B C 1
ATOM 2939 O O . ARG B 1 116 ? 5.32 40.906 9.602 1 95 116 ARG B O 1
ATOM 2946 N N . GLY B 1 117 ? 4.922 38.75 9.312 1 92.69 117 GLY B N 1
ATOM 2947 C CA . GLY B 1 117 ? 3.48 38.875 9.438 1 92.69 117 GLY B CA 1
ATOM 2948 C C . GLY B 1 117 ? 2.816 39.312 8.141 1 92.69 117 GLY B C 1
ATOM 2949 O O . GLY B 1 117 ? 1.67 39.781 8.148 1 92.69 117 GLY B O 1
ATOM 2950 N N . THR B 1 118 ? 3.57 39.281 7.051 1 91.62 118 THR B N 1
ATOM 2951 C CA . THR B 1 118 ? 3.012 39.625 5.746 1 91.62 118 THR B CA 1
ATOM 2952 C C . THR B 1 118 ? 2.508 38.375 5.031 1 91.62 118 THR B C 1
ATOM 2954 O O . THR B 1 118 ? 2.977 37.281 5.305 1 91.62 118 THR B O 1
ATOM 2957 N N . ALA B 1 119 ? 1.487 38.656 4.203 1 92.31 119 ALA B N 1
ATOM 2958 C CA . ALA B 1 119 ? 1.008 37.531 3.391 1 92.31 119 ALA B CA 1
ATOM 2959 C C . ALA B 1 119 ? 2.141 36.938 2.568 1 92.31 119 ALA B C 1
ATOM 2961 O O . ALA B 1 119 ? 2.896 37.656 1.914 1 92.31 119 ALA B O 1
ATOM 2962 N N . VAL B 1 120 ? 2.289 35.594 2.664 1 94.94 120 VAL B N 1
ATOM 2963 C CA . VAL B 1 120 ? 3.342 34.938 1.918 1 94.94 120 VAL B CA 1
ATOM 2964 C C . VAL B 1 120 ? 2.941 34.812 0.45 1 94.94 120 VAL B C 1
ATOM 2966 O O . VAL B 1 120 ? 1.825 34.375 0.138 1 94.94 120 VAL B O 1
ATOM 2969 N N . ASN B 1 121 ? 3.807 35.25 -0.457 1 94.31 121 ASN B N 1
ATOM 2970 C CA . ASN B 1 121 ? 3.598 35.094 -1.893 1 94.31 121 ASN B CA 1
ATOM 2971 C C . ASN B 1 121 ? 4.227 33.781 -2.41 1 94.31 121 ASN B C 1
ATOM 2973 O O . ASN B 1 121 ? 5.445 33.719 -2.584 1 94.31 121 ASN B O 1
ATOM 2977 N N . TRP B 1 122 ? 3.426 32.875 -2.725 1 93.75 122 TRP B N 1
ATOM 2978 C CA . TRP B 1 122 ? 3.896 31.562 -3.164 1 93.75 122 TRP B CA 1
ATOM 2979 C C . TRP B 1 122 ? 4.039 31.516 -4.68 1 93.75 122 TRP B C 1
ATOM 2981 O O . TRP B 1 122 ? 4.539 30.531 -5.234 1 93.75 122 TRP B O 1
ATOM 2991 N N . ASP B 1 123 ? 3.678 32.562 -5.383 1 90.19 123 ASP B N 1
ATOM 2992 C CA . ASP B 1 123 ? 3.719 32.562 -6.844 1 90.19 123 ASP B CA 1
ATOM 2993 C C . ASP B 1 123 ? 5.148 32.406 -7.352 1 90.19 123 ASP B C 1
ATOM 2995 O O . ASP B 1 123 ? 6.035 33.188 -6.988 1 90.19 123 ASP B O 1
ATOM 2999 N N . GLY B 1 124 ? 5.355 31.438 -8.148 1 90.38 124 GLY B N 1
ATOM 3000 C CA . GLY B 1 124 ? 6.645 31.219 -8.789 1 90.38 124 GLY B CA 1
ATOM 3001 C C . GLY B 1 124 ? 7.645 30.516 -7.895 1 90.38 124 GLY B C 1
ATOM 3002 O O . GLY B 1 124 ? 8.742 30.172 -8.336 1 90.38 124 GLY B O 1
ATOM 3003 N N . VAL B 1 125 ? 7.32 30.359 -6.625 1 91.88 125 VAL B N 1
ATOM 3004 C CA . VAL B 1 125 ? 8.219 29.672 -5.707 1 91.88 125 VAL B CA 1
ATOM 3005 C C . VAL B 1 125 ? 8.281 28.188 -6.066 1 91.88 125 VAL B C 1
ATOM 3007 O O . VAL B 1 125 ? 7.25 27.531 -6.211 1 91.88 125 VAL B O 1
ATOM 3010 N N . ASP B 1 126 ? 9.562 27.703 -6.207 1 92.25 126 ASP B N 1
ATOM 3011 C CA . ASP B 1 126 ? 9.805 26.312 -6.559 1 92.25 126 ASP B CA 1
ATOM 301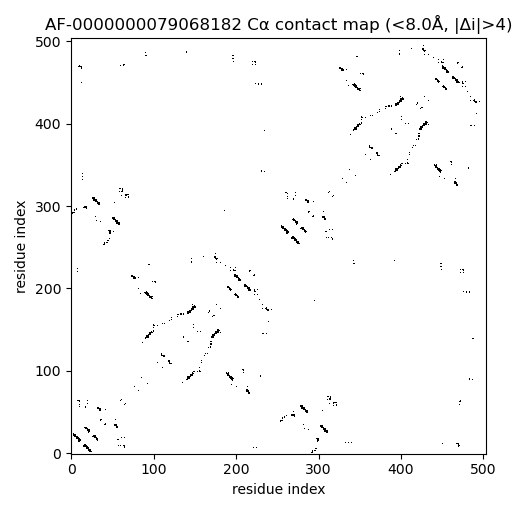2 C C . ASP B 1 126 ? 8.953 25.891 -7.75 1 92.25 126 ASP B C 1
ATOM 3014 O O . ASP B 1 126 ? 8.25 24.875 -7.691 1 92.25 126 ASP B O 1
ATOM 3018 N N . ALA B 1 127 ? 9.008 26.578 -8.844 1 92.25 127 ALA B N 1
ATOM 3019 C CA . ALA B 1 127 ? 8.164 26.359 -10.023 1 92.25 127 ALA B CA 1
ATOM 3020 C C . ALA B 1 127 ? 8.398 24.984 -10.617 1 92.25 127 ALA B C 1
ATOM 3022 O O . ALA B 1 127 ? 7.457 24.312 -11.047 1 92.25 127 ALA B O 1
ATOM 3023 N N . ALA B 1 128 ? 9.641 24.578 -10.695 1 93 128 ALA B N 1
ATOM 3024 C CA . ALA B 1 128 ? 9.961 23.266 -11.25 1 93 128 ALA B CA 1
ATOM 3025 C C . ALA B 1 128 ? 9.352 22.156 -10.414 1 93 128 ALA B C 1
ATOM 3027 O O . ALA B 1 128 ? 8.805 21.188 -10.953 1 93 128 ALA B O 1
ATOM 3028 N N . TRP B 1 129 ? 9.484 22.281 -9.141 1 93.19 129 TRP B N 1
ATOM 3029 C CA . TRP B 1 129 ? 8.891 21.328 -8.219 1 93.19 129 TRP B CA 1
ATOM 3030 C C . TRP B 1 129 ? 7.379 21.25 -8.406 1 93.19 129 TRP B C 1
ATOM 3032 O O . TRP B 1 129 ? 6.809 20.156 -8.5 1 93.19 129 TRP B O 1
ATOM 3042 N N . CYS B 1 130 ? 6.711 22.391 -8.477 1 95.06 130 CYS B N 1
ATOM 3043 C CA . CYS B 1 130 ? 5.262 22.453 -8.656 1 95.06 130 CYS B CA 1
ATOM 3044 C C . CYS B 1 130 ? 4.844 21.797 -9.961 1 95.06 130 CYS B C 1
ATOM 3046 O O . CYS B 1 130 ? 3.865 21.047 -10 1 95.06 130 CYS B O 1
ATOM 3048 N N . ALA B 1 131 ? 5.555 22.109 -10.992 1 95.12 131 ALA B N 1
ATOM 3049 C CA . ALA B 1 131 ? 5.246 21.531 -12.297 1 95.12 131 ALA B CA 1
ATOM 3050 C C . ALA B 1 131 ? 5.344 20.016 -12.258 1 95.12 131 ALA B C 1
ATOM 3052 O O . ALA B 1 131 ? 4.469 19.312 -12.766 1 95.12 131 ALA B O 1
ATOM 3053 N N . GLU B 1 132 ? 6.359 19.547 -11.664 1 95.44 132 GLU B N 1
ATOM 3054 C CA . GLU B 1 132 ? 6.551 18.109 -11.555 1 95.44 132 GLU B CA 1
ATOM 3055 C C . GLU B 1 132 ? 5.441 17.469 -10.727 1 95.44 132 GLU B C 1
ATOM 3057 O O . GLU B 1 132 ? 4.93 16.406 -11.086 1 95.44 132 GLU B O 1
ATOM 3062 N N . ARG B 1 133 ? 5.117 18.078 -9.641 1 95.94 133 ARG B N 1
ATOM 3063 C CA . ARG B 1 133 ? 4.055 17.562 -8.789 1 95.94 133 ARG B CA 1
ATOM 3064 C C . ARG B 1 133 ? 2.729 17.5 -9.539 1 95.94 133 ARG B C 1
ATOM 3066 O O . ARG B 1 133 ? 2.002 16.516 -9.453 1 95.94 133 ARG B O 1
ATOM 3073 N N . ARG B 1 134 ? 2.418 18.5 -10.297 1 95.56 134 ARG B N 1
ATOM 3074 C CA . ARG B 1 134 ? 1.207 18.531 -11.109 1 95.56 134 ARG B CA 1
ATOM 3075 C C . ARG B 1 134 ? 1.216 17.422 -12.148 1 95.56 134 ARG B C 1
ATOM 3077 O O . ARG B 1 134 ? 0.202 16.75 -12.352 1 95.56 134 ARG B O 1
ATOM 3084 N N . GLU B 1 135 ? 2.359 17.297 -12.758 1 96.62 135 GLU B N 1
ATOM 3085 C CA . GLU B 1 135 ? 2.498 16.25 -13.773 1 96.62 135 GLU B CA 1
ATOM 3086 C C . GLU B 1 135 ? 2.256 14.867 -13.188 1 96.62 135 GLU B C 1
ATOM 3088 O O . GLU B 1 135 ? 1.51 14.07 -13.758 1 96.62 135 GLU B O 1
ATOM 3093 N N . GLN B 1 136 ? 2.875 14.609 -12.078 1 96.31 136 GLN B N 1
ATOM 3094 C CA . GLN B 1 136 ? 2.721 13.305 -11.445 1 96.31 136 GLN B CA 1
ATOM 3095 C C . GLN B 1 136 ? 1.294 13.102 -10.945 1 96.31 136 GLN B C 1
ATOM 3097 O O . GLN B 1 136 ? 0.737 12.008 -11.07 1 96.31 136 GLN B O 1
ATOM 3102 N N . ALA B 1 137 ? 0.734 14.102 -10.406 1 96.25 137 ALA B N 1
ATOM 3103 C CA . ALA B 1 137 ? -0.654 14.023 -9.961 1 96.25 137 ALA B CA 1
ATOM 3104 C C . ALA B 1 137 ? -1.596 13.773 -11.133 1 96.25 137 ALA B C 1
ATOM 3106 O O . ALA B 1 137 ? -2.58 13.039 -11.008 1 96.25 137 ALA B O 1
ATOM 3107 N N . ALA B 1 138 ? -1.364 14.375 -12.25 1 95.88 138 ALA B N 1
ATOM 3108 C CA . ALA B 1 138 ? -2.191 14.227 -13.445 1 95.88 138 ALA B CA 1
ATOM 3109 C C . ALA B 1 138 ? -2.164 12.781 -13.945 1 95.88 138 ALA B C 1
ATOM 3111 O O . ALA B 1 138 ? -3.092 12.344 -14.625 1 95.88 138 ALA B O 1
ATOM 3112 N N . LEU B 1 139 ? -1.132 12.062 -13.594 1 95.81 139 LEU B N 1
ATOM 3113 C CA . LEU B 1 139 ? -1.014 10.656 -13.953 1 95.81 139 LEU B CA 1
ATOM 3114 C C . LEU B 1 139 ? -1.844 9.781 -13.023 1 95.81 139 LEU B C 1
ATOM 3116 O O . LEU B 1 139 ? -1.817 8.555 -13.125 1 95.81 139 LEU B O 1
ATOM 3120 N N . GLY B 1 140 ? -2.521 10.383 -12.047 1 95.94 140 GLY B N 1
ATOM 3121 C CA . GLY B 1 140 ? -3.379 9.664 -11.117 1 95.94 140 GLY B CA 1
ATOM 3122 C C . GLY B 1 140 ? -2.668 9.258 -9.844 1 95.94 140 GLY B C 1
ATOM 3123 O O . GLY B 1 140 ? -3.262 8.625 -8.969 1 95.94 140 GLY B O 1
ATOM 3124 N N . LYS B 1 141 ? -1.366 9.586 -9.734 1 97.25 141 LYS B N 1
ATOM 3125 C CA . LYS B 1 141 ? -0.603 9.273 -8.531 1 97.25 141 LYS B CA 1
ATOM 3126 C C . LYS B 1 141 ? -1.064 10.117 -7.352 1 97.25 141 LYS B C 1
ATOM 3128 O O . LYS B 1 141 ? -1.452 11.273 -7.523 1 97.25 141 LYS B O 1
ATOM 3133 N N . ARG B 1 142 ? -1.028 9.555 -6.238 1 98 142 ARG B N 1
ATOM 3134 C CA . ARG B 1 142 ? -1.52 10.258 -5.059 1 98 142 ARG B CA 1
ATOM 3135 C C . ARG B 1 142 ? -0.365 10.703 -4.168 1 98 142 ARG B C 1
ATOM 3137 O O . ARG B 1 142 ? 0.499 9.891 -3.814 1 98 142 ARG B O 1
ATOM 3144 N N . PHE B 1 143 ? -0.294 11.953 -3.881 1 98.38 143 PHE B N 1
ATOM 3145 C CA . PHE B 1 143 ? 0.6 12.555 -2.895 1 98.38 143 PHE B CA 1
ATOM 3146 C C . PHE B 1 143 ? -0.171 12.969 -1.648 1 98.38 143 PHE B C 1
ATOM 3148 O O . PHE B 1 143 ? -1.047 13.836 -1.715 1 98.38 143 PHE B O 1
ATOM 3155 N N . GLU B 1 144 ? 0.15 12.352 -0.551 1 98.62 144 GLU B N 1
ATOM 3156 C CA . GLU B 1 144 ? -0.601 12.617 0.673 1 98.62 144 GLU B CA 1
ATOM 3157 C C . GLU B 1 144 ? 0.335 12.812 1.863 1 98.62 144 GLU B C 1
ATOM 3159 O O . GLU B 1 144 ? 1.466 12.32 1.856 1 98.62 144 GLU B O 1
ATOM 3164 N N . ARG B 1 145 ? -0.129 13.586 2.814 1 98.44 145 ARG B N 1
ATOM 3165 C CA . ARG B 1 145 ? 0.686 13.766 4.012 1 98.44 145 ARG B CA 1
ATOM 3166 C C . ARG B 1 145 ? -0.188 14.023 5.234 1 98.44 145 ARG B C 1
ATOM 3168 O O . ARG B 1 145 ? -1.276 14.586 5.121 1 98.44 145 ARG B O 1
ATOM 3175 N N . VAL B 1 146 ? 0.241 13.539 6.352 1 98.69 146 VAL B N 1
ATOM 3176 C CA . VAL B 1 146 ? -0.271 13.922 7.664 1 98.69 146 VAL B CA 1
ATOM 3177 C C . VAL B 1 146 ? 0.822 14.625 8.461 1 98.69 146 VAL B C 1
ATOM 3179 O O . VAL B 1 146 ? 1.938 14.117 8.586 1 98.69 146 VAL B O 1
ATOM 3182 N N . ARG B 1 147 ? 0.524 15.828 8.898 1 98.69 147 ARG B N 1
ATOM 3183 C CA . ARG B 1 147 ? 1.435 16.594 9.742 1 98.69 147 ARG B CA 1
ATOM 3184 C C . ARG B 1 147 ? 0.974 16.578 11.195 1 98.69 147 ARG B C 1
ATOM 3186 O O . ARG B 1 147 ? -0.16 16.953 11.5 1 98.69 147 ARG B O 1
ATOM 3193 N N . ILE B 1 148 ? 1.835 16.094 12.031 1 98.19 148 ILE B N 1
ATOM 3194 C CA . ILE B 1 148 ? 1.557 16.203 13.461 1 98.19 148 ILE B CA 1
ATOM 3195 C C . ILE B 1 148 ? 1.74 17.656 13.914 1 98.19 148 ILE B C 1
ATOM 3197 O O . ILE B 1 148 ? 2.768 18.281 13.633 1 98.19 148 ILE B O 1
ATOM 3201 N N . VAL B 1 149 ? 0.781 18.188 14.617 1 98.31 149 VAL B N 1
ATOM 3202 C CA . VAL B 1 149 ? 0.814 19.594 15 1 98.31 149 VAL B CA 1
ATOM 3203 C C . VAL B 1 149 ? 0.615 19.734 16.5 1 98.31 149 VAL B C 1
ATOM 3205 O O . VAL B 1 149 ? -0.167 18.984 17.109 1 98.31 149 VAL B O 1
ATOM 3208 N N . ASP B 1 150 ? 1.293 20.625 17.047 1 97.56 150 ASP B N 1
ATOM 3209 C CA . ASP B 1 150 ? 1.16 20.938 18.469 1 97.56 150 ASP B CA 1
ATOM 3210 C C . ASP B 1 150 ? -0.049 21.828 18.734 1 97.56 150 ASP B C 1
ATOM 3212 O O . ASP B 1 150 ? -0.65 22.359 17.781 1 97.56 150 ASP B O 1
ATOM 3216 N N . ALA B 1 151 ? -0.481 21.984 19.953 1 95.31 151 ALA B N 1
ATOM 3217 C CA . ALA B 1 151 ? -1.524 22.906 20.406 1 95.31 151 ALA B CA 1
ATOM 3218 C C . ALA B 1 151 ? -1.021 23.797 21.547 1 95.31 151 ALA B C 1
ATOM 3220 O O . ALA B 1 151 ? -0.882 23.328 22.688 1 95.31 151 ALA B O 1
ATOM 3221 N N . PRO B 1 152 ? -0.733 25.094 21.328 1 95.94 152 PRO B N 1
ATOM 3222 C CA . PRO B 1 152 ? -0.861 25.703 20 1 95.94 152 PRO B CA 1
ATOM 3223 C C . PRO B 1 152 ? 0.238 25.25 19.047 1 95.94 152 PRO B C 1
ATOM 3225 O O . PRO B 1 152 ? 1.296 24.797 19.484 1 95.94 152 PRO B O 1
ATOM 3228 N N . PRO B 1 153 ? 0.024 25.359 17.719 1 97.44 153 PRO B N 1
ATOM 3229 C CA . PRO B 1 153 ? 1.07 25.031 16.75 1 97.44 153 PRO B CA 1
ATOM 3230 C C . PRO B 1 153 ? 2.289 25.953 16.875 1 97.44 153 PRO B C 1
ATOM 3232 O O . PRO B 1 153 ? 2.154 27.125 17.234 1 97.44 153 PRO B O 1
ATOM 3235 N N . THR B 1 154 ? 3.455 25.438 16.562 1 97.25 154 THR B N 1
ATOM 3236 C CA . THR B 1 154 ? 4.672 26.25 16.547 1 97.25 154 THR B CA 1
ATOM 3237 C C . THR B 1 154 ? 4.723 27.141 15.32 1 97.25 154 THR B C 1
ATOM 3239 O O . THR B 1 154 ? 3.992 26.922 14.352 1 97.25 154 THR B O 1
ATOM 3242 N N . PRO B 1 155 ? 5.586 28.156 15.344 1 96.44 155 PRO B N 1
ATOM 3243 C CA . PRO B 1 155 ? 5.73 29.016 14.164 1 96.44 155 PRO B CA 1
ATOM 3244 C C . PRO B 1 155 ? 6.082 28.219 12.906 1 96.44 155 PRO B C 1
ATOM 3246 O O . PRO B 1 155 ? 5.566 28.5 11.82 1 96.44 155 PRO B O 1
ATOM 3249 N N . GLY B 1 156 ? 6.969 27.25 13.031 1 97.56 156 GLY B N 1
ATOM 3250 C CA . GLY B 1 156 ? 7.305 26.406 11.898 1 97.56 156 GLY B CA 1
ATOM 3251 C C . GLY B 1 156 ? 6.113 25.656 11.336 1 97.56 156 GLY B C 1
ATOM 3252 O O . GLY B 1 156 ? 5.953 25.562 10.117 1 97.56 156 GLY B O 1
ATOM 3253 N N . GLN B 1 157 ? 5.281 25.141 12.188 1 97.94 157 GLN B N 1
ATOM 3254 C CA . GLN B 1 157 ? 4.082 24.422 11.773 1 97.94 157 GLN B CA 1
ATOM 3255 C C . GLN B 1 157 ? 3.07 25.359 11.125 1 97.94 157 GLN B C 1
ATOM 3257 O O . GLN B 1 157 ? 2.387 24.969 10.172 1 97.94 157 GLN B O 1
ATOM 3262 N N . LEU B 1 158 ? 2.977 26.578 11.656 1 97.06 158 LEU B N 1
ATOM 3263 C CA . LEU B 1 158 ? 2.074 27.547 11.055 1 97.06 158 LEU B CA 1
ATOM 3264 C C . LEU B 1 158 ? 2.551 27.953 9.664 1 97.06 158 LEU B C 1
ATOM 3266 O O . LEU B 1 158 ? 1.736 28.156 8.766 1 97.06 158 LEU B O 1
ATOM 3270 N N . TYR B 1 159 ? 3.844 28.156 9.531 1 97.56 159 TYR B N 1
ATOM 3271 C CA . TYR B 1 159 ? 4.398 28.438 8.203 1 97.56 159 TYR B CA 1
ATOM 3272 C C . TYR B 1 159 ? 4.031 27.328 7.223 1 97.56 159 TYR B C 1
ATOM 3274 O O . TYR B 1 159 ? 3.619 27.609 6.094 1 97.56 159 TYR B O 1
ATOM 3282 N N . LEU B 1 160 ? 4.133 26.016 7.617 1 97.88 160 LEU B N 1
ATOM 3283 C CA . LEU B 1 160 ? 3.809 24.875 6.773 1 97.88 160 LEU B CA 1
ATOM 3284 C C . LEU B 1 160 ? 2.312 24.828 6.484 1 97.88 160 LEU B C 1
ATOM 3286 O O . LEU B 1 160 ? 1.899 24.375 5.41 1 97.88 160 LEU B O 1
ATOM 3290 N N . LEU B 1 161 ? 1.555 25.234 7.492 1 96.75 161 LEU B N 1
ATOM 3291 C CA . LEU B 1 161 ? 0.116 25.328 7.27 1 96.75 161 LEU B CA 1
ATOM 3292 C C . LEU B 1 161 ? -0.196 26.312 6.148 1 96.75 161 LEU B C 1
ATOM 3294 O O . LEU B 1 161 ? -1.061 26.047 5.309 1 96.75 161 LEU B O 1
ATOM 3298 N N . ASP B 1 162 ? 0.473 27.422 6.148 1 95.44 162 ASP B N 1
ATOM 3299 C CA . ASP B 1 162 ? 0.323 28.391 5.062 1 95.44 162 ASP B CA 1
ATOM 3300 C C . ASP B 1 162 ? 0.748 27.781 3.729 1 95.44 162 ASP B C 1
ATOM 3302 O O . ASP B 1 162 ? 0.088 27.984 2.707 1 95.44 162 ASP B O 1
ATOM 3306 N N . ASN B 1 163 ? 1.842 27.078 3.742 1 96.38 163 ASN B N 1
ATOM 3307 C CA . ASN B 1 163 ? 2.381 26.422 2.553 1 96.38 163 ASN B CA 1
ATOM 3308 C C . ASN B 1 163 ? 1.439 25.344 2.029 1 96.38 163 ASN B C 1
ATOM 3310 O O . ASN B 1 163 ? 1.481 25 0.848 1 96.38 163 ASN B O 1
ATOM 3314 N N . ALA B 1 164 ? 0.605 24.75 2.893 1 96.19 164 ALA B N 1
ATOM 3315 C CA . ALA B 1 164 ? -0.316 23.672 2.531 1 96.19 164 ALA B CA 1
ATOM 3316 C C . ALA B 1 164 ? -1.268 24.109 1.424 1 96.19 164 ALA B C 1
ATOM 3318 O O . ALA B 1 164 ? -1.682 23.297 0.593 1 96.19 164 ALA B O 1
ATOM 3319 N N . ARG B 1 165 ? -1.547 25.344 1.392 1 92 165 ARG B N 1
ATOM 3320 C CA . ARG B 1 165 ? -2.393 25.859 0.323 1 92 165 ARG B CA 1
ATOM 3321 C C . ARG B 1 165 ? -1.749 25.641 -1.042 1 92 165 ARG B C 1
ATOM 3323 O O . ARG B 1 165 ? -2.373 25.078 -1.945 1 92 165 ARG B O 1
ATOM 3330 N N . ARG B 1 166 ? -0.537 26.094 -1.119 1 92.81 166 ARG B N 1
ATOM 3331 C CA . ARG B 1 166 ? 0.209 25.922 -2.361 1 92.81 166 ARG B CA 1
ATOM 3332 C C . ARG B 1 166 ? 0.337 24.453 -2.727 1 92.81 166 ARG B C 1
ATOM 3334 O O . ARG B 1 166 ? 0.091 24.062 -3.871 1 92.81 166 ARG B O 1
ATOM 3341 N N . ASN B 1 167 ? 0.757 23.594 -1.773 1 96 167 ASN B N 1
ATOM 3342 C CA . ASN B 1 167 ? 0.934 22.172 -2.02 1 96 167 ASN B CA 1
ATOM 3343 C C . ASN B 1 167 ? -0.368 21.516 -2.465 1 96 167 ASN B C 1
ATOM 3345 O O . ASN B 1 167 ? -0.364 20.656 -3.352 1 96 167 ASN B O 1
ATOM 3349 N N . SER B 1 168 ? -1.438 21.891 -1.835 1 95.69 168 SER B N 1
ATOM 3350 C CA . SER B 1 168 ? -2.738 21.328 -2.189 1 95.69 168 SER B CA 1
ATOM 3351 C C . SER B 1 168 ? -3.139 21.719 -3.609 1 95.69 168 SER B C 1
ATOM 3353 O O . SER B 1 168 ? -3.758 20.922 -4.324 1 95.69 168 SER B O 1
ATOM 3355 N N . GLU B 1 169 ? -2.809 22.875 -4.051 1 94.25 169 GLU B N 1
ATOM 3356 C CA . GLU B 1 169 ? -3.137 23.359 -5.387 1 94.25 169 GLU B CA 1
ATOM 3357 C C . GLU B 1 169 ? -2.443 22.531 -6.461 1 94.25 169 GLU B C 1
ATOM 3359 O O . GLU B 1 169 ? -2.922 22.438 -7.594 1 94.25 169 GLU B O 1
ATOM 3364 N N . VAL B 1 170 ? -1.387 21.953 -6.047 1 94.81 170 VAL B N 1
ATOM 3365 C CA . VAL B 1 170 ? -0.672 21.188 -7.062 1 94.81 170 VAL B CA 1
ATOM 3366 C C . VAL B 1 170 ? -0.946 19.703 -6.879 1 94.81 170 VAL B C 1
ATOM 3368 O O . VAL B 1 170 ? -0.252 18.859 -7.453 1 94.81 170 VAL B O 1
ATOM 3371 N N . GLY B 1 171 ? -1.872 19.344 -6.059 1 95.44 171 GLY B N 1
ATOM 3372 C CA . GLY B 1 171 ? -2.391 17.984 -6.098 1 95.44 171 GLY B CA 1
ATOM 3373 C C . GLY B 1 171 ? -2.102 17.203 -4.832 1 95.44 171 GLY B C 1
ATOM 3374 O O . GLY B 1 171 ? -2.398 16.016 -4.754 1 95.44 171 GLY B O 1
ATOM 3375 N N . GLU B 1 172 ? -1.562 17.766 -3.797 1 97.06 172 GLU B N 1
ATOM 3376 C CA . GLU B 1 172 ? -1.28 17.047 -2.561 1 97.06 172 GLU B CA 1
ATOM 3377 C C . GLU B 1 172 ? -2.467 17.109 -1.603 1 97.06 172 GLU B C 1
ATOM 3379 O O . GLU B 1 172 ? -3.105 18.156 -1.464 1 97.06 172 GLU B O 1
ATOM 3384 N N . ARG B 1 173 ? -2.816 15.969 -1.058 1 97.94 173 ARG B N 1
ATOM 3385 C CA . ARG B 1 173 ? -3.789 15.945 0.031 1 97.94 173 ARG B CA 1
ATOM 3386 C C . ARG B 1 173 ? -3.096 16.047 1.386 1 97.94 173 ARG B C 1
ATOM 3388 O O . ARG B 1 173 ? -2.336 15.156 1.771 1 97.94 173 ARG B O 1
ATOM 3395 N N . ILE B 1 174 ? -3.365 17.109 2.129 1 98.44 174 ILE B N 1
ATOM 3396 C CA . ILE B 1 174 ? -2.639 17.391 3.363 1 98.44 174 ILE B CA 1
ATOM 3397 C C . ILE B 1 174 ? -3.609 17.406 4.543 1 98.44 174 ILE B C 1
ATOM 3399 O O . ILE B 1 174 ? -4.625 18.094 4.512 1 98.44 174 ILE B O 1
ATOM 3403 N N . ARG B 1 175 ? -3.305 16.641 5.523 1 98.56 175 ARG B N 1
ATOM 3404 C CA . ARG B 1 175 ? -4.082 16.547 6.754 1 98.56 175 ARG B CA 1
ATOM 3405 C C . ARG B 1 175 ? -3.199 16.797 7.977 1 98.56 175 ARG B C 1
ATOM 3407 O O . ARG B 1 175 ? -1.972 16.781 7.875 1 98.56 175 ARG B O 1
ATOM 3414 N N . ASN B 1 176 ? -3.84 17.141 9.109 1 98.62 176 ASN B N 1
ATOM 3415 C CA . ASN B 1 176 ? -3.137 17.359 10.367 1 98.62 176 ASN B CA 1
ATOM 3416 C C . ASN B 1 176 ? -3.592 16.375 11.445 1 98.62 176 ASN B C 1
ATOM 3418 O O . ASN B 1 176 ? -4.715 15.867 11.391 1 98.62 176 ASN B O 1
ATOM 3422 N N . LEU B 1 177 ? -2.715 16.094 12.344 1 98.5 177 LEU B N 1
ATOM 3423 C CA . LEU B 1 177 ? -2.961 15.273 13.516 1 98.5 177 LEU B CA 1
ATOM 3424 C C . LEU B 1 177 ? -2.387 15.922 14.773 1 98.5 177 LEU B C 1
ATOM 3426 O O . LEU B 1 177 ? -1.218 16.312 14.789 1 98.5 177 LEU B O 1
ATOM 3430 N N . ARG B 1 178 ? -3.199 16.047 15.773 1 97.94 178 ARG B N 1
ATOM 3431 C CA . ARG B 1 178 ? -2.717 16.641 17.016 1 97.94 178 ARG B CA 1
ATOM 3432 C C . ARG B 1 178 ? -1.633 15.789 17.656 1 97.94 178 ARG B C 1
ATOM 3434 O O . ARG B 1 178 ? -1.769 14.562 17.734 1 97.94 178 ARG B O 1
ATOM 3441 N N . ARG B 1 179 ? -0.625 16.438 18.172 1 97 179 ARG B N 1
ATOM 3442 C CA . ARG B 1 179 ? 0.492 15.734 18.781 1 97 179 ARG B CA 1
ATOM 3443 C C . ARG B 1 179 ? 0.016 14.852 19.938 1 97 179 ARG B C 1
ATOM 3445 O O . ARG B 1 179 ? 0.499 13.734 20.109 1 97 179 ARG B O 1
ATOM 3452 N N . GLU B 1 180 ? -0.867 15.336 20.719 1 93.81 180 GLU B N 1
ATOM 3453 C CA . GLU B 1 180 ? -1.387 14.562 21.844 1 93.81 180 GLU B CA 1
ATOM 3454 C C . GLU B 1 180 ? -2.012 13.258 21.359 1 93.81 180 GLU B C 1
ATOM 3456 O O . GLU B 1 180 ? -1.822 12.211 21.984 1 93.81 180 GLU B O 1
ATOM 3461 N N . ASP B 1 181 ? -2.742 13.375 20.297 1 94.81 181 ASP B N 1
ATOM 3462 C CA . ASP B 1 181 ? -3.357 12.18 19.734 1 94.81 181 ASP B CA 1
ATOM 3463 C C . ASP B 1 181 ? -2.301 11.219 19.172 1 94.81 181 ASP B C 1
ATOM 3465 O O . ASP B 1 181 ? -2.389 10.008 19.375 1 94.81 181 ASP B O 1
ATOM 3469 N N . ALA B 1 182 ? -1.322 11.734 18.469 1 92.94 182 ALA B N 1
ATOM 3470 C CA . ALA B 1 182 ? -0.241 10.914 17.938 1 92.94 182 ALA B CA 1
ATOM 3471 C C . ALA B 1 182 ? 0.479 10.164 19.047 1 92.94 182 ALA B C 1
ATOM 3473 O O . ALA B 1 182 ? 0.78 8.969 18.906 1 92.94 182 ALA B O 1
ATOM 3474 N N . ASP B 1 183 ? 0.735 10.898 20.156 1 85.88 183 ASP B N 1
ATOM 3475 C CA . ASP B 1 183 ? 1.392 10.297 21.312 1 85.88 183 ASP B CA 1
ATOM 3476 C C . ASP B 1 183 ? 0.534 9.18 21.906 1 85.88 183 ASP B C 1
ATOM 3478 O O . ASP B 1 183 ? 1.038 8.102 22.219 1 85.88 183 ASP B O 1
ATOM 3482 N N . ARG B 1 184 ? -0.724 9.453 22.047 1 85.12 184 ARG B N 1
ATOM 3483 C CA . ARG B 1 184 ? -1.655 8.469 22.594 1 85.12 184 ARG B CA 1
ATOM 3484 C C . ARG B 1 184 ? -1.69 7.215 21.719 1 85.12 184 ARG B C 1
ATOM 3486 O O . ARG B 1 184 ? -1.788 6.098 22.234 1 85.12 184 ARG B O 1
ATOM 3493 N N . LEU B 1 185 ? -1.537 7.43 20.391 1 83.62 185 LEU B N 1
ATOM 3494 C CA . LEU B 1 185 ? -1.582 6.336 19.438 1 83.62 185 LEU B CA 1
ATOM 3495 C C . LEU B 1 185 ? -0.242 5.613 19.375 1 83.62 185 LEU B C 1
ATOM 3497 O O . LEU B 1 185 ? -0.137 4.543 18.766 1 83.62 185 LEU B O 1
ATOM 3501 N N . GLY B 1 186 ? 0.759 6.18 19.969 1 84.94 186 GLY B N 1
ATOM 3502 C CA . GLY B 1 186 ? 2.09 5.598 19.906 1 84.94 186 GLY B CA 1
ATOM 3503 C C . GLY B 1 186 ? 2.727 5.711 18.531 1 84.94 186 GLY B C 1
ATOM 3504 O O . GLY B 1 186 ? 3.486 4.836 18.125 1 84.94 186 GLY B O 1
ATOM 3505 N N . LEU B 1 187 ? 2.352 6.688 17.75 1 89 187 LEU B N 1
ATOM 3506 C CA . LEU B 1 187 ? 2.975 6.898 16.438 1 89 187 LEU B CA 1
ATOM 3507 C C . LEU B 1 187 ? 4.441 7.281 16.594 1 89 187 LEU B C 1
ATOM 3509 O O . LEU B 1 187 ? 4.832 7.879 17.609 1 89 187 LEU B O 1
ATOM 3513 N N . PRO B 1 188 ? 5.242 6.938 15.641 1 86.81 188 PRO B N 1
ATOM 3514 C CA . PRO B 1 188 ? 6.66 7.301 15.719 1 86.81 188 PRO B CA 1
ATOM 3515 C C . PRO B 1 188 ? 6.895 8.805 15.578 1 86.81 188 PRO B C 1
ATOM 3517 O O . PRO B 1 188 ? 6.082 9.5 14.969 1 86.81 188 PRO B O 1
ATOM 3520 N N . ALA B 1 189 ? 7.992 9.258 16.156 1 88.69 189 ALA B N 1
ATOM 3521 C CA . ALA B 1 189 ? 8.406 10.648 16.047 1 88.69 189 ALA B CA 1
ATOM 3522 C C . ALA B 1 189 ? 9.414 10.828 14.906 1 88.69 189 ALA B C 1
ATOM 3524 O O . ALA B 1 189 ? 10.391 11.57 15.047 1 88.69 189 ALA B O 1
ATOM 3525 N N . GLU B 1 190 ? 9.242 10.094 13.828 1 92.62 190 GLU B N 1
ATOM 3526 C CA . GLU B 1 190 ? 10.148 10.125 12.688 1 92.62 190 GLU B CA 1
ATOM 3527 C C . GLU B 1 190 ? 9.414 10.562 11.422 1 92.62 190 GLU B C 1
ATOM 3529 O O . GLU B 1 190 ? 8.266 10.18 11.195 1 92.62 190 GLU B O 1
ATOM 3534 N N . ASP B 1 191 ? 10.156 11.398 10.664 1 97.25 191 ASP B N 1
ATOM 3535 C CA . ASP B 1 191 ? 9.641 11.781 9.352 1 97.25 191 ASP B CA 1
ATOM 3536 C C . ASP B 1 191 ? 9.953 10.711 8.312 1 97.25 191 ASP B C 1
ATOM 3538 O O . ASP B 1 191 ? 11.078 10.227 8.219 1 97.25 191 ASP B O 1
ATOM 3542 N N . PHE B 1 192 ? 8.938 10.414 7.559 1 98.12 192 PHE B N 1
ATOM 3543 C CA . PHE B 1 192 ? 9.227 9.438 6.516 1 98.12 192 PHE B CA 1
ATOM 3544 C C . PHE B 1 192 ? 8.227 9.562 5.367 1 98.12 192 PHE B C 1
ATOM 3546 O O . PHE B 1 192 ? 7.152 10.141 5.531 1 98.12 192 PHE B O 1
ATOM 3553 N N . TRP B 1 193 ? 8.594 9.102 4.195 1 98.56 193 TRP B N 1
ATOM 3554 C CA . TRP B 1 193 ? 7.734 8.852 3.047 1 98.56 193 TRP B CA 1
ATOM 3555 C C . TRP B 1 193 ? 7.531 7.352 2.84 1 98.56 193 TRP B C 1
ATOM 3557 O O . TRP B 1 193 ? 8.477 6.57 2.963 1 98.56 193 TRP B O 1
ATOM 3567 N N . LEU B 1 194 ? 6.336 6.941 2.625 1 97.94 194 LEU B N 1
ATOM 3568 C CA . LEU B 1 194 ? 5.98 5.602 2.178 1 97.94 194 LEU B CA 1
ATOM 3569 C C . LEU B 1 194 ? 5.578 5.605 0.706 1 97.94 194 LEU B C 1
ATOM 3571 O O . LEU B 1 194 ? 4.641 6.305 0.316 1 97.94 194 LEU B O 1
ATOM 3575 N N . PHE B 1 195 ? 6.328 4.809 -0.156 1 96.69 195 PHE B N 1
ATOM 3576 C CA . PHE B 1 195 ? 6.078 4.766 -1.592 1 96.69 195 PHE B CA 1
ATOM 3577 C C . PHE B 1 195 ? 5.5 3.42 -2.002 1 96.69 195 PHE B C 1
ATOM 3579 O O . PHE B 1 195 ? 6.145 2.383 -1.837 1 96.69 195 PHE B O 1
ATOM 3586 N N . ASP B 1 196 ? 4.242 3.35 -2.482 1 94.88 196 ASP B N 1
ATOM 3587 C CA . ASP B 1 196 ? 3.586 2.209 -3.113 1 94.88 196 ASP B CA 1
ATOM 3588 C C . ASP B 1 196 ? 3.496 1.025 -2.15 1 94.88 196 ASP B C 1
ATOM 3590 O O . ASP B 1 196 ? 3.508 -0.131 -2.578 1 94.88 196 ASP B O 1
ATOM 3594 N N . SER B 1 197 ? 3.518 1.304 -0.874 1 94.12 197 SER B N 1
ATOM 3595 C CA . SER B 1 197 ? 3.572 0.263 0.148 1 94.12 197 SER B CA 1
ATOM 3596 C C . SER B 1 197 ? 4.73 -0.698 -0.103 1 94.12 197 SER B C 1
ATOM 3598 O O . SER B 1 197 ? 4.602 -1.903 0.121 1 94.12 197 SER B O 1
ATOM 3600 N N . ARG B 1 198 ? 5.844 -0.218 -0.585 1 89.69 198 ARG B 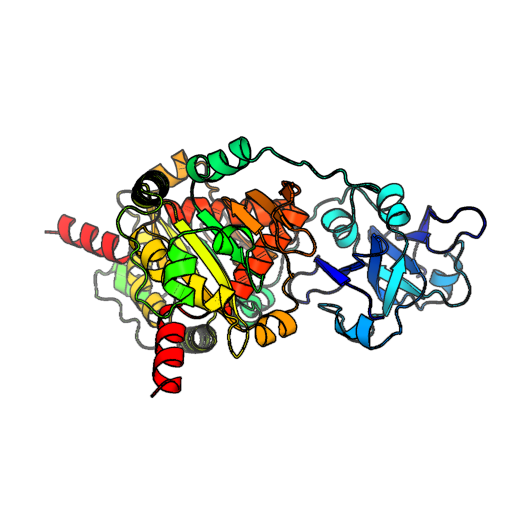N 1
ATOM 3601 C CA . ARG B 1 198 ? 6.973 -1.064 -0.963 1 89.69 198 ARG B CA 1
ATOM 3602 C C . ARG B 1 198 ? 8.266 -0.575 -0.319 1 89.69 198 ARG B C 1
ATOM 3604 O O . ARG B 1 198 ? 9.117 -1.379 0.059 1 89.69 198 ARG B O 1
ATOM 3611 N N . LEU B 1 199 ? 8.383 0.676 -0.231 1 90.25 199 LEU B N 1
ATOM 3612 C CA . LEU B 1 199 ? 9.625 1.183 0.344 1 90.25 199 LEU B CA 1
ATOM 3613 C C . LEU B 1 199 ? 9.375 2.451 1.151 1 90.25 199 LEU B C 1
ATOM 3615 O O . LEU B 1 199 ? 8.398 3.166 0.905 1 90.25 199 LEU B O 1
ATOM 3619 N N . VAL B 1 200 ? 10.242 2.654 2.158 1 94 200 VAL B N 1
ATOM 3620 C CA . VAL B 1 200 ? 10.172 3.805 3.051 1 94 200 VAL B CA 1
ATOM 3621 C C . VAL B 1 200 ? 11.453 4.633 2.93 1 94 200 VAL B C 1
ATOM 3623 O O . VAL B 1 200 ? 12.555 4.082 2.887 1 94 200 VAL B O 1
ATOM 3626 N N . ALA B 1 201 ? 11.359 5.871 2.707 1 97 201 ALA B N 1
ATOM 3627 C CA . ALA B 1 201 ? 12.461 6.809 2.898 1 97 201 ALA B CA 1
ATOM 3628 C C . ALA B 1 201 ? 12.367 7.492 4.262 1 97 201 ALA B C 1
ATOM 3630 O O . ALA B 1 201 ? 11.492 8.336 4.484 1 97 201 ALA B O 1
ATOM 3631 N N . LEU B 1 202 ? 13.219 7.074 5.125 1 96.06 202 LEU B N 1
ATOM 3632 C CA . LEU B 1 202 ? 13.289 7.648 6.465 1 96.06 202 LEU B CA 1
ATOM 3633 C C . LEU B 1 202 ? 14.203 8.875 6.484 1 96.06 202 LEU B C 1
ATOM 3635 O O . LEU B 1 202 ? 15.367 8.789 6.098 1 96.06 202 LEU B O 1
ATOM 3639 N N . LEU B 1 203 ? 13.695 9.984 6.883 1 97.12 203 LEU B N 1
ATOM 3640 C CA . LEU B 1 203 ? 14.461 11.227 6.934 1 97.12 203 LEU B CA 1
ATOM 3641 C C . LEU B 1 203 ? 15.07 11.438 8.32 1 97.12 203 LEU B C 1
ATOM 3643 O O . LEU B 1 203 ? 14.344 11.562 9.305 1 97.12 203 LEU B O 1
ATOM 3647 N N . ASN B 1 204 ? 16.344 11.461 8.352 1 94.19 204 ASN B N 1
ATOM 3648 C CA . ASN B 1 204 ? 17.047 11.641 9.609 1 94.19 204 ASN B CA 1
ATOM 3649 C C . ASN B 1 204 ? 17.5 13.086 9.805 1 94.19 204 ASN B C 1
ATOM 3651 O O . ASN B 1 204 ? 18.172 13.656 8.938 1 94.19 204 ASN B O 1
ATOM 3655 N N . PHE B 1 205 ? 17.141 13.633 10.953 1 95.62 205 PHE B N 1
ATOM 3656 C CA . PHE B 1 205 ? 17.453 15.023 11.281 1 95.62 205 PHE B CA 1
ATOM 3657 C C . PHE B 1 205 ? 18.391 15.102 12.484 1 95.62 205 PHE B C 1
ATOM 3659 O O . PHE B 1 205 ? 18.375 14.219 13.344 1 95.62 205 PHE B O 1
ATOM 3666 N N . ASP B 1 206 ? 19.234 16.094 12.523 1 93.88 206 ASP B N 1
ATOM 3667 C CA . ASP B 1 206 ? 20.047 16.312 13.719 1 93.88 206 ASP B CA 1
ATOM 3668 C C . ASP B 1 206 ? 19.266 17.109 14.766 1 93.88 206 ASP B C 1
ATOM 3670 O O . ASP B 1 206 ? 18.062 17.359 14.602 1 93.88 206 ASP B O 1
ATOM 3674 N N . ASP B 1 207 ? 19.859 17.531 15.812 1 92.19 207 ASP B N 1
ATOM 3675 C CA . ASP B 1 207 ? 19.203 18.156 16.953 1 92.19 207 ASP B CA 1
ATOM 3676 C C . ASP B 1 207 ? 18.812 19.594 16.641 1 92.19 207 ASP B C 1
ATOM 3678 O O . ASP B 1 207 ? 18.094 20.234 17.422 1 92.19 207 ASP B O 1
ATOM 3682 N N . THR B 1 208 ? 19.203 20.094 15.484 1 94.94 208 THR B N 1
ATOM 3683 C CA . THR B 1 208 ? 18.859 21.453 15.086 1 94.94 208 THR B CA 1
ATOM 3684 C C . THR B 1 208 ? 17.906 21.438 13.898 1 94.94 208 THR B C 1
ATOM 3686 O O . THR B 1 208 ? 17.75 22.453 13.219 1 94.94 208 THR B O 1
ATOM 3689 N N . ASP B 1 209 ? 17.297 20.25 13.625 1 96.56 209 ASP B N 1
ATOM 3690 C CA . ASP B 1 209 ? 16.25 20.062 12.641 1 96.56 209 ASP B CA 1
ATOM 3691 C C . ASP B 1 209 ? 16.766 20.25 11.219 1 96.56 209 ASP B C 1
ATOM 3693 O O . ASP B 1 209 ? 16.047 20.703 10.336 1 96.56 209 ASP B O 1
ATOM 3697 N N . ASN B 1 210 ? 18.062 20.031 11.062 1 96.75 210 ASN B N 1
ATOM 3698 C CA . ASN B 1 210 ? 18.625 19.891 9.727 1 96.75 210 ASN B CA 1
ATOM 3699 C C . ASN B 1 210 ? 18.562 18.453 9.227 1 96.75 210 ASN B C 1
ATOM 3701 O O . ASN B 1 210 ? 18.906 17.531 9.953 1 96.75 210 ASN B O 1
ATOM 3705 N N . LEU B 1 211 ? 18.141 18.281 8.023 1 96.75 211 LEU B N 1
ATOM 3706 C CA . LEU B 1 211 ? 18.172 16.969 7.418 1 96.75 211 LEU B CA 1
ATOM 3707 C C . LEU B 1 211 ? 19.609 16.484 7.23 1 96.75 211 LEU B C 1
ATOM 3709 O O . LEU B 1 211 ? 20.406 17.141 6.559 1 96.75 211 LEU B O 1
ATOM 3713 N N . VAL B 1 212 ? 19.953 15.398 7.844 1 94.62 212 VAL B N 1
ATOM 3714 C CA . VAL B 1 212 ? 21.297 14.844 7.801 1 94.62 212 VAL B CA 1
ATOM 3715 C C . VAL B 1 212 ? 21.422 13.852 6.648 1 94.62 212 VAL B C 1
ATOM 3717 O O . VAL B 1 212 ? 22.359 13.906 5.863 1 94.62 212 VAL B O 1
ATOM 3720 N N . ASP B 1 213 ? 20.484 12.969 6.578 1 94.75 213 ASP B N 1
ATOM 3721 C CA . ASP B 1 213 ? 20.5 11.969 5.516 1 94.75 213 ASP B CA 1
ATOM 3722 C C . ASP B 1 213 ? 19.141 11.297 5.375 1 94.75 213 ASP B C 1
ATOM 3724 O O . ASP B 1 213 ? 18.219 11.594 6.129 1 94.75 213 ASP B O 1
ATOM 3728 N N . VAL B 1 214 ? 18.984 10.539 4.324 1 95.88 214 VAL B N 1
ATOM 3729 C CA . VAL B 1 214 ? 17.781 9.758 4.031 1 95.88 214 VAL B CA 1
ATOM 3730 C C . VAL B 1 214 ? 18.125 8.273 3.98 1 95.88 214 VAL B C 1
ATOM 3732 O O . VAL B 1 214 ? 19.047 7.871 3.268 1 95.88 214 VAL B O 1
ATOM 3735 N N . GLU B 1 215 ? 17.438 7.512 4.809 1 92.5 215 GLU B N 1
ATOM 3736 C CA . GLU B 1 215 ? 17.609 6.062 4.824 1 92.5 215 GLU B CA 1
ATOM 3737 C C . GLU B 1 215 ? 16.5 5.363 4.035 1 92.5 215 GLU B C 1
ATOM 3739 O O . GLU B 1 215 ? 15.32 5.641 4.234 1 92.5 215 GLU B O 1
ATOM 3744 N N . LEU B 1 216 ? 16.891 4.418 3.121 1 91.56 216 LEU B N 1
ATOM 3745 C CA . LEU B 1 216 ? 15.938 3.604 2.375 1 91.56 216 LEU B CA 1
ATOM 3746 C C . LEU B 1 216 ? 15.68 2.279 3.084 1 91.56 216 LEU B C 1
ATOM 3748 O O . LEU B 1 216 ? 16.625 1.541 3.389 1 91.56 216 LEU B O 1
ATOM 3752 N N . ILE B 1 217 ? 14.422 2.047 3.404 1 87.56 217 ILE B N 1
ATOM 3753 C CA . ILE B 1 217 ? 13.984 0.828 4.074 1 87.56 217 ILE B CA 1
ATOM 3754 C C . ILE B 1 217 ? 13.102 0.01 3.135 1 87.56 217 ILE B C 1
ATOM 3756 O O . ILE B 1 217 ? 12.086 0.501 2.643 1 87.56 217 ILE B O 1
ATOM 3760 N N . THR B 1 218 ? 13.461 -1.295 2.889 1 85.31 218 THR B N 1
ATOM 3761 C CA . THR B 1 218 ? 12.703 -2.135 1.965 1 85.31 218 THR B CA 1
ATOM 3762 C C . THR B 1 218 ? 12.289 -3.441 2.635 1 85.31 218 THR B C 1
ATOM 3764 O O . THR B 1 218 ? 11.594 -4.258 2.035 1 85.31 218 THR B O 1
ATOM 3767 N N . GLN B 1 219 ? 12.773 -3.646 3.906 1 79.44 219 GLN B N 1
ATOM 3768 C CA . GLN B 1 219 ? 12.398 -4.863 4.621 1 79.44 219 GLN B CA 1
ATOM 3769 C C . GLN B 1 219 ? 10.891 -4.934 4.848 1 79.44 219 GLN B C 1
ATOM 3771 O O . GLN B 1 219 ? 10.312 -4.031 5.453 1 79.44 219 GLN B O 1
ATOM 3776 N N . PRO B 1 220 ? 10.203 -6.012 4.438 1 83.5 220 PRO B N 1
ATOM 3777 C CA . PRO B 1 220 ? 8.734 -6.055 4.441 1 83.5 220 PRO B CA 1
ATOM 3778 C C . PRO B 1 220 ? 8.141 -5.785 5.824 1 83.5 220 PRO B C 1
ATOM 3780 O O . PRO B 1 220 ? 7.18 -5.027 5.949 1 83.5 220 PRO B O 1
ATOM 3783 N N . ALA B 1 221 ? 8.695 -6.434 6.895 1 78 221 ALA B N 1
ATOM 3784 C CA . ALA B 1 221 ? 8.133 -6.234 8.234 1 78 221 ALA B CA 1
ATOM 3785 C C . ALA B 1 221 ? 8.219 -4.77 8.648 1 78 221 ALA B C 1
ATOM 3787 O O . ALA B 1 221 ? 7.293 -4.234 9.258 1 78 221 ALA B O 1
ATOM 3788 N N . GLU B 1 222 ? 9.328 -4.137 8.273 1 84.62 222 GLU B N 1
ATOM 3789 C CA . GLU B 1 222 ? 9.508 -2.729 8.617 1 84.62 222 GLU B CA 1
ATOM 3790 C C . GLU B 1 222 ? 8.586 -1.837 7.789 1 84.62 222 GLU B C 1
ATOM 3792 O O . GLU B 1 222 ? 7.938 -0.936 8.32 1 84.62 222 GLU B O 1
ATOM 3797 N N . VAL B 1 223 ? 8.562 -2.1 6.449 1 90.94 223 VAL B N 1
ATOM 3798 C CA . VAL B 1 223 ? 7.691 -1.309 5.59 1 90.94 223 VAL B CA 1
ATOM 3799 C C . VAL B 1 223 ? 6.246 -1.445 6.059 1 90.94 223 VAL B C 1
ATOM 3801 O O . VAL B 1 223 ? 5.508 -0.459 6.105 1 90.94 223 VAL B O 1
ATOM 3804 N N . LEU B 1 224 ? 5.852 -2.66 6.441 1 89.31 224 LEU B N 1
ATOM 3805 C CA . LEU B 1 224 ? 4.488 -2.912 6.891 1 89.31 224 LEU B CA 1
ATOM 3806 C C . LEU B 1 224 ? 4.176 -2.115 8.156 1 89.31 224 LEU B C 1
ATOM 3808 O O . LEU B 1 224 ? 3.068 -1.597 8.312 1 89.31 224 LEU B O 1
ATOM 3812 N N . ARG B 1 225 ? 5.113 -1.994 9.086 1 87.25 225 ARG B N 1
ATOM 3813 C CA . ARG B 1 225 ? 4.93 -1.181 10.289 1 87.25 225 ARG B CA 1
ATOM 3814 C C . ARG B 1 225 ? 4.598 0.263 9.922 1 87.25 225 ARG B C 1
ATOM 3816 O O . ARG B 1 225 ? 3.707 0.871 10.516 1 87.25 225 ARG B O 1
ATOM 3823 N N . TYR B 1 226 ? 5.297 0.792 8.922 1 93.38 226 TYR B N 1
ATOM 3824 C CA . TYR B 1 226 ? 5.035 2.166 8.508 1 93.38 226 TYR B CA 1
ATOM 3825 C C . TYR B 1 226 ? 3.684 2.279 7.812 1 93.38 226 TYR B C 1
ATOM 3827 O O . TYR B 1 226 ? 3.004 3.303 7.922 1 93.38 226 TYR B O 1
ATOM 3835 N N . ALA B 1 227 ? 3.318 1.192 7.066 1 95.19 227 ALA B N 1
ATOM 3836 C CA . ALA B 1 227 ? 1.985 1.182 6.469 1 95.19 227 ALA B CA 1
ATOM 3837 C C . ALA B 1 227 ? 0.903 1.221 7.543 1 95.19 227 ALA B C 1
ATOM 3839 O O . ALA B 1 227 ? -0.116 1.896 7.383 1 95.19 227 ALA B O 1
ATOM 3840 N N . MET B 1 228 ? 1.1 0.523 8.641 1 92 228 MET B N 1
ATOM 3841 C CA . MET B 1 228 ? 0.156 0.538 9.758 1 92 228 MET B CA 1
ATOM 3842 C C . MET B 1 228 ? 0.089 1.921 10.398 1 92 228 MET B C 1
ATOM 3844 O O . MET B 1 228 ? -0.987 2.379 10.781 1 92 228 MET B O 1
ATOM 3848 N N . VAL B 1 229 ? 1.246 2.561 10.516 1 92.81 229 VAL B N 1
ATOM 3849 C CA . VAL B 1 229 ? 1.299 3.924 11.039 1 92.81 229 VAL B CA 1
ATOM 3850 C C . VAL B 1 229 ? 0.449 4.84 10.164 1 92.81 229 VAL B C 1
ATOM 3852 O O . VAL B 1 229 ? -0.311 5.668 10.672 1 92.81 229 VAL B O 1
ATOM 3855 N N . ARG B 1 230 ? 0.591 4.703 8.828 1 98.12 230 ARG B N 1
ATOM 3856 C CA . ARG B 1 230 ? -0.207 5.504 7.906 1 98.12 230 ARG B CA 1
ATOM 3857 C C . ARG B 1 230 ? -1.697 5.316 8.164 1 98.12 230 ARG B C 1
ATOM 3859 O O . ARG B 1 230 ? -2.449 6.293 8.242 1 98.12 230 ARG B O 1
ATOM 3866 N N . ASP B 1 231 ? -2.129 4.023 8.305 1 96.31 231 ASP B N 1
ATOM 3867 C CA . ASP B 1 231 ? -3.547 3.756 8.531 1 96.31 231 ASP B CA 1
ATOM 3868 C C . ASP B 1 231 ? -4.043 4.445 9.797 1 96.31 231 ASP B C 1
ATOM 3870 O O . ASP B 1 231 ? -5.109 5.062 9.797 1 96.31 231 ASP B O 1
ATOM 3874 N N . ALA B 1 232 ? -3.258 4.387 10.883 1 93.5 232 ALA B N 1
ATOM 3875 C CA . ALA B 1 232 ? -3.631 4.996 12.156 1 93.5 232 ALA B CA 1
ATOM 3876 C C . ALA B 1 232 ? -3.654 6.52 12.047 1 93.5 232 ALA B C 1
ATOM 3878 O O . ALA B 1 232 ? -4.605 7.164 12.5 1 93.5 232 ALA B O 1
ATOM 3879 N N . ALA B 1 233 ? -2.594 7.066 11.461 1 97.5 233 ALA B N 1
ATOM 3880 C CA . ALA B 1 233 ? -2.512 8.516 11.328 1 97.5 233 ALA B CA 1
ATOM 3881 C C . ALA B 1 233 ? -3.68 9.062 10.508 1 97.5 233 ALA B C 1
ATOM 3883 O O . ALA B 1 233 ? -4.332 10.023 10.914 1 97.5 233 ALA B O 1
ATOM 3884 N N . GLU B 1 234 ? -3.951 8.414 9.352 1 97.94 234 GLU B N 1
ATOM 3885 C CA . GLU B 1 234 ? -5.02 8.859 8.461 1 97.94 234 GLU B CA 1
ATOM 3886 C C . GLU B 1 234 ? -6.375 8.797 9.156 1 97.94 234 GLU B C 1
ATOM 3888 O O . GLU B 1 234 ? -7.223 9.672 8.953 1 97.94 234 GLU B O 1
ATOM 3893 N N . HIS B 1 235 ? -6.57 7.82 10.023 1 96.81 235 HIS B N 1
ATOM 3894 C CA . HIS B 1 235 ? -7.844 7.621 10.703 1 96.81 235 HIS B CA 1
ATOM 3895 C C . HIS B 1 235 ? -8.148 8.781 11.641 1 96.81 235 HIS B C 1
ATOM 3897 O O . HIS B 1 235 ? -9.305 9.195 11.766 1 96.81 235 HIS B O 1
ATOM 3903 N N . HIS B 1 236 ? -7.176 9.367 12.25 1 96.81 236 HIS B N 1
ATOM 3904 C CA . HIS B 1 236 ? -7.391 10.359 13.297 1 96.81 236 HIS B CA 1
ATOM 3905 C C . HIS B 1 236 ? -7.066 11.766 12.805 1 96.81 236 HIS B C 1
ATOM 3907 O O . HIS B 1 236 ? -7.234 12.742 13.539 1 96.81 236 HIS B O 1
ATOM 3913 N N . ALA B 1 237 ? -6.605 11.852 11.562 1 98.19 237 ALA B N 1
ATOM 3914 C CA . ALA B 1 237 ? -6.211 13.148 11.023 1 98.19 237 ALA B CA 1
ATOM 3915 C C . ALA B 1 237 ? -7.43 13.93 10.531 1 98.19 237 ALA B C 1
ATOM 3917 O O . ALA B 1 237 ? -8.508 13.359 10.344 1 98.19 237 ALA B O 1
ATOM 3918 N N . PHE B 1 238 ? -7.258 15.211 10.367 1 97.44 238 PHE B N 1
ATOM 3919 C CA . PHE B 1 238 ? -8.297 16.094 9.852 1 97.44 238 PHE B CA 1
ATOM 3920 C C . PHE B 1 238 ? -7.73 17.047 8.797 1 97.44 238 PHE B C 1
ATOM 3922 O O . PHE B 1 238 ? -6.539 17.359 8.812 1 97.44 238 PHE B O 1
ATOM 3929 N N . PRO B 1 239 ? -8.57 17.469 7.855 1 97.69 239 PRO B N 1
ATOM 3930 C CA . PRO B 1 239 ? -8.086 18.312 6.758 1 97.69 239 PRO B CA 1
ATOM 3931 C C . PRO B 1 239 ? -7.41 19.594 7.246 1 97.69 239 PRO B C 1
ATOM 3933 O O . PRO B 1 239 ? -7.848 20.188 8.234 1 97.69 239 PRO B O 1
ATOM 3936 N N . TYR B 1 240 ? -6.367 19.984 6.5 1 97 240 TYR B N 1
ATOM 3937 C CA . TYR B 1 240 ? -5.602 21.141 6.949 1 97 240 TYR B CA 1
ATOM 3938 C C . TYR B 1 240 ? -6.473 22.391 6.992 1 97 240 TYR B C 1
ATOM 3940 O O . TYR B 1 240 ? -6.246 23.281 7.812 1 97 240 TYR B O 1
ATOM 3948 N N . VAL B 1 241 ? -7.504 22.484 6.188 1 96.44 241 VAL B N 1
ATOM 3949 C CA . VAL B 1 241 ? -8.375 23.656 6.113 1 96.44 241 VAL B CA 1
ATOM 3950 C C . VAL B 1 241 ? -9.094 23.859 7.445 1 96.44 241 VAL B C 1
ATOM 3952 O O . VAL B 1 241 ? -9.383 24.984 7.844 1 96.44 241 VAL B O 1
ATOM 3955 N N . GLU B 1 242 ? -9.422 22.75 8.086 1 96.12 242 GLU B N 1
ATOM 3956 C CA . GLU B 1 242 ? -10.047 22.844 9.398 1 96.12 242 GLU B CA 1
ATOM 3957 C C . GLU B 1 242 ? -9.125 23.516 10.406 1 96.12 242 GLU B C 1
ATOM 3959 O O . GLU B 1 242 ? -9.586 24.281 11.266 1 96.12 242 GLU B O 1
ATOM 3964 N N . LEU B 1 243 ? -7.875 23.25 10.359 1 95.25 243 LEU B N 1
ATOM 3965 C CA . LEU B 1 243 ? -6.914 23.891 11.25 1 95.25 243 LEU B CA 1
ATOM 3966 C C . LEU B 1 243 ? -6.777 25.375 10.922 1 95.25 243 LEU B C 1
ATOM 3968 O O . LEU B 1 243 ? -6.621 26.203 11.82 1 95.25 243 LEU B O 1
ATOM 3972 N N . VAL B 1 244 ? -6.781 25.703 9.641 1 94 244 VAL B N 1
ATOM 3973 C CA . VAL B 1 244 ? -6.754 27.094 9.211 1 94 244 VAL B CA 1
ATOM 3974 C C . VAL B 1 244 ? -7.93 27.844 9.828 1 94 244 VAL B C 1
ATOM 3976 O O . VAL B 1 244 ? -7.762 28.953 10.359 1 94 244 VAL B O 1
ATOM 3979 N N . GLN B 1 245 ? -9.094 27.203 9.805 1 93.25 245 GLN B N 1
ATOM 3980 C CA . GLN B 1 245 ? -10.297 27.812 10.359 1 93.25 245 GLN B CA 1
ATOM 3981 C C . GLN B 1 245 ? -10.195 27.984 11.875 1 93.25 245 GLN B C 1
ATOM 3983 O O . GLN B 1 245 ? -10.617 29 12.43 1 93.25 245 GLN B O 1
ATOM 3988 N N . GLN B 1 246 ? -9.594 27.062 12.492 1 92.19 246 GLN B N 1
ATOM 3989 C CA . GLN B 1 246 ? -9.414 27.109 13.938 1 92.19 246 GLN B CA 1
ATOM 3990 C C . GLN B 1 246 ? -8.461 28.25 14.328 1 92.19 246 GLN B C 1
ATOM 3992 O O . GLN B 1 246 ? -8.672 28.906 15.344 1 92.19 246 GLN B O 1
ATOM 3997 N N . GLN B 1 247 ? -7.434 28.438 13.562 1 89.69 247 GLN B N 1
ATOM 3998 C CA . GLN B 1 247 ? -6.465 29.5 13.836 1 89.69 247 GLN B CA 1
ATOM 3999 C C . GLN B 1 247 ? -7.078 30.875 13.609 1 89.69 247 GLN B C 1
ATOM 4001 O O . GLN B 1 247 ? -6.766 31.828 14.328 1 89.69 247 GLN B O 1
ATOM 4006 N N . ALA B 1 248 ? -7.848 31 12.648 1 86.62 248 ALA B N 1
ATOM 4007 C CA . ALA B 1 248 ? -8.523 32.25 12.359 1 86.62 248 ALA B CA 1
ATOM 4008 C C . ALA B 1 248 ? -9.492 32.625 13.477 1 86.62 248 ALA B C 1
ATOM 4010 O O . ALA B 1 248 ? -9.641 33.812 13.82 1 86.62 248 ALA B O 1
ATOM 4011 N N . ALA B 1 249 ? -10.172 31.688 14.047 1 86.81 249 ALA B N 1
ATOM 4012 C CA . ALA B 1 249 ? -11.141 31.922 15.117 1 86.81 249 ALA B CA 1
ATOM 4013 C C . ALA B 1 249 ? -10.445 32.344 16.406 1 86.81 249 ALA B C 1
ATOM 4015 O O . ALA B 1 249 ? -11.031 33.094 17.219 1 86.81 249 ALA B O 1
ATOM 4016 N N . LYS B 1 250 ? -9.305 31.953 16.625 1 76.56 250 LYS B N 1
ATOM 4017 C CA . LYS B 1 250 ? -8.562 32.312 17.828 1 76.56 250 LYS B CA 1
ATOM 4018 C C . LYS B 1 250 ? -8.039 33.75 17.75 1 76.56 250 LYS B C 1
ATOM 4020 O O . LYS B 1 250 ? -7.836 34.375 18.781 1 76.56 250 LYS B O 1
ATOM 4025 N N . GLY B 1 251 ? -7.613 34.125 16.625 1 68.56 251 GLY B N 1
ATOM 4026 C CA . GLY B 1 251 ? -7.125 35.5 16.453 1 68.56 251 GLY B CA 1
ATOM 4027 C C . GLY B 1 251 ? -8.219 36.531 16.531 1 68.56 251 GLY B C 1
ATOM 4028 O O . GLY B 1 251 ? -7.949 37.719 16.75 1 68.56 251 GLY B O 1
ATOM 4029 N N . ASN B 1 252 ? -9.523 36.25 16.312 1 52.25 252 ASN B N 1
ATOM 4030 C CA . ASN B 1 252 ? -10.586 37.219 16.5 1 52.25 252 ASN B CA 1
ATOM 4031 C C . ASN B 1 252 ? -11.062 37.25 17.938 1 52.25 252 ASN B C 1
ATOM 4033 O O . ASN B 1 252 ? -11.148 36.219 18.609 1 52.25 252 ASN B O 1
#

Foldseek 3Di:
DDFDKDWLAADDPPPRPDTKIAGPPPRDIDTDAAWDDDPVVVVPDPPDDPPDTDHDDDPCRCVPRNDDDPDDDFAFDDVVVVVVLLVPFDAEKEKEAQDLAAPVLCPDPQLVCVVVVHQRDCPPPPVVVLVSLLVSVVSVHAAEYEYEAEVVRHSRVVSVLSVVVVVVVSHYFYWYDYPVVCVVVSADNWIWMQGPLAKIWTFDADPVNYTDTTTIDRPNSVSVSVVVSVVSRVVRIGGSVVVVVVVVVVVD/DDFPKDWQAADDPPVRAWGWIARPPPRDIDTDAQWDDPPVVVVPDDPQDPPDTHHDGDPCRCVVRNDDDDDDDWAFDDVVVVVVLLVPFDAEKEKEAQDLAAPVLCPDPQLVCVVVVHQRDCPPPPVVVLVSLLVSVVSVHAAEYEYEAEVVRHSRVVSVLSVVVVVVVSHYFYWYDYPVLCVVVVADNWIWMQGPLAKIWTFDADPVNYTDTTTIDGPNVVSVVVVVSVVSRVVRIGGSVVVVVVVVVVVD

Secondary structure (DSSP, 8-state):
----EEEEEE--STT--SEEEEETTT--EEEEEEE---HHHHTT-SS--TT-EEEEE-HHHHHHHS-S-SS---EEE-HHHHHHHHHH-SSEEEEEE--S--GGGGGSHHHHHHHTTPPP--TTTTHHHHHHHHHHHHTT-EEEEEEEE-SSPPHHHHHHHHHHHHHHHTTEEEEEEEHHHHHHHT--S-EEEEETTTEEEEEEE-TTS-EEEEEEE--HHHHHHHHHHHHHHHHH-EEHHHHHHHHHHHH-/----EEEEEE-SSTT--SEEEEETTT--EEEEEEE---HHHHTT-SS--TT-EEEEE-HHHHHHHS--------EEE-HHHHHHHHHH-SSEEEEEE--S--GGGGGSHHHHHHHTTPPP--TTTTHHHHHHHHHHHHTT-EEEEEEEE-SSPPHHHHHHHHHHHHHHHTTEEEEEEEHHHHHHHT--S-EEEEETTTEEEEEEE-TTS-EEEEEEE--HHHHHHHHHHHHHHHHH-EEHHHHHHHHHHHH-

Nearest PDB structures (foldseek):
  5tch-assembly2_G  TM=3.702E-01  e=3.735E+00  Mycobacterium tuberculosis H37Rv
  5tch-assembly2_G  TM=3.704E-01  e=4.395E+00  Mycobacterium tuberculosis H37Rv

InterPro domains:
  IPR049244 Domain of unknown function DUF6879 [PF21806] (80-242)